Protein AF-0000000074470904 (afdb_homodimer)

Sequence (552 aa):
MGSTDPYRLGRDVIASTRLNLQHYIWKESIGYLLHPSIRFPDASSNSDISIADVGTGTGIWLLDLHRQYPNATLHGFDISSEQYPAPGFLPSNISLRHLNILEEIPEEYVEKYDVVHARLLVQVVLQAGGDPRPVIRNLMRLVKPGGYIQWEEPNDDAGNRPLVKSDPETTVSENSEELMKRIDGKFRSKMPSWSIHLASTLAEQGLRDVLRDECHPGTYTLILDQMNYLGLFGELISKVPGEEKGELNELLEKAAVEARGGVAWKVRRFVFLARKMGSTDPYRLGRDVIASTRLNLQHYIWKESIGYLLHPSIRFPDASSNSDISIADVGTGTGIWLLDLHRQYPNATLHGFDISSEQYPAPGFLPSNISLRHLNILEEIPEEYVEKYDVVHARLLVQVVLQAGGDPRPVIRNLMRLVKPGGYIQWEEPNDDAGNRPLVKSDPETTVSENSEELMKRIDGKFRSKMPSWSIHLASTLAEQGLRDVLRDECHPGTYTLILDQMNYLGLFGELISKVPGEEKGELNELLEKAAVEARGGVAWKVRRFVFLARK

Radius of gyration: 24.23 Å; Cα contacts (8 Å, |Δi|>4): 996; chains: 2; bounding box: 61×69×66 Å

Structure (mmCIF, N/CA/C/O backbone):
data_AF-0000000074470904-model_v1
#
loop_
_entity.id
_entity.type
_entity.pdbx_description
1 polymer 'Methyltransferase domain-containing protein'
#
loop_
_atom_site.group_PDB
_atom_site.id
_atom_site.type_symbol
_atom_site.label_atom_id
_atom_site.label_alt_id
_atom_site.label_comp_id
_atom_site.label_asym_id
_atom_site.label_entity_id
_atom_site.label_seq_id
_atom_site.pdbx_PDB_ins_code
_atom_site.Cartn_x
_atom_site.Cartn_y
_atom_site.Cartn_z
_atom_site.occupancy
_atom_site.B_iso_or_equiv
_atom_site.auth_seq_id
_atom_site.auth_comp_id
_atom_site.auth_asym_id
_atom_site.auth_atom_id
_atom_site.pdbx_PDB_model_num
ATOM 1 N N . MET A 1 1 ? 9.703 10.398 33.25 1 22.84 1 MET A N 1
ATOM 2 C CA . MET A 1 1 ? 8.289 10.688 33.031 1 22.84 1 MET A CA 1
ATOM 3 C C . MET A 1 1 ? 7.883 10.383 31.609 1 22.84 1 MET A C 1
ATOM 5 O O . MET A 1 1 ? 8.406 10.984 30.672 1 22.84 1 MET A O 1
ATOM 9 N N . GLY A 1 2 ? 7.672 9.102 31.188 1 27.44 2 GLY A N 1
ATOM 10 C CA . GLY A 1 2 ? 7.656 8.5 29.859 1 27.44 2 GLY A CA 1
ATOM 11 C C . GLY A 1 2 ? 6.703 9.188 28.906 1 27.44 2 GLY A C 1
ATOM 12 O O . GLY A 1 2 ? 5.516 9.336 29.203 1 27.44 2 GLY A O 1
ATOM 13 N N . SER A 1 3 ? 7.008 10.125 28.062 1 33.09 3 SER A N 1
ATOM 14 C CA . SER A 1 3 ? 6.23 11.117 27.312 1 33.09 3 SER A CA 1
ATOM 15 C C . SER A 1 3 ? 5.074 10.461 26.578 1 33.09 3 SER A C 1
ATOM 17 O O . SER A 1 3 ? 5.246 9.422 25.938 1 33.09 3 SER A O 1
ATOM 19 N N . THR A 1 4 ? 3.803 10.406 27.125 1 36.59 4 THR A N 1
ATOM 20 C CA . THR A 1 4 ? 2.518 9.867 26.688 1 36.59 4 THR A CA 1
ATOM 21 C C . THR A 1 4 ? 2.223 10.281 25.25 1 36.59 4 THR A C 1
ATOM 23 O O . THR A 1 4 ? 2.1 11.469 24.953 1 36.59 4 THR A O 1
ATOM 26 N N . ASP A 1 5 ? 2.695 9.719 24.359 1 41.84 5 ASP A N 1
ATOM 27 C CA . ASP A 1 5 ? 2.406 9.977 22.953 1 41.84 5 ASP A CA 1
ATOM 28 C C . ASP A 1 5 ? 0.902 10.094 22.703 1 41.84 5 ASP A C 1
ATOM 30 O O . ASP A 1 5 ? 0.155 9.141 22.922 1 41.84 5 ASP A O 1
ATOM 34 N N . PRO A 1 6 ? 0.359 11.297 22.75 1 43.94 6 PRO A N 1
ATOM 35 C CA . PRO A 1 6 ? -1.081 11.5 22.562 1 43.94 6 PRO A CA 1
ATOM 36 C C . PRO A 1 6 ? -1.595 10.922 21.25 1 43.94 6 PRO A C 1
ATOM 38 O O . PRO A 1 6 ? -2.807 10.812 21.047 1 43.94 6 PRO A O 1
ATOM 41 N N . TYR A 1 7 ? -0.652 10.422 20.484 1 42.5 7 TYR A N 1
ATOM 42 C CA . TYR A 1 7 ? -1.09 9.945 19.188 1 42.5 7 TYR A CA 1
ATOM 43 C C . TYR A 1 7 ? -1.615 8.523 19.266 1 42.5 7 TYR A C 1
ATOM 45 O O . TYR A 1 7 ? -0.923 7.625 19.766 1 42.5 7 TYR A O 1
ATOM 53 N N . ARG A 1 8 ? -2.787 8.266 18.828 1 45 8 ARG A N 1
ATOM 54 C CA . ARG A 1 8 ? -3.578 7.055 19.047 1 45 8 ARG A CA 1
ATOM 55 C C . ARG A 1 8 ? -3.152 5.949 18.078 1 45 8 ARG A C 1
ATOM 57 O O . ARG A 1 8 ? -3.492 4.781 18.281 1 45 8 ARG A O 1
ATOM 64 N N . LEU A 1 9 ? -2.377 6.363 17 1 42.28 9 LEU A N 1
ATOM 65 C CA . LEU A 1 9 ? -2.08 5.316 16.031 1 42.28 9 LEU A CA 1
ATOM 66 C C . LEU A 1 9 ? -0.645 4.828 16.188 1 42.28 9 LEU A C 1
ATOM 68 O O . LEU A 1 9 ? 0.205 5.535 16.719 1 42.28 9 LEU A O 1
ATOM 72 N N . GLY A 1 10 ? -0.497 3.566 15.82 1 59.16 10 GLY A N 1
ATOM 73 C CA . GLY A 1 10 ? 0.819 2.957 15.93 1 59.16 10 GLY A CA 1
ATOM 74 C C . GLY A 1 10 ? 1.832 3.545 14.969 1 59.16 10 GLY A C 1
ATOM 75 O O . GLY A 1 10 ? 1.467 4.266 14.039 1 59.16 10 GLY A O 1
ATOM 76 N N . ARG A 1 11 ? 3.086 3.363 15.281 1 72.62 11 ARG A N 1
ATOM 77 C CA . ARG A 1 11 ? 4.168 3.855 14.43 1 72.62 11 ARG A CA 1
ATOM 78 C C . ARG A 1 11 ? 5.145 2.736 14.094 1 72.62 11 ARG A C 1
ATOM 80 O O . ARG A 1 11 ? 6.25 2.998 13.609 1 72.62 11 ARG A O 1
ATOM 87 N N . ASP A 1 12 ? 4.594 1.488 14.234 1 83.31 12 ASP A N 1
ATOM 88 C CA . ASP A 1 12 ? 5.449 0.336 13.977 1 83.31 12 ASP A CA 1
ATOM 89 C C . ASP A 1 12 ? 5.355 -0.095 12.516 1 83.31 12 ASP A C 1
ATOM 91 O O . ASP A 1 12 ? 4.871 0.659 11.664 1 83.31 12 ASP A O 1
ATOM 95 N N . VAL A 1 13 ? 5.941 -1.158 12.227 1 85.69 13 VAL A N 1
ATOM 96 C CA . VAL A 1 13 ? 6.047 -1.665 10.867 1 85.69 13 VAL A CA 1
ATOM 97 C C . VAL A 1 13 ? 4.652 -1.844 10.273 1 85.69 13 VAL A C 1
ATOM 99 O O . VAL A 1 13 ? 4.402 -1.446 9.133 1 85.69 13 VAL A O 1
ATOM 102 N N . ILE A 1 14 ? 3.746 -2.373 11.016 1 85.94 14 ILE A N 1
ATOM 103 C CA . ILE A 1 14 ? 2.385 -2.641 10.562 1 85.94 14 ILE A CA 1
ATOM 104 C C . ILE A 1 14 ? 1.675 -1.323 10.25 1 85.94 14 ILE A C 1
ATOM 106 O O . ILE A 1 14 ? 1.071 -1.169 9.188 1 85.94 14 ILE A O 1
ATOM 110 N N . ALA A 1 15 ? 1.809 -0.381 11.148 1 90 15 ALA A N 1
ATOM 111 C CA . ALA A 1 15 ? 1.187 0.927 10.961 1 90 15 ALA A CA 1
ATOM 112 C C . ALA A 1 15 ? 1.78 1.646 9.75 1 90 15 ALA A C 1
ATOM 114 O O . ALA A 1 15 ? 1.056 2.275 8.977 1 90 15 ALA A O 1
ATOM 115 N N . SER A 1 16 ? 3.057 1.592 9.609 1 92.81 16 SER A N 1
ATOM 116 C CA . SER A 1 16 ? 3.721 2.234 8.484 1 92.81 16 SER A CA 1
ATOM 117 C C . SER A 1 16 ? 3.277 1.621 7.16 1 92.81 16 SER A C 1
ATOM 119 O O . SER A 1 16 ? 3.074 2.336 6.176 1 92.81 16 SER A O 1
ATOM 121 N N . THR A 1 17 ? 3.115 0.304 7.156 1 93.12 17 THR A N 1
ATOM 122 C CA . THR A 1 17 ? 2.639 -0.398 5.969 1 93.12 17 THR A CA 1
ATOM 123 C C . THR A 1 17 ? 1.228 0.055 5.605 1 93.12 17 THR A C 1
ATOM 125 O O . THR A 1 17 ? 0.946 0.347 4.438 1 93.12 17 THR A O 1
ATOM 128 N N . ARG A 1 18 ? 0.411 0.112 6.574 1 93.25 18 ARG A N 1
ATOM 129 C CA . ARG A 1 18 ? -0.96 0.565 6.363 1 93.25 18 ARG A CA 1
ATOM 130 C C . ARG A 1 18 ? -0.989 1.99 5.82 1 93.25 18 ARG A C 1
ATOM 132 O O . ARG A 1 18 ? -1.738 2.293 4.891 1 93.25 18 ARG A O 1
ATOM 139 N N . LEU A 1 19 ? -0.138 2.879 6.414 1 94.81 19 LEU A N 1
ATOM 140 C CA . LEU A 1 19 ? -0.088 4.277 6.004 1 94.81 19 LEU A CA 1
ATOM 141 C C . LEU A 1 19 ? 0.405 4.406 4.566 1 94.81 19 LEU A C 1
ATOM 143 O O . LEU A 1 19 ? -0.089 5.242 3.807 1 94.81 19 LEU A O 1
ATOM 147 N N . ASN A 1 20 ? 1.371 3.611 4.23 1 96.38 20 ASN A N 1
ATOM 148 C CA . ASN A 1 20 ? 1.883 3.643 2.863 1 96.38 20 ASN A CA 1
ATOM 149 C C . ASN A 1 20 ? 0.828 3.188 1.859 1 96.38 20 ASN A C 1
ATOM 151 O O . ASN A 1 20 ? 0.684 3.785 0.791 1 96.38 20 ASN A O 1
ATOM 155 N N . LEU A 1 21 ? 0.084 2.109 2.215 1 96.25 21 LEU A N 1
ATOM 156 C CA . LEU A 1 21 ? -1.018 1.702 1.351 1 96.25 21 LEU A CA 1
ATOM 157 C C . LEU A 1 21 ? -2.076 2.797 1.266 1 96.25 21 LEU A C 1
ATOM 159 O O . LEU A 1 21 ? -2.623 3.057 0.191 1 96.25 21 LEU A O 1
ATOM 163 N N . GLN A 1 22 ? -2.334 3.41 2.389 1 96.62 22 GLN A N 1
ATOM 164 C CA . GLN A 1 22 ? -3.324 4.48 2.457 1 96.62 22 GLN A CA 1
ATOM 165 C C . GLN A 1 22 ? -2.977 5.617 1.498 1 96.62 22 GLN A C 1
ATOM 167 O O . GLN A 1 22 ? -3.865 6.207 0.881 1 96.62 22 GLN A O 1
ATOM 172 N N . HIS A 1 23 ? -1.709 5.93 1.37 1 97.38 23 HIS A N 1
ATOM 173 C CA . HIS A 1 23 ? -1.277 6.941 0.41 1 97.38 23 HIS A CA 1
ATOM 174 C C . HIS A 1 23 ? -1.721 6.582 -1.005 1 97.38 23 HIS A C 1
ATOM 176 O O . HIS A 1 23 ? -2.268 7.422 -1.721 1 97.38 23 HIS A O 1
ATOM 182 N N . TYR A 1 24 ? -1.536 5.34 -1.38 1 96.94 24 TYR A N 1
ATOM 183 C CA . TYR A 1 24 ? -1.905 4.918 -2.727 1 96.94 24 TYR A CA 1
ATOM 184 C C . TYR A 1 24 ? -3.418 4.945 -2.912 1 96.94 24 TYR A C 1
ATOM 186 O O . TYR A 1 24 ? -3.912 5.316 -3.979 1 96.94 24 TYR A O 1
ATOM 194 N N . ILE A 1 25 ? -4.152 4.566 -1.88 1 96.56 25 ILE A N 1
ATOM 195 C CA . ILE A 1 25 ? -5.605 4.598 -1.948 1 96.56 25 ILE A CA 1
ATOM 196 C C . ILE A 1 25 ? -6.082 6.027 -2.18 1 96.56 25 ILE A C 1
ATOM 198 O O . ILE A 1 25 ? -6.926 6.277 -3.045 1 96.56 25 ILE A O 1
ATOM 202 N N . TRP A 1 26 ? -5.516 6.941 -1.442 1 96.94 26 TRP A N 1
ATOM 203 C CA . TRP A 1 26 ? -5.891 8.344 -1.586 1 96.94 26 TRP A CA 1
ATOM 204 C C . TRP A 1 26 ? -5.484 8.883 -2.955 1 96.94 26 TRP A C 1
ATOM 206 O O . TRP A 1 26 ? -6.266 9.57 -3.617 1 96.94 26 TRP A O 1
ATOM 216 N N . LYS A 1 27 ? -4.293 8.586 -3.346 1 96.81 27 LYS A N 1
ATOM 217 C CA . LYS A 1 27 ? -3.816 9.039 -4.648 1 96.81 27 LYS A CA 1
ATOM 218 C C . LYS A 1 27 ? -4.699 8.5 -5.773 1 96.81 27 LYS A C 1
ATOM 220 O O . LYS A 1 27 ? -5.059 9.242 -6.691 1 96.81 27 LYS A O 1
ATOM 225 N N . GLU A 1 28 ? -5.047 7.184 -5.672 1 95.44 28 GLU A N 1
ATOM 226 C CA . GLU A 1 28 ? -5.934 6.578 -6.664 1 95.44 28 GLU A CA 1
ATOM 227 C C . GLU A 1 28 ? -7.297 7.262 -6.676 1 95.44 28 GLU A C 1
ATOM 229 O O . GLU A 1 28 ? -7.93 7.383 -7.727 1 95.44 28 GLU A O 1
ATOM 234 N N . SER A 1 29 ? -7.773 7.676 -5.543 1 94.69 29 SER A N 1
ATOM 235 C CA . SER A 1 29 ? -9.102 8.266 -5.402 1 94.69 29 SER A CA 1
ATOM 236 C C . SER A 1 29 ? -9.117 9.703 -5.91 1 94.69 29 SER A C 1
ATOM 238 O O . SER A 1 29 ? -10.055 10.117 -6.605 1 94.69 29 SER A O 1
ATOM 240 N N . ILE A 1 30 ? -8.086 10.453 -5.609 1 95.88 30 ILE A N 1
ATOM 241 C CA . ILE A 1 30 ? -8.055 11.891 -5.887 1 95.88 30 ILE A CA 1
ATOM 242 C C . ILE A 1 30 ? -7.531 12.125 -7.297 1 95.88 30 ILE A C 1
ATOM 244 O O . ILE A 1 30 ? -8 13.023 -8 1 95.88 30 ILE A O 1
ATOM 248 N N . GLY A 1 31 ? -6.484 11.438 -7.684 1 95.62 31 GLY A N 1
ATOM 249 C CA . GLY A 1 31 ? -5.953 11.516 -9.039 1 95.62 31 GLY A CA 1
ATOM 250 C C . GLY A 1 31 ? -4.812 12.508 -9.172 1 95.62 31 GLY A C 1
ATOM 251 O O . GLY A 1 31 ? -4.293 12.711 -10.273 1 95.62 31 GLY A O 1
ATOM 252 N N . TYR A 1 32 ? -4.453 13.219 -8.094 1 97.12 32 TYR A N 1
ATOM 253 C CA . TYR A 1 32 ? -3.328 14.148 -8.117 1 97.12 32 TYR A CA 1
ATOM 254 C C . TYR A 1 32 ? -2.688 14.266 -6.738 1 97.12 32 TYR A C 1
ATOM 256 O O . TYR A 1 32 ? -3.301 13.914 -5.727 1 97.12 32 TYR A O 1
ATOM 264 N N . LEU A 1 33 ? -1.411 14.641 -6.707 1 98 33 LEU A N 1
ATOM 265 C CA . LEU A 1 33 ? -0.759 14.984 -5.449 1 98 33 LEU A CA 1
ATOM 266 C C . LEU A 1 33 ? -0.993 16.453 -5.098 1 98 33 LEU A C 1
ATOM 268 O O . LEU A 1 33 ? -1.458 16.766 -4 1 98 33 LEU A O 1
ATOM 272 N N . LEU A 1 34 ? -0.719 17.328 -6.027 1 98 34 LEU A N 1
ATOM 273 C CA . LEU A 1 34 ? -1.048 18.734 -5.902 1 98 34 LEU A CA 1
ATOM 274 C C . LEU A 1 34 ? -2.264 19.094 -6.754 1 98 34 LEU A C 1
ATOM 276 O O . LEU A 1 34 ? -2.371 18.656 -7.902 1 98 34 LEU A O 1
ATOM 280 N N . HIS A 1 35 ? -3.133 19.781 -6.137 1 98.19 35 HIS A N 1
ATOM 281 C CA . HIS A 1 35 ? -4.328 20.203 -6.867 1 98.19 35 HIS A CA 1
ATOM 282 C C . HIS A 1 35 ? -3.967 20.922 -8.156 1 98.19 35 HIS A C 1
ATOM 284 O O . HIS A 1 35 ? -3.086 21.781 -8.164 1 98.19 35 HIS A O 1
ATOM 290 N N . PRO A 1 36 ? -4.711 20.625 -9.25 1 96.69 36 PRO A N 1
ATOM 291 C CA . PRO A 1 36 ? -4.359 21.188 -10.555 1 96.69 36 PRO A CA 1
ATOM 292 C C . PRO A 1 36 ? -4.543 22.703 -10.625 1 96.69 36 PRO A C 1
ATOM 294 O O . PRO A 1 36 ? -4.023 23.344 -11.531 1 96.69 36 PRO A O 1
ATOM 297 N N . SER A 1 37 ? -5.258 23.25 -9.719 1 96.62 37 SER A N 1
ATOM 298 C CA . SER A 1 37 ? -5.492 24.703 -9.719 1 96.62 37 SER A CA 1
ATOM 299 C C . SER A 1 37 ? -4.312 25.453 -9.109 1 96.62 37 SER A C 1
ATOM 301 O O . SER A 1 37 ? -4.273 26.688 -9.141 1 96.62 37 SER A O 1
ATOM 303 N N . ILE A 1 38 ? -3.344 24.703 -8.531 1 95.94 38 ILE A N 1
ATOM 304 C CA . ILE A 1 38 ? -2.152 25.344 -7.988 1 95.94 38 ILE A CA 1
ATOM 305 C C . ILE A 1 38 ? -1.258 25.828 -9.133 1 95.94 38 ILE A C 1
ATOM 307 O O . ILE A 1 38 ? -0.939 25.062 -10.039 1 95.94 38 ILE A O 1
ATOM 311 N N . ARG A 1 39 ? -0.916 27.094 -9.156 1 87.25 39 ARG A N 1
ATOM 312 C CA . ARG A 1 39 ? -0.069 27.719 -10.164 1 87.25 39 ARG A CA 1
ATOM 313 C C . ARG A 1 39 ? 1.213 28.266 -9.547 1 87.25 39 ARG A C 1
ATOM 315 O O . ARG A 1 39 ? 1.172 28.938 -8.508 1 87.25 39 ARG A O 1
ATOM 322 N N . PHE A 1 40 ? 2.254 27.75 -10.148 1 83.62 40 PHE A N 1
ATOM 323 C CA . PHE A 1 40 ? 3.529 28.312 -9.719 1 83.62 40 PHE A CA 1
ATOM 324 C C . PHE A 1 40 ? 4.008 29.375 -10.695 1 83.62 40 PHE A C 1
ATOM 326 O O . PHE A 1 40 ? 3.762 29.281 -11.906 1 83.62 40 PHE A O 1
ATOM 333 N N . PRO A 1 41 ? 4.082 30.703 -10.328 1 63.41 41 PRO A N 1
ATOM 334 C CA . PRO A 1 41 ? 4.449 31.75 -11.281 1 63.41 41 PRO A CA 1
ATOM 335 C C . PRO A 1 41 ? 5.41 31.266 -12.359 1 63.41 41 PRO A C 1
ATOM 337 O O . PRO A 1 41 ? 5.141 31.438 -13.555 1 63.41 41 PRO A O 1
ATOM 340 N N . ASP A 1 42 ? 6.773 31.453 -12.281 1 56.34 42 ASP A N 1
ATOM 341 C CA . ASP A 1 42 ? 7.758 31.219 -13.336 1 56.34 42 ASP A CA 1
ATOM 342 C C . ASP A 1 42 ? 8.242 29.766 -13.328 1 56.34 42 ASP A C 1
ATOM 344 O O . ASP A 1 42 ? 9.266 29.453 -12.719 1 56.34 42 ASP A O 1
ATOM 348 N N . ALA A 1 43 ? 7.375 28.953 -13.547 1 50.69 43 ALA A N 1
ATOM 349 C CA . ALA A 1 43 ? 7.645 27.531 -13.352 1 50.69 43 ALA A CA 1
ATOM 350 C C . ALA A 1 43 ? 8.797 27.062 -14.227 1 50.69 43 ALA A C 1
ATOM 352 O O . ALA A 1 43 ? 9.023 25.859 -14.383 1 50.69 43 ALA A O 1
ATOM 353 N N . SER A 1 44 ? 9.156 27.781 -15.18 1 47.59 44 SER A N 1
ATOM 354 C CA . SER A 1 44 ? 10.273 27.234 -15.938 1 47.59 44 SER A CA 1
ATOM 355 C C . SER A 1 44 ? 11.258 26.516 -15.016 1 47.59 44 SER A C 1
ATOM 357 O O . SER A 1 44 ? 11.836 25.5 -15.398 1 47.59 44 SER A O 1
ATOM 359 N N . SER A 1 45 ? 11.867 27.266 -13.891 1 51.19 45 SER A N 1
ATOM 360 C CA . SER A 1 45 ? 12.891 26.688 -13.016 1 51.19 45 SER A CA 1
ATOM 361 C C . SER A 1 45 ? 12.289 26.188 -11.711 1 51.19 45 SER A C 1
ATOM 363 O O . SER A 1 45 ? 11.938 26.984 -10.836 1 51.19 45 SER A O 1
ATOM 365 N N . ASN A 1 46 ? 11.367 25.172 -11.688 1 55.53 46 ASN A N 1
ATOM 366 C CA . ASN A 1 46 ? 10.875 24.469 -10.5 1 55.53 46 ASN A CA 1
ATOM 367 C C . ASN A 1 46 ? 11.836 24.609 -9.328 1 55.53 46 ASN A C 1
ATOM 369 O O . ASN A 1 46 ? 11.625 24.016 -8.273 1 55.53 46 ASN A O 1
ATOM 373 N N . SER A 1 47 ? 12.945 25.297 -9.469 1 60.81 47 SER A N 1
ATOM 374 C CA . SER A 1 47 ? 14.023 25.359 -8.484 1 60.81 47 SER A CA 1
ATOM 375 C C . SER A 1 47 ? 13.68 26.312 -7.344 1 60.81 47 SER A C 1
ATOM 377 O O . SER A 1 47 ? 14.219 26.203 -6.242 1 60.81 47 SER A O 1
ATOM 379 N N . ASP A 1 48 ? 12.422 26.953 -7.5 1 80.69 48 ASP A N 1
ATOM 380 C CA . ASP A 1 48 ? 12.219 27.922 -6.422 1 80.69 48 ASP A CA 1
ATOM 381 C C . ASP A 1 48 ? 10.906 27.641 -5.68 1 80.69 48 ASP A C 1
ATOM 383 O O . ASP A 1 48 ? 10.352 28.531 -5.043 1 80.69 48 ASP A O 1
ATOM 387 N N . ILE A 1 49 ? 10.492 26.422 -5.777 1 93.19 49 ILE A N 1
ATOM 388 C CA . ILE A 1 49 ? 9.234 26.109 -5.105 1 93.19 49 ILE A CA 1
ATOM 389 C C . ILE A 1 49 ? 9.523 25.406 -3.783 1 93.19 49 ILE A C 1
ATOM 391 O O . ILE A 1 49 ? 10.375 24.516 -3.723 1 93.19 49 ILE A O 1
ATOM 395 N N . SER A 1 50 ? 8.867 25.859 -2.738 1 96.88 50 SER A N 1
ATOM 396 C CA . SER A 1 50 ? 8.953 25.234 -1.427 1 96.88 50 SER A CA 1
ATOM 397 C C . SER A 1 50 ? 7.602 24.688 -0.982 1 96.88 50 SER A C 1
ATOM 399 O O . SER A 1 50 ? 6.613 25.422 -0.938 1 96.88 50 SER A O 1
ATOM 401 N N . ILE A 1 51 ? 7.555 23.406 -0.681 1 98.25 51 ILE A N 1
ATOM 402 C CA . ILE A 1 51 ? 6.312 22.734 -0.311 1 98.25 51 ILE A CA 1
ATOM 403 C C . ILE A 1 51 ? 6.492 22.016 1.022 1 98.25 51 ILE A C 1
ATOM 405 O O . ILE A 1 51 ? 7.504 21.344 1.241 1 98.25 51 ILE A O 1
ATOM 409 N N . ALA A 1 52 ? 5.52 22.188 1.935 1 98.81 52 ALA A N 1
ATOM 410 C CA . ALA A 1 52 ? 5.531 21.484 3.219 1 98.81 52 ALA A CA 1
ATOM 411 C C . ALA A 1 52 ? 4.402 20.469 3.303 1 98.81 52 ALA A C 1
ATOM 413 O O . ALA A 1 52 ? 3.324 20.672 2.738 1 98.81 52 ALA A O 1
ATOM 414 N N . ASP A 1 53 ? 4.691 19.391 3.947 1 98.88 53 ASP A N 1
ATOM 415 C CA . ASP A 1 53 ? 3.711 18.375 4.293 1 98.88 53 ASP A CA 1
ATOM 416 C C . ASP A 1 53 ? 3.576 18.219 5.805 1 98.88 53 ASP A C 1
ATOM 418 O O . ASP A 1 53 ? 4.508 17.781 6.477 1 98.88 53 ASP A O 1
ATOM 422 N N . VAL A 1 54 ? 2.373 18.562 6.352 1 98.75 54 VAL A N 1
ATOM 423 C CA . VAL A 1 54 ? 2.121 18.5 7.785 1 98.75 54 VAL A CA 1
ATOM 424 C C . VAL A 1 54 ? 1.452 17.172 8.133 1 98.75 54 VAL A C 1
ATOM 426 O O . VAL A 1 54 ? 0.454 16.781 7.516 1 98.75 54 VAL A O 1
ATOM 429 N N . GLY A 1 55 ? 1.934 16.531 9.195 1 97.44 55 GLY A N 1
ATOM 430 C CA . GLY A 1 55 ? 1.545 15.148 9.453 1 97.44 55 GLY A CA 1
ATOM 431 C C . GLY A 1 55 ? 2.092 14.18 8.43 1 97.44 55 GLY A C 1
ATOM 432 O O . GLY A 1 55 ? 1.353 13.344 7.898 1 97.44 55 GLY A O 1
ATOM 433 N N . THR A 1 56 ? 3.396 14.289 8.148 1 97.69 56 THR A N 1
ATOM 434 C CA . THR A 1 56 ? 3.992 13.664 6.977 1 97.69 56 THR A CA 1
ATOM 435 C C . THR A 1 56 ? 4.105 12.148 7.168 1 97.69 56 THR A C 1
ATOM 437 O O . THR A 1 56 ? 4.199 11.398 6.195 1 97.69 56 THR A O 1
ATOM 440 N N . GLY A 1 57 ? 4.172 11.688 8.414 1 95.38 57 GLY A N 1
ATOM 441 C CA . GLY A 1 57 ? 4.258 10.258 8.672 1 95.38 57 GLY A CA 1
ATOM 442 C C . GLY A 1 57 ? 5.504 9.625 8.086 1 95.38 57 GLY A C 1
ATOM 443 O O . GLY A 1 57 ? 6.621 10.039 8.391 1 95.38 57 GLY A O 1
ATOM 444 N N . THR A 1 58 ? 5.316 8.742 7.164 1 94.94 58 THR A N 1
ATOM 445 C CA . THR A 1 58 ? 6.422 8.008 6.559 1 94.94 58 THR A CA 1
ATOM 446 C C . THR A 1 58 ? 7.113 8.852 5.488 1 94.94 58 THR A C 1
ATOM 448 O O . THR A 1 58 ? 8.117 8.43 4.906 1 94.94 58 THR A O 1
ATOM 451 N N . GLY A 1 59 ? 6.609 10 5.203 1 96.62 59 GLY A N 1
ATOM 452 C CA . GLY A 1 59 ? 7.168 10.859 4.172 1 96.62 59 GLY A CA 1
ATOM 453 C C . GLY A 1 59 ? 6.809 10.414 2.768 1 96.62 59 GLY A C 1
ATOM 454 O O . GLY A 1 59 ? 7.32 10.961 1.788 1 96.62 59 GLY A O 1
ATOM 455 N N . ILE A 1 60 ? 5.883 9.492 2.674 1 97.12 60 ILE A N 1
ATOM 456 C CA . ILE A 1 60 ? 5.605 8.859 1.39 1 97.12 60 ILE A CA 1
ATOM 457 C C . ILE A 1 60 ? 5.031 9.891 0.42 1 97.12 60 ILE A C 1
ATOM 459 O O . ILE A 1 60 ? 5.316 9.852 -0.779 1 97.12 60 ILE A O 1
ATOM 463 N N . TRP A 1 61 ? 4.219 10.766 0.861 1 98.5 61 TRP A N 1
ATOM 464 C CA . TRP A 1 61 ? 3.654 11.789 -0.021 1 98.5 61 TRP A CA 1
ATOM 465 C C . TRP A 1 61 ? 4.758 12.648 -0.631 1 98.5 61 TRP A C 1
ATOM 467 O O . TRP A 1 61 ? 4.738 12.93 -1.831 1 98.5 61 TRP A O 1
ATOM 477 N N . LEU A 1 62 ? 5.699 13.086 0.204 1 98.38 62 LEU A N 1
ATOM 478 C CA . LEU A 1 62 ? 6.816 13.898 -0.252 1 98.38 62 LEU A CA 1
ATOM 479 C C . LEU A 1 62 ? 7.691 13.125 -1.23 1 98.38 62 LEU A C 1
ATOM 481 O O . LEU A 1 62 ? 8.148 13.672 -2.236 1 98.38 62 LEU A O 1
ATOM 485 N N . LEU A 1 63 ? 7.93 11.898 -0.866 1 97.06 63 LEU A N 1
ATOM 486 C CA . LEU A 1 63 ? 8.734 11.062 -1.749 1 97.06 63 LEU A CA 1
ATOM 487 C C . LEU A 1 63 ? 8.07 10.914 -3.115 1 97.06 63 LEU A C 1
ATOM 489 O O . LEU A 1 63 ? 8.742 10.977 -4.145 1 97.06 63 LEU A O 1
ATOM 493 N N . ASP A 1 64 ? 6.781 10.695 -3.074 1 97.62 64 ASP A N 1
ATOM 494 C CA . ASP A 1 64 ? 6.023 10.625 -4.32 1 97.62 64 ASP A CA 1
ATOM 495 C C . ASP A 1 64 ? 6.059 11.961 -5.059 1 97.62 64 ASP A C 1
ATOM 497 O O . ASP A 1 64 ? 6.266 12 -6.273 1 97.62 64 ASP A O 1
ATOM 501 N N . LEU A 1 65 ? 5.918 13.055 -4.344 1 97.38 65 LEU A N 1
ATOM 502 C CA . LEU A 1 65 ? 5.922 14.391 -4.938 1 97.38 65 LEU A CA 1
ATOM 503 C C . LEU A 1 65 ? 7.285 14.719 -5.535 1 97.38 65 LEU A C 1
ATOM 505 O O . LEU A 1 65 ? 7.371 15.398 -6.559 1 97.38 65 LEU A O 1
ATOM 509 N N . HIS A 1 66 ? 8.352 14.297 -4.91 1 96.31 66 HIS A N 1
ATOM 510 C CA . HIS A 1 66 ? 9.719 14.492 -5.387 1 96.31 66 HIS A CA 1
ATOM 511 C C . HIS A 1 66 ? 9.867 14.031 -6.832 1 96.31 66 HIS A C 1
ATOM 513 O O . HIS A 1 66 ? 10.586 14.648 -7.617 1 96.31 66 HIS A O 1
ATOM 519 N N . ARG A 1 67 ? 9.188 13.016 -7.168 1 93.69 67 ARG A N 1
ATOM 520 C CA . ARG A 1 67 ? 9.289 12.453 -8.508 1 93.69 67 ARG A CA 1
ATOM 521 C C . ARG A 1 67 ? 8.727 13.422 -9.547 1 93.69 67 ARG A C 1
ATOM 523 O O . ARG A 1 67 ? 9.141 13.406 -10.711 1 93.69 67 ARG A O 1
ATOM 530 N N . GLN A 1 68 ? 7.816 14.25 -9.125 1 92.12 68 GLN A N 1
ATOM 531 C CA . GLN A 1 68 ? 7.223 15.258 -10.008 1 92.12 68 GLN A CA 1
ATOM 532 C C . GLN A 1 68 ? 7.961 16.594 -9.898 1 92.12 68 GLN A C 1
ATOM 534 O O . GLN A 1 68 ? 8.016 17.359 -10.859 1 92.12 68 GLN A O 1
ATOM 539 N N . TYR A 1 69 ? 8.5 16.828 -8.727 1 92.69 69 TYR A N 1
ATOM 540 C CA . TYR A 1 69 ? 9.172 18.094 -8.445 1 92.69 69 TYR A CA 1
ATOM 541 C C . TYR A 1 69 ? 10.547 17.859 -7.832 1 92.69 69 TYR A C 1
ATOM 543 O O . TYR A 1 69 ? 10.797 18.25 -6.688 1 92.69 69 TYR A O 1
ATOM 551 N N . PRO A 1 70 ? 11.453 17.422 -8.641 1 92.88 70 PRO A N 1
ATOM 552 C CA . PRO A 1 70 ? 12.758 17.031 -8.109 1 92.88 70 PRO A CA 1
ATOM 553 C C . PRO A 1 70 ? 13.602 18.234 -7.668 1 92.88 70 PRO A C 1
ATOM 555 O O . PRO A 1 70 ? 14.555 18.078 -6.902 1 92.88 70 PRO A O 1
ATOM 558 N N . ASN A 1 71 ? 13.203 19.406 -8.133 1 92.94 71 ASN A N 1
ATOM 559 C CA . ASN A 1 71 ? 14.016 20.578 -7.82 1 92.94 71 ASN A CA 1
ATOM 560 C C . ASN A 1 71 ? 13.359 21.438 -6.746 1 92.94 71 ASN A C 1
ATOM 562 O O . ASN A 1 71 ? 13.938 22.438 -6.312 1 92.94 71 ASN A O 1
ATOM 566 N N . ALA A 1 72 ? 12.188 21.062 -6.258 1 95.06 72 ALA A N 1
ATOM 567 C CA . ALA A 1 72 ? 11.508 21.812 -5.195 1 95.06 72 ALA A CA 1
ATOM 568 C C . ALA A 1 72 ? 12.109 21.484 -3.832 1 95.06 72 ALA A C 1
ATOM 570 O O . ALA A 1 72 ? 12.727 20.422 -3.654 1 95.06 72 ALA A O 1
ATOM 571 N N . THR A 1 73 ? 12.023 22.453 -2.996 1 96.75 73 THR A N 1
ATOM 572 C CA . THR A 1 73 ? 12.32 22.172 -1.596 1 96.75 73 THR A CA 1
ATOM 573 C C . THR A 1 73 ? 11.117 21.547 -0.905 1 96.75 73 THR A C 1
ATOM 575 O O . THR A 1 73 ? 10.047 22.156 -0.841 1 96.75 73 THR A O 1
ATOM 578 N N . LEU A 1 74 ? 11.266 20.359 -0.419 1 98 74 LEU A N 1
ATOM 579 C CA . LEU A 1 74 ? 10.188 19.594 0.2 1 98 74 LEU A CA 1
ATOM 580 C C . LEU A 1 74 ? 10.469 19.359 1.681 1 98 74 LEU A C 1
ATOM 582 O O . LEU A 1 74 ? 11.492 18.766 2.039 1 98 74 LEU A O 1
ATOM 586 N N . HIS A 1 75 ? 9.539 19.828 2.523 1 98.69 75 HIS A N 1
ATOM 587 C CA . HIS A 1 75 ? 9.711 19.766 3.971 1 98.69 75 HIS A CA 1
ATOM 588 C C . HIS A 1 75 ? 8.555 19.016 4.625 1 98.69 75 HIS A C 1
ATOM 590 O O . HIS A 1 75 ? 7.391 19.375 4.438 1 98.69 75 HIS A O 1
ATOM 596 N N . GLY A 1 76 ? 8.883 17.969 5.34 1 98.75 76 GLY A N 1
ATOM 597 C CA . GLY A 1 76 ? 7.879 17.219 6.074 1 98.75 76 GLY A CA 1
ATOM 598 C C . GLY A 1 76 ? 7.906 17.484 7.566 1 98.75 76 GLY A C 1
ATOM 599 O O . GLY A 1 76 ? 8.977 17.578 8.164 1 98.75 76 GLY A O 1
ATOM 600 N N . PHE A 1 77 ? 6.727 17.609 8.148 1 98.56 77 PHE A N 1
ATOM 601 C CA . PHE A 1 77 ? 6.59 17.844 9.578 1 98.56 77 PHE A CA 1
ATOM 602 C C . PHE A 1 77 ? 5.703 16.781 10.227 1 98.56 77 PHE A C 1
ATOM 604 O O . PHE A 1 77 ? 4.668 16.422 9.672 1 98.56 77 PHE A O 1
ATOM 611 N N . ASP A 1 78 ? 6.129 16.328 11.305 1 96.94 78 ASP A N 1
ATOM 612 C CA . ASP A 1 78 ? 5.324 15.438 12.125 1 96.94 78 ASP A CA 1
ATOM 613 C C . ASP A 1 78 ? 5.668 15.594 13.602 1 96.94 78 ASP A C 1
ATOM 615 O O . ASP A 1 78 ? 6.762 16.047 13.945 1 96.94 78 ASP A O 1
ATOM 619 N N . ILE A 1 79 ? 4.723 15.297 14.453 1 94.56 79 ILE A N 1
ATOM 620 C CA . ILE A 1 79 ? 4.949 15.391 15.891 1 94.56 79 ILE A CA 1
ATOM 621 C C . ILE A 1 79 ? 5.895 14.281 16.344 1 94.56 79 ILE A C 1
ATOM 623 O O . ILE A 1 79 ? 6.52 14.383 17.391 1 94.56 79 ILE A O 1
ATOM 627 N N . SER A 1 80 ? 6.023 13.242 15.547 1 92.06 80 SER A N 1
ATOM 628 C CA . SER A 1 80 ? 6.887 12.109 15.844 1 92.06 80 SER A CA 1
ATOM 629 C C . SER A 1 80 ? 7.832 11.805 14.688 1 92.06 80 SER A C 1
ATOM 631 O O . SER A 1 80 ? 7.441 11.906 13.523 1 92.06 80 SER A O 1
ATOM 633 N N . SER A 1 81 ? 9.086 11.445 15.008 1 92.06 81 SER A N 1
ATOM 634 C CA . SER A 1 81 ? 10.039 11.047 13.977 1 92.06 81 SER A CA 1
ATOM 635 C C . SER A 1 81 ? 10.109 9.523 13.844 1 92.06 81 SER A C 1
ATOM 637 O O . SER A 1 81 ? 10.938 9 13.102 1 92.06 81 SER A O 1
ATOM 639 N N . GLU A 1 82 ? 9.219 8.836 14.516 1 88.12 82 GLU A N 1
ATOM 640 C CA . GLU A 1 82 ? 9.32 7.383 14.633 1 88.12 82 GLU A CA 1
ATOM 641 C C . GLU A 1 82 ? 9.125 6.707 13.281 1 88.12 82 GLU A C 1
ATOM 643 O O . GLU A 1 82 ? 9.609 5.598 13.055 1 88.12 82 GLU A O 1
ATOM 648 N N . GLN A 1 83 ? 8.469 7.344 12.352 1 91.75 83 GLN A N 1
ATOM 649 C CA . GLN A 1 83 ? 8.188 6.715 11.07 1 91.75 83 GLN A CA 1
ATOM 650 C C . GLN A 1 83 ? 9.031 7.324 9.953 1 91.75 83 GLN A C 1
ATOM 652 O O . GLN A 1 83 ? 8.898 6.957 8.789 1 91.75 83 GLN A O 1
ATOM 657 N N . TYR A 1 84 ? 9.93 8.266 10.312 1 93.12 84 TYR A N 1
ATOM 658 C CA . TYR A 1 84 ? 10.789 8.906 9.312 1 93.12 84 TYR A CA 1
ATOM 659 C C . TYR A 1 84 ? 11.742 7.895 8.688 1 93.12 84 TYR A C 1
ATOM 661 O O . TYR A 1 84 ? 12.336 7.074 9.398 1 93.12 84 TYR A O 1
ATOM 669 N N . PRO A 1 85 ? 11.859 7.961 7.34 1 92.06 85 PRO A N 1
ATOM 670 C CA . PRO A 1 85 ? 13.031 7.273 6.801 1 92.06 85 PRO A CA 1
ATOM 671 C C . PRO A 1 85 ? 14.344 7.891 7.277 1 92.06 85 PRO A C 1
ATOM 673 O O . PRO A 1 85 ? 14.367 9.047 7.699 1 92.06 85 PRO A O 1
ATOM 676 N N . ALA A 1 86 ? 15.367 7.086 7.258 1 91.38 86 ALA A N 1
ATOM 677 C CA . ALA A 1 86 ? 16.672 7.625 7.59 1 91.38 86 ALA A CA 1
ATOM 678 C C . ALA A 1 86 ? 17.062 8.75 6.641 1 91.38 86 ALA A C 1
ATOM 680 O O . ALA A 1 86 ? 16.812 8.672 5.434 1 91.38 86 ALA A O 1
ATOM 681 N N . PRO A 1 87 ? 17.672 9.781 7.195 1 90.5 87 PRO A N 1
ATOM 682 C CA . PRO A 1 87 ? 18.047 10.93 6.363 1 90.5 87 PRO A CA 1
ATOM 683 C C . PRO A 1 87 ? 18.891 10.523 5.152 1 90.5 87 PRO A C 1
ATOM 685 O O . PRO A 1 87 ? 18.766 11.117 4.078 1 90.5 87 PRO A O 1
ATOM 688 N N . GLY A 1 88 ? 19.734 9.578 5.305 1 90.94 88 GLY A N 1
ATOM 689 C CA . GLY A 1 88 ? 20.594 9.148 4.219 1 90.94 88 GLY A CA 1
ATOM 690 C C . GLY A 1 88 ? 19.844 8.523 3.061 1 90.94 88 GLY A C 1
ATOM 691 O O . GLY A 1 88 ? 20.391 8.383 1.965 1 90.94 88 GLY A O 1
ATOM 692 N N . PHE A 1 89 ? 18.625 8.156 3.246 1 92.31 89 PHE A N 1
ATOM 693 C CA . PHE A 1 89 ? 17.812 7.574 2.188 1 92.31 89 PHE A CA 1
ATOM 694 C C . PHE A 1 89 ? 16.969 8.641 1.503 1 92.31 89 PHE A C 1
ATOM 696 O O . PHE A 1 89 ? 16.391 8.391 0.439 1 92.31 89 PHE A O 1
ATOM 703 N N . LEU A 1 90 ? 16.891 9.789 2.096 1 94.81 90 LEU A N 1
ATOM 704 C CA . LEU A 1 90 ? 16.047 10.836 1.544 1 94.81 90 LEU A CA 1
ATOM 705 C C . LEU A 1 90 ? 16.766 11.594 0.438 1 94.81 90 LEU A C 1
ATOM 707 O O . LEU A 1 90 ? 17.969 11.875 0.549 1 94.81 90 LEU A O 1
ATOM 711 N N . PRO A 1 91 ? 16.016 11.875 -0.646 1 95.31 91 PRO A N 1
ATOM 712 C CA . PRO A 1 91 ? 16.594 12.812 -1.606 1 95.31 91 PRO A CA 1
ATOM 713 C C . PRO A 1 91 ? 17.047 14.117 -0.956 1 95.31 91 PRO A C 1
ATOM 715 O O . PRO A 1 91 ? 16.5 14.516 0.077 1 95.31 91 PRO A O 1
ATOM 718 N N . SER A 1 92 ? 17.953 14.781 -1.612 1 95.12 92 SER A N 1
ATOM 719 C CA . SER A 1 92 ? 18.594 15.945 -1.023 1 95.12 92 SER A CA 1
ATOM 720 C C . SER A 1 92 ? 17.594 17.094 -0.834 1 95.12 92 SER A C 1
ATOM 722 O O . SER A 1 92 ? 17.797 17.969 0.01 1 95.12 92 SER A O 1
ATOM 724 N N .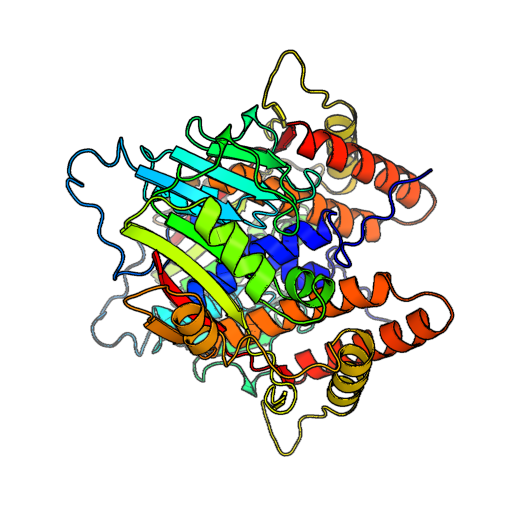 ASN A 1 93 ? 16.547 17.078 -1.609 1 96 93 ASN A N 1
ATOM 725 C CA . ASN A 1 93 ? 15.617 18.188 -1.525 1 96 93 ASN A CA 1
ATOM 726 C C . ASN A 1 93 ? 14.5 17.922 -0.527 1 96 93 ASN A C 1
ATOM 728 O O . ASN A 1 93 ? 13.531 18.672 -0.45 1 96 93 ASN A O 1
ATOM 732 N N . ILE A 1 94 ? 14.539 16.781 0.231 1 97.75 94 ILE A N 1
ATOM 733 C CA . ILE A 1 94 ? 13.539 16.453 1.25 1 97.75 94 ILE A CA 1
ATOM 734 C C . ILE A 1 94 ? 14.172 16.547 2.637 1 97.75 94 ILE A C 1
ATOM 736 O O . ILE A 1 94 ? 15.242 15.969 2.881 1 97.75 94 ILE A O 1
ATOM 740 N N . SER A 1 95 ? 13.547 17.266 3.504 1 97.94 95 SER A N 1
ATOM 741 C CA . SER A 1 95 ? 13.93 17.312 4.91 1 97.94 95 SER A CA 1
ATOM 742 C C . SER A 1 95 ? 12.727 17.062 5.82 1 97.94 95 SER A C 1
ATOM 744 O O . SER A 1 95 ? 11.625 17.531 5.531 1 97.94 95 SER A O 1
ATOM 746 N N . LEU A 1 96 ? 12.93 16.375 6.852 1 98 96 LEU A N 1
ATOM 747 C CA . LEU A 1 96 ? 11.891 16.047 7.82 1 98 96 LEU A CA 1
ATOM 748 C C . LEU A 1 96 ? 12.234 16.625 9.195 1 98 96 LEU A C 1
ATOM 750 O O . LEU A 1 96 ? 13.383 16.547 9.633 1 98 96 LEU A O 1
ATOM 754 N N . ARG A 1 97 ? 11.219 17.234 9.82 1 97.81 97 ARG A N 1
ATOM 755 C CA . ARG A 1 97 ? 11.438 17.891 11.109 1 97.81 97 ARG A CA 1
ATOM 756 C C . ARG A 1 97 ? 10.234 17.703 12.031 1 97.81 97 ARG A C 1
ATOM 758 O O . ARG A 1 97 ? 9.125 17.453 11.562 1 97.81 97 ARG A O 1
ATOM 765 N N . HIS A 1 98 ? 10.562 17.812 13.289 1 96.81 98 HIS A N 1
ATOM 766 C CA . HIS A 1 98 ? 9.516 17.797 14.305 1 96.81 98 HIS A CA 1
ATOM 767 C C . HIS A 1 98 ? 8.719 19.109 14.297 1 96.81 98 HIS A C 1
ATOM 769 O O . HIS A 1 98 ? 9.305 20.188 14.258 1 96.81 98 HIS A O 1
ATOM 775 N N . LEU A 1 99 ? 7.426 18.969 14.32 1 97.5 99 LEU A N 1
ATOM 776 C CA . LEU A 1 99 ? 6.543 20.125 14.469 1 97.5 99 LEU A CA 1
ATOM 777 C C . LEU A 1 99 ? 5.195 19.703 15.047 1 97.5 99 LEU A C 1
ATOM 779 O O . LEU A 1 99 ? 4.582 18.75 14.57 1 97.5 99 LEU A O 1
ATOM 783 N N . ASN A 1 100 ? 4.82 20.328 16.141 1 96.69 100 ASN A N 1
ATOM 784 C CA . ASN A 1 100 ? 3.449 20.234 16.625 1 96.69 100 ASN A CA 1
ATOM 785 C C . ASN A 1 100 ? 2.574 21.344 16.047 1 96.69 100 ASN A C 1
ATOM 787 O O . ASN A 1 100 ? 2.684 22.516 16.453 1 96.69 100 ASN A O 1
ATOM 791 N N . ILE A 1 101 ? 1.647 20.984 15.172 1 97.94 101 ILE A N 1
ATOM 792 C CA . ILE A 1 101 ? 0.892 21.969 14.398 1 97.94 101 ILE A CA 1
ATOM 793 C C . ILE A 1 101 ? -0.09 22.703 15.312 1 97.94 101 ILE A C 1
ATOM 795 O O . ILE A 1 101 ? -0.662 23.719 14.922 1 97.94 101 ILE A O 1
ATOM 799 N N . LEU A 1 102 ? -0.3 22.203 16.547 1 96.69 102 LEU A N 1
ATOM 800 C CA . LEU A 1 102 ? -1.218 22.844 17.484 1 96.69 102 LEU A CA 1
ATOM 801 C C . LEU A 1 102 ? -0.48 23.844 18.359 1 96.69 102 LEU A C 1
ATOM 803 O O . LEU A 1 102 ? -1.105 24.594 19.109 1 96.69 102 LEU A O 1
ATOM 807 N N . GLU A 1 103 ? 0.791 23.891 18.234 1 97.25 103 GLU A N 1
ATOM 808 C CA . GLU A 1 103 ? 1.596 24.828 19.016 1 97.25 103 GLU A CA 1
ATOM 809 C C . GLU A 1 103 ? 2.119 25.969 18.141 1 97.25 103 GLU A C 1
ATOM 811 O O . GLU A 1 103 ? 1.89 25.984 16.938 1 97.25 103 GLU A O 1
ATOM 816 N N . GLU A 1 104 ? 2.832 26.922 18.766 1 97.44 104 GLU A N 1
ATOM 817 C CA . GLU A 1 104 ? 3.373 28.062 18.031 1 97.44 104 GLU A CA 1
ATOM 818 C C . GLU A 1 104 ? 4.359 27.609 16.969 1 97.44 104 GLU A C 1
ATOM 820 O O . GLU A 1 104 ? 5.242 26.797 17.219 1 97.44 104 GLU A O 1
ATOM 825 N N . ILE A 1 105 ? 4.191 28.172 15.797 1 98.5 105 ILE A N 1
ATOM 826 C CA . ILE A 1 105 ? 5.07 27.828 14.688 1 98.5 105 ILE A CA 1
ATOM 827 C C . ILE A 1 105 ? 6.422 28.516 14.875 1 98.5 105 ILE A C 1
ATOM 829 O O . ILE A 1 105 ? 6.488 29.734 15.055 1 98.5 105 ILE A O 1
ATOM 833 N N . PRO A 1 106 ? 7.461 27.734 14.82 1 98.31 106 PRO A N 1
ATOM 834 C CA . PRO A 1 106 ? 8.789 28.344 14.906 1 98.31 106 PRO A CA 1
ATOM 835 C C . PRO A 1 106 ? 9.023 29.391 13.82 1 98.31 106 PRO A C 1
ATOM 837 O O . PRO A 1 106 ? 8.602 29.203 12.672 1 98.31 106 PRO A O 1
ATOM 840 N N . GLU A 1 107 ? 9.75 30.453 14.133 1 98.19 107 GLU A N 1
ATOM 841 C CA . GLU A 1 107 ? 9.969 31.594 13.25 1 98.19 107 GLU A CA 1
ATOM 842 C C . GLU A 1 107 ? 10.633 31.172 11.945 1 98.19 107 GLU A C 1
ATOM 844 O O . GLU A 1 107 ? 10.352 31.734 10.891 1 98.19 107 GLU A O 1
ATOM 849 N N . GLU A 1 108 ? 11.477 30.188 11.945 1 98.06 108 GLU A N 1
ATOM 850 C CA . GLU A 1 108 ? 12.234 29.75 10.781 1 98.06 108 GLU A CA 1
ATOM 851 C C . GLU A 1 108 ? 11.32 29.125 9.727 1 98.06 108 GLU A C 1
ATOM 853 O O . GLU A 1 108 ? 11.711 28.953 8.578 1 98.06 108 GLU A O 1
ATOM 858 N N . TYR A 1 109 ? 10.109 28.781 10.125 1 98.56 109 TYR A N 1
ATOM 859 C CA . TYR A 1 109 ? 9.195 28.141 9.188 1 98.56 109 TYR A CA 1
ATOM 860 C C . TYR A 1 109 ? 8.078 29.094 8.773 1 98.56 109 TYR A C 1
ATOM 862 O O . TYR A 1 109 ? 7.27 28.781 7.902 1 98.56 109 TYR A O 1
ATOM 870 N N . VAL A 1 110 ? 7.953 30.281 9.406 1 98.75 110 VAL A N 1
ATOM 871 C CA . VAL A 1 110 ? 6.875 31.219 9.148 1 98.75 110 VAL A CA 1
ATOM 872 C C . VAL A 1 110 ? 6.984 31.766 7.727 1 98.75 110 VAL A C 1
ATOM 874 O O . VAL A 1 110 ? 8.047 32.25 7.324 1 98.75 110 VAL A O 1
ATOM 877 N N . GLU A 1 111 ? 5.98 31.641 6.941 1 98.44 111 GLU A N 1
ATOM 878 C CA . GLU A 1 111 ? 5.824 32.156 5.582 1 98.44 111 GLU A CA 1
ATOM 879 C C . GLU A 1 111 ? 6.977 31.703 4.688 1 98.44 111 GLU A C 1
ATOM 881 O O . GLU A 1 111 ? 7.578 32.5 3.982 1 98.44 111 GLU A O 1
ATOM 886 N N . LYS A 1 112 ? 7.215 30.406 4.758 1 97.94 112 LYS A N 1
ATOM 887 C CA . LYS A 1 112 ? 8.352 29.875 4.008 1 97.94 112 LYS A CA 1
ATOM 888 C C . LYS A 1 112 ? 7.883 29.031 2.826 1 97.94 112 LYS A C 1
ATOM 890 O O . LYS A 1 112 ? 8.672 28.719 1.928 1 97.94 112 LYS A O 1
ATOM 895 N N . TYR A 1 113 ? 6.625 28.688 2.742 1 97.94 113 TYR A N 1
ATOM 896 C CA . TYR A 1 113 ? 6.219 27.656 1.798 1 97.94 113 TYR A CA 1
ATOM 897 C C . TYR A 1 113 ? 5.199 28.203 0.8 1 97.94 113 TYR A C 1
ATOM 899 O O . TYR A 1 113 ? 4.293 28.953 1.173 1 97.94 113 TYR A O 1
ATOM 907 N N . ASP A 1 114 ? 5.367 27.812 -0.461 1 97.25 114 ASP A N 1
ATOM 908 C CA . ASP A 1 114 ? 4.414 28.141 -1.514 1 97.25 114 ASP A CA 1
ATOM 909 C C . ASP A 1 114 ? 3.137 27.312 -1.385 1 97.25 114 ASP A C 1
ATOM 911 O O . ASP A 1 114 ? 2.055 27.766 -1.767 1 97.25 114 ASP A O 1
ATOM 915 N N . VAL A 1 115 ? 3.271 26.125 -0.898 1 98.31 115 VAL A N 1
ATOM 916 C CA . VAL A 1 115 ? 2.16 25.203 -0.658 1 98.31 115 VAL A CA 1
ATOM 917 C C . VAL A 1 115 ? 2.373 24.469 0.664 1 98.31 115 VAL A C 1
ATOM 919 O O . VAL A 1 115 ? 3.479 24 0.953 1 98.31 115 VAL A O 1
ATOM 922 N N . VAL A 1 116 ? 1.332 24.406 1.469 1 98.88 116 VAL A N 1
ATOM 923 C CA . VAL A 1 116 ? 1.305 23.516 2.635 1 98.88 116 VAL A CA 1
ATOM 924 C C . VAL A 1 116 ? 0.208 22.469 2.465 1 98.88 116 VAL A C 1
ATOM 926 O O . VAL A 1 116 ? -0.962 22.812 2.275 1 98.88 116 VAL A O 1
ATOM 929 N N . HIS A 1 117 ? 0.691 21.281 2.488 1 98.88 117 HIS A N 1
ATOM 930 C CA . HIS A 1 117 ? -0.194 20.141 2.379 1 98.88 117 HIS A CA 1
ATOM 931 C C . HIS A 1 117 ? -0.452 19.5 3.742 1 98.88 117 HIS A C 1
ATOM 933 O O . HIS A 1 117 ? 0.446 19.453 4.586 1 98.88 117 HIS A O 1
ATOM 939 N N . ALA A 1 118 ? -1.68 19.062 3.979 1 98.62 118 ALA A N 1
ATOM 940 C CA . ALA A 1 118 ? -2.066 18.266 5.141 1 98.62 118 ALA A CA 1
ATOM 941 C C . ALA A 1 118 ? -3.111 17.219 4.766 1 98.62 118 ALA A C 1
ATOM 943 O O . ALA A 1 118 ? -4.012 17.5 3.967 1 98.62 118 ALA A O 1
ATOM 944 N N . ARG A 1 119 ? -2.934 16.094 5.293 1 97.69 119 ARG A N 1
ATOM 945 C CA . ARG A 1 119 ? -3.891 15.023 5.043 1 97.69 119 ARG A CA 1
ATOM 946 C C . ARG A 1 119 ? -4.113 14.188 6.301 1 97.69 119 ARG A C 1
ATOM 948 O O . ARG A 1 119 ? -3.154 13.812 6.977 1 97.69 119 ARG A O 1
ATOM 955 N N . LEU A 1 120 ? -5.41 13.93 6.609 1 93.75 120 LEU A N 1
ATOM 956 C CA . LEU A 1 120 ? -5.812 13.016 7.676 1 93.75 120 LEU A CA 1
ATOM 957 C C . LEU A 1 120 ? -5.352 13.531 9.031 1 93.75 120 LEU A C 1
ATOM 959 O O . LEU A 1 120 ? -4.715 12.797 9.797 1 93.75 120 LEU A O 1
ATOM 963 N N . LEU A 1 121 ? -5.699 14.758 9.312 1 93.19 121 LEU A N 1
ATOM 964 C CA . LEU A 1 121 ? -5.375 15.375 10.594 1 93.19 121 LEU A CA 1
ATOM 965 C C . LEU A 1 121 ? -6.551 15.266 11.562 1 93.19 121 LEU A C 1
ATOM 967 O O . LEU A 1 121 ? -6.691 16.078 12.469 1 93.19 121 LEU A O 1
ATOM 971 N N . VAL A 1 122 ? -7.391 14.234 11.406 1 86.44 122 VAL A N 1
ATOM 972 C CA . VAL A 1 122 ? -8.602 14.055 12.203 1 86.44 122 VAL A CA 1
ATOM 973 C C . VAL A 1 122 ? -8.234 14 13.688 1 86.44 122 VAL A C 1
ATOM 975 O O . VAL A 1 122 ? -8.844 14.695 14.508 1 86.44 122 VAL A O 1
ATOM 978 N N . GLN A 1 123 ? -7.277 13.219 13.953 1 82.88 123 GLN A N 1
ATOM 979 C CA . GLN A 1 123 ? -6.902 13.07 15.359 1 82.88 123 GLN A CA 1
ATOM 980 C C . GLN A 1 123 ? -6.336 14.375 15.914 1 82.88 123 GLN A C 1
ATOM 982 O O . GLN A 1 123 ? -6.531 14.688 17.094 1 82.88 123 GLN A O 1
ATOM 987 N N . VAL A 1 124 ? -5.68 15.109 15.109 1 88.62 124 VAL A N 1
ATOM 988 C CA . VAL A 1 124 ? -5.121 16.391 15.523 1 88.62 124 VAL A CA 1
ATOM 989 C C . VAL A 1 124 ? -6.25 17.375 15.82 1 88.62 124 VAL A C 1
ATOM 991 O O . VAL A 1 124 ? -6.23 18.062 16.844 1 88.62 124 VAL A O 1
ATOM 994 N N . VAL A 1 125 ? -7.215 17.422 14.953 1 90.31 125 VAL A N 1
ATOM 995 C CA . VAL A 1 125 ? -8.352 18.312 15.141 1 90.31 125 VAL A CA 1
ATOM 996 C C . VAL A 1 125 ? -9.141 17.891 16.375 1 90.31 125 VAL A C 1
ATOM 998 O O . VAL A 1 125 ? -9.6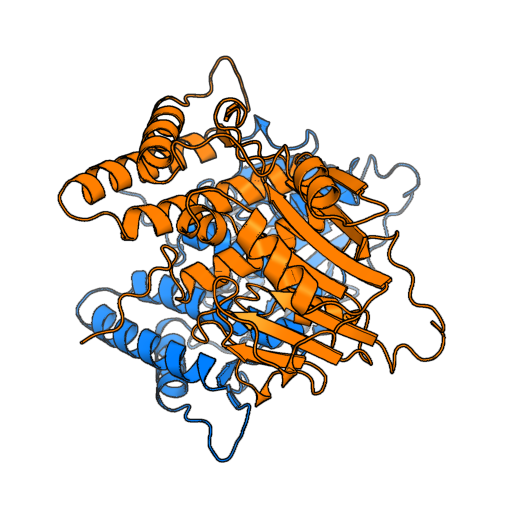41 18.75 17.125 1 90.31 125 VAL A O 1
ATOM 1001 N N . LEU A 1 126 ? -9.203 16.594 16.625 1 82.25 126 LEU A N 1
ATOM 1002 C CA . LEU A 1 126 ? -9.891 16.109 17.812 1 82.25 126 LEU A CA 1
ATOM 1003 C C . LEU A 1 126 ? -9.172 16.562 19.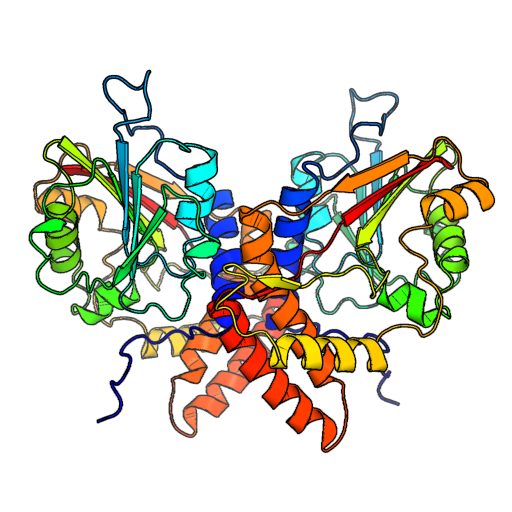078 1 82.25 126 LEU A C 1
ATOM 1005 O O . LEU A 1 126 ? -9.805 16.906 20.078 1 82.25 126 LEU A O 1
ATOM 1009 N N . GLN A 1 127 ? -7.906 16.578 19 1 84.25 127 GLN A N 1
ATOM 1010 C CA . GLN A 1 127 ? -7.109 17.047 20.125 1 84.25 127 GLN A CA 1
ATOM 1011 C C . GLN A 1 127 ? -7.348 18.531 20.391 1 84.25 127 GLN A C 1
ATOM 1013 O O . GLN A 1 127 ? -7.168 19 21.516 1 84.25 127 GLN A O 1
ATOM 1018 N N . ALA A 1 128 ? -7.742 19.234 19.375 1 88.12 128 ALA A N 1
ATOM 1019 C CA . ALA A 1 128 ? -8.07 20.656 19.484 1 88.12 128 ALA A CA 1
ATOM 1020 C C . ALA A 1 128 ? -9.555 20.844 19.781 1 88.12 128 ALA A C 1
ATOM 1022 O O . ALA A 1 128 ? -10.125 21.891 19.453 1 88.12 128 ALA A O 1
ATOM 1023 N N . GLY A 1 129 ? -10.227 19.828 20.266 1 83.75 129 GLY A N 1
ATOM 1024 C CA . GLY A 1 129 ? -11.617 19.922 20.656 1 83.75 129 GLY A CA 1
ATOM 1025 C C . GLY A 1 129 ? -12.586 19.844 19.484 1 83.75 129 GLY A C 1
ATOM 1026 O O . GLY A 1 129 ? -13.68 20.406 19.547 1 83.75 129 GLY A O 1
ATOM 1027 N N . GLY A 1 130 ? -12.055 19.328 18.438 1 86.62 130 GLY A N 1
ATOM 1028 C CA . GLY A 1 130 ? -12.914 19.203 17.266 1 86.62 130 GLY A CA 1
ATOM 1029 C C . GLY A 1 130 ? -13.008 20.484 16.469 1 86.62 130 GLY A C 1
ATOM 1030 O O . GLY A 1 130 ? -13.852 20.594 15.57 1 86.62 130 GLY A O 1
ATOM 1031 N N . ASP A 1 131 ? -12.227 21.422 16.797 1 91.88 131 ASP A N 1
ATOM 1032 C CA . ASP A 1 131 ? -12.18 22.719 16.125 1 91.88 131 ASP A CA 1
ATOM 1033 C C . ASP A 1 131 ? -10.984 22.812 15.188 1 91.88 131 ASP A C 1
ATOM 1035 O O . ASP A 1 131 ? -9.836 22.766 15.633 1 91.88 131 ASP A O 1
ATOM 1039 N N . PRO A 1 132 ? -11.219 22.953 13.867 1 95.44 132 PRO A N 1
ATOM 1040 C CA . PRO A 1 132 ? -10.086 22.984 12.938 1 95.44 132 PRO A CA 1
ATOM 1041 C C . PRO A 1 132 ? -9.398 24.344 12.898 1 95.44 132 PRO A C 1
ATOM 1043 O O . PRO A 1 132 ? -8.328 24.484 12.297 1 95.44 132 PRO A O 1
ATOM 1046 N N . ARG A 1 133 ? -9.93 25.438 13.516 1 97.31 133 ARG A N 1
ATOM 1047 C CA . ARG A 1 133 ? -9.469 26.812 13.367 1 97.31 133 ARG A CA 1
ATOM 1048 C C . ARG A 1 133 ? -8.039 26.969 13.875 1 97.31 133 ARG A C 1
ATOM 1050 O O . ARG A 1 133 ? -7.207 27.609 13.234 1 97.31 133 ARG A O 1
ATOM 1057 N N . PRO A 1 134 ? -7.715 26.281 15.039 1 97 134 PRO A N 1
ATOM 1058 C CA . PRO A 1 134 ? -6.32 26.375 15.469 1 97 134 PRO A CA 1
ATOM 1059 C C . PRO A 1 134 ? -5.344 25.781 14.461 1 97 134 PRO A C 1
ATOM 1061 O O . PRO A 1 134 ? -4.246 26.312 14.266 1 97 134 PRO A O 1
ATOM 1064 N N . VAL A 1 135 ? -5.68 24.688 13.844 1 97.75 135 VAL A N 1
ATOM 1065 C CA . VAL A 1 135 ? -4.852 24.062 12.82 1 97.75 135 VAL A CA 1
ATOM 1066 C C . VAL A 1 135 ? -4.734 24.984 11.609 1 97.75 135 VAL A C 1
ATOM 1068 O O . VAL A 1 135 ? -3.635 25.203 11.102 1 97.75 135 VAL A O 1
ATOM 1071 N N . ILE A 1 136 ? -5.859 25.594 11.172 1 98.5 136 ILE A N 1
ATOM 1072 C CA . ILE A 1 136 ? -5.891 26.484 10.023 1 98.5 136 ILE A CA 1
ATOM 1073 C C . ILE A 1 136 ? -4.965 27.672 10.266 1 98.5 136 ILE A C 1
ATOM 1075 O O . ILE A 1 136 ? -4.16 28.031 9.398 1 98.5 136 ILE A O 1
ATOM 1079 N N . ARG A 1 137 ? -5.047 28.25 11.406 1 98.31 137 ARG A N 1
ATOM 1080 C CA . ARG A 1 137 ? -4.238 29.422 11.742 1 98.31 137 ARG A CA 1
ATOM 1081 C C . ARG A 1 137 ? -2.75 29.094 11.625 1 98.31 137 ARG A C 1
ATOM 1083 O O . ARG A 1 137 ? -1.99 29.875 11.047 1 98.31 137 ARG A O 1
ATOM 1090 N N . ASN A 1 138 ? -2.383 27.953 12.133 1 98.69 138 ASN A N 1
ATOM 1091 C CA . ASN A 1 138 ? -0.968 27.594 12.125 1 98.69 138 ASN A CA 1
ATOM 1092 C C . ASN A 1 138 ? -0.509 27.156 10.742 1 98.69 138 ASN A C 1
ATOM 1094 O O . ASN A 1 138 ? 0.636 27.391 10.352 1 98.69 138 ASN A O 1
ATOM 1098 N N . LEU A 1 139 ? -1.367 26.484 9.961 1 98.81 139 LEU A N 1
ATOM 1099 C CA . LEU A 1 139 ? -1.045 26.219 8.57 1 98.81 139 LEU A CA 1
ATOM 1100 C C . LEU A 1 139 ? -0.808 27.5 7.797 1 98.81 139 LEU A C 1
ATOM 1102 O O . LEU A 1 139 ? 0.128 27.594 6.996 1 98.81 139 LEU A O 1
ATOM 1106 N N . MET A 1 140 ? -1.616 28.516 8.078 1 98.62 140 MET A N 1
ATOM 1107 C CA . MET A 1 140 ? -1.497 29.828 7.418 1 98.62 140 MET A CA 1
ATOM 1108 C C . MET A 1 140 ? -0.174 30.484 7.77 1 98.62 140 MET A C 1
ATOM 1110 O O . MET A 1 140 ? 0.403 31.203 6.949 1 98.62 140 MET A O 1
ATOM 1114 N N . ARG A 1 141 ? 0.278 30.25 8.984 1 98.75 141 ARG A N 1
ATOM 1115 C CA . ARG A 1 141 ? 1.552 30.828 9.398 1 98.75 141 ARG A CA 1
ATOM 1116 C C . ARG A 1 141 ? 2.705 30.25 8.586 1 98.75 141 ARG A C 1
ATOM 1118 O O . ARG A 1 141 ? 3.707 30.938 8.352 1 98.75 141 ARG A O 1
ATOM 1125 N N . LEU A 1 142 ? 2.588 29 8.133 1 98.81 142 LEU A N 1
ATOM 1126 C CA . LEU A 1 142 ? 3.633 28.328 7.359 1 98.81 142 LEU A CA 1
ATOM 1127 C C . LEU A 1 142 ? 3.662 28.859 5.926 1 98.81 142 LEU A C 1
ATOM 1129 O O . LEU A 1 142 ? 4.727 28.906 5.301 1 98.81 142 LEU A O 1
ATOM 1133 N N . VAL A 1 143 ? 2.537 29.219 5.363 1 98.31 143 VAL A N 1
ATOM 1134 C CA . VAL A 1 143 ? 2.387 29.484 3.936 1 98.31 143 VAL A CA 1
ATOM 1135 C C . VAL A 1 143 ? 2.768 30.922 3.637 1 98.31 143 VAL A C 1
ATOM 1137 O O . VAL A 1 143 ? 2.422 31.844 4.395 1 98.31 143 VAL A O 1
ATOM 1140 N N . LYS A 1 144 ? 3.393 31.172 2.547 1 97 144 LYS A N 1
ATOM 1141 C CA . LYS A 1 144 ? 3.668 32.5 2.055 1 97 144 LYS A CA 1
ATOM 1142 C C . LYS A 1 144 ? 2.377 33.25 1.712 1 97 144 LYS A C 1
ATOM 1144 O O . LYS A 1 144 ? 1.371 32.625 1.371 1 97 144 LYS A O 1
ATOM 1149 N N . PRO A 1 145 ? 2.465 34.625 1.868 1 96.81 145 PRO A N 1
ATOM 1150 C CA . PRO A 1 145 ? 1.331 35.375 1.285 1 96.81 145 PRO A CA 1
ATOM 1151 C C . PRO A 1 145 ? 1.084 35 -0.175 1 96.81 145 PRO A C 1
ATOM 1153 O O . PRO A 1 145 ? 2.02 34.969 -0.979 1 96.81 145 PRO A O 1
ATOM 1156 N N . GLY A 1 146 ? -0.08 34.625 -0.521 1 95.38 146 GLY A N 1
ATOM 1157 C CA . GLY A 1 146 ? -0.413 34.219 -1.877 1 95.38 146 GLY A CA 1
ATOM 1158 C C . GLY A 1 146 ? -0.219 32.719 -2.117 1 95.38 146 GLY A C 1
ATOM 1159 O O . GLY A 1 146 ? -0.578 32.219 -3.178 1 95.38 146 GLY A O 1
ATOM 1160 N N . GLY A 1 147 ? 0.323 32.031 -1.096 1 97.19 147 GLY A N 1
ATOM 1161 C CA . GLY A 1 147 ? 0.538 30.594 -1.223 1 97.19 147 GLY A CA 1
ATOM 1162 C C . GLY A 1 147 ? -0.715 29.781 -0.965 1 97.19 147 GLY A C 1
ATOM 1163 O O . GLY A 1 147 ? -1.796 30.344 -0.767 1 97.19 147 GLY A O 1
ATOM 1164 N N . TYR A 1 148 ? -0.563 28.469 -1.023 1 98.44 148 TYR A N 1
ATOM 1165 C CA . TYR A 1 148 ? -1.729 27.594 -0.996 1 98.44 148 TYR A CA 1
ATOM 1166 C C . TYR A 1 148 ? -1.689 26.672 0.218 1 98.44 148 TYR A C 1
ATOM 1168 O O . TYR A 1 148 ? -0.617 26.234 0.638 1 98.44 148 TYR A O 1
ATOM 1176 N N . ILE A 1 149 ? -2.869 26.391 0.729 1 98.88 149 ILE A N 1
ATOM 1177 C CA . ILE A 1 149 ? -3.1 25.281 1.637 1 98.88 149 ILE A CA 1
ATOM 1178 C C . ILE A 1 149 ? -3.926 24.203 0.933 1 98.88 149 ILE A C 1
ATOM 1180 O O . ILE A 1 149 ? -5.008 24.484 0.414 1 98.88 149 ILE A O 1
ATOM 1184 N N . GLN A 1 150 ? -3.43 23.047 0.79 1 98.88 150 GLN A N 1
ATOM 1185 C CA . GLN A 1 150 ? -4.176 21.875 0.36 1 98.88 150 GLN A CA 1
ATOM 1186 C C . GLN A 1 150 ? -4.398 20.906 1.521 1 98.88 150 GLN A C 1
ATOM 1188 O O . GLN A 1 150 ? -3.449 20.328 2.043 1 98.88 150 GLN A O 1
ATOM 1193 N N . TRP A 1 151 ? -5.629 20.781 1.928 1 98.75 151 TRP A N 1
ATOM 1194 C CA . TRP A 1 151 ? -5.992 19.953 3.074 1 98.75 151 TRP A CA 1
ATOM 1195 C C . TRP A 1 151 ? -6.973 18.859 2.666 1 98.75 151 TRP A C 1
ATOM 1197 O O . TRP A 1 151 ? -8.023 19.141 2.08 1 98.75 151 TRP A O 1
ATOM 1207 N N . GLU A 1 152 ? -6.629 17.578 2.928 1 98 152 GLU A N 1
ATOM 1208 C CA . GLU A 1 152 ? -7.414 16.438 2.494 1 98 152 GLU A CA 1
ATOM 1209 C C . GLU A 1 152 ? -7.926 15.633 3.688 1 98 152 GLU A C 1
ATOM 1211 O O . GLU A 1 152 ? -7.148 15.234 4.555 1 98 152 GLU A O 1
ATOM 1216 N N . GLU A 1 153 ? -9.25 15.406 3.768 1 94.94 153 GLU A N 1
ATOM 1217 C CA . GLU A 1 153 ? -9.875 14.688 4.879 1 94.94 153 GLU A CA 1
ATOM 1218 C C . GLU A 1 153 ? -11.039 13.828 4.395 1 94.94 153 GLU A C 1
ATOM 1220 O O . GLU A 1 153 ? -11.688 14.156 3.4 1 94.94 153 GLU A O 1
ATOM 1225 N N . PRO A 1 154 ? -11.258 12.727 5.129 1 91.25 154 PRO A N 1
ATOM 1226 C CA . PRO A 1 154 ? -12.5 11.984 4.883 1 91.25 154 PRO A CA 1
ATOM 1227 C C . PRO A 1 154 ? -13.727 12.664 5.496 1 91.25 154 PRO A C 1
ATOM 1229 O O . PRO A 1 154 ? -13.586 13.57 6.32 1 91.25 154 PRO A O 1
ATOM 1232 N N . ASN A 1 155 ? -14.82 12.219 5.012 1 83.25 155 ASN A N 1
ATOM 1233 C CA . ASN A 1 155 ? -16.031 12.688 5.668 1 83.25 155 ASN A CA 1
ATOM 1234 C C . ASN A 1 155 ? -16.094 12.234 7.125 1 83.25 155 ASN A C 1
ATOM 1236 O O . ASN A 1 155 ? -15.695 11.109 7.449 1 83.25 155 ASN A O 1
ATOM 1240 N N . ASP A 1 156 ? -16.406 13.078 7.984 1 67.62 156 ASP A N 1
ATOM 1241 C CA . ASP A 1 156 ? -16.484 12.766 9.406 1 67.62 156 ASP A CA 1
ATOM 1242 C C . ASP A 1 156 ? -17.938 12.766 9.883 1 67.62 156 ASP A C 1
ATOM 1244 O O . ASP A 1 156 ? -18.203 12.703 11.078 1 67.62 156 ASP A O 1
ATOM 1248 N N . ASP A 1 157 ? -18.766 12.93 8.969 1 62.09 157 ASP A N 1
ATOM 1249 C CA . ASP A 1 157 ? -20.172 12.859 9.375 1 62.09 157 ASP A CA 1
ATOM 1250 C C . ASP A 1 157 ? -20.641 11.414 9.477 1 62.09 157 ASP A C 1
ATOM 1252 O O . ASP A 1 157 ? -20.625 10.68 8.484 1 62.09 157 ASP A O 1
ATOM 1256 N N . ALA A 1 158 ? -20.594 10.836 10.703 1 51.72 158 ALA A N 1
ATOM 1257 C CA . ALA A 1 158 ? -20.922 9.453 11.031 1 51.72 158 ALA A CA 1
ATOM 1258 C C . ALA A 1 158 ? -22.125 8.969 10.227 1 51.72 158 ALA A C 1
ATOM 1260 O O . ALA A 1 158 ? -22.141 7.844 9.727 1 51.72 158 ALA A O 1
ATOM 1261 N N . GLY A 1 159 ? -23.156 9.633 10.445 1 50.69 159 GLY A N 1
ATOM 1262 C CA . GLY A 1 159 ? -24.406 9.164 9.852 1 50.69 159 GLY A CA 1
ATOM 1263 C C . GLY A 1 159 ? -24.297 8.938 8.352 1 50.69 159 GLY A C 1
ATOM 1264 O O . GLY A 1 159 ? -25.172 8.312 7.754 1 50.69 159 GLY A O 1
ATOM 1265 N N . ASN A 1 160 ? -23.062 9.242 7.906 1 59.06 160 ASN A N 1
ATOM 1266 C CA . ASN A 1 160 ? -23 9.219 6.445 1 59.06 160 ASN A CA 1
ATOM 1267 C C . ASN A 1 160 ? -21.859 8.359 5.945 1 59.06 160 ASN A C 1
ATOM 1269 O O . ASN A 1 160 ? -21.297 8.617 4.875 1 59.06 160 ASN A O 1
ATOM 1273 N N . ARG A 1 161 ? -21.375 7.477 6.805 1 62.88 161 ARG A N 1
ATOM 1274 C CA . ARG A 1 161 ? -20.469 6.434 6.336 1 62.88 161 ARG A CA 1
ATOM 1275 C C . ARG A 1 161 ? -21.203 5.113 6.145 1 62.88 161 ARG A C 1
ATOM 1277 O O . ARG A 1 161 ? -21.109 4.215 6.98 1 62.88 161 ARG A O 1
ATOM 1284 N N . PRO A 1 162 ? -21.984 5.059 5.129 1 74.44 162 PRO A N 1
ATOM 1285 C CA . PRO A 1 162 ? -22.797 3.859 4.949 1 74.44 162 PRO A CA 1
ATOM 1286 C C . PRO A 1 162 ? -21.969 2.611 4.676 1 74.44 162 PRO A C 1
ATOM 1288 O O . PRO A 1 162 ? -20.922 2.693 4.031 1 74.44 162 PRO A O 1
ATOM 1291 N N . LEU A 1 163 ? -22.344 1.58 5.387 1 86.38 163 LEU A N 1
ATOM 1292 C CA . LEU A 1 163 ? -21.859 0.259 5.008 1 86.38 163 LEU A CA 1
ATOM 1293 C C . LEU A 1 163 ? -22.438 -0.163 3.658 1 86.38 163 LEU A C 1
ATOM 1295 O O . LEU A 1 163 ? -23.625 0.05 3.391 1 86.38 163 LEU A O 1
ATOM 1299 N N . VAL A 1 164 ? -21.578 -0.528 2.812 1 89.44 164 VAL A N 1
ATOM 1300 C CA . VAL A 1 164 ? -21.969 -1.08 1.522 1 89.44 164 VAL A CA 1
ATOM 1301 C C . VAL A 1 164 ? -21.969 -2.605 1.587 1 89.44 164 VAL A C 1
ATOM 1303 O O . VAL A 1 164 ? -21.031 -3.203 2.137 1 89.44 164 VAL A O 1
ATOM 1306 N N . LYS A 1 165 ? -23.031 -3.162 1.096 1 92.38 165 LYS A N 1
ATOM 1307 C CA . LYS A 1 165 ? -23.141 -4.617 1 1 92.38 165 LYS A CA 1
ATOM 1308 C C . LYS A 1 165 ? -23.094 -5.078 -0.453 1 92.38 165 LYS A C 1
ATOM 1310 O O . LYS A 1 165 ? -23.734 -4.488 -1.319 1 92.38 165 LYS A O 1
ATOM 1315 N N . SER A 1 166 ? -22.266 -6.066 -0.717 1 90.69 166 SER A N 1
ATOM 1316 C CA . SER A 1 166 ? -22.156 -6.594 -2.072 1 90.69 166 SER A CA 1
ATOM 1317 C C . SER A 1 166 ? -23.484 -7.188 -2.535 1 90.69 166 SER A C 1
ATOM 1319 O O . SER A 1 166 ? -23.797 -7.164 -3.729 1 90.69 166 SER A O 1
ATOM 1321 N N . ASP A 1 167 ? -24.203 -7.777 -1.632 1 91.19 167 ASP A N 1
ATOM 1322 C CA . ASP A 1 167 ? -25.562 -8.266 -1.815 1 91.19 167 ASP A CA 1
ATOM 1323 C C . ASP A 1 167 ? -26.453 -7.867 -0.638 1 91.19 167 ASP A C 1
ATOM 1325 O O . ASP A 1 167 ? -26.344 -8.445 0.446 1 91.19 167 ASP A O 1
ATOM 1329 N N . PRO A 1 168 ? -27.359 -6.938 -0.904 1 88 168 PRO A N 1
ATOM 1330 C CA . PRO A 1 168 ? -28.156 -6.41 0.207 1 88 168 PRO A CA 1
ATOM 1331 C C . PRO A 1 168 ? -29.016 -7.48 0.876 1 88 168 PRO A C 1
ATOM 1333 O O . PRO A 1 168 ? -29.359 -7.359 2.057 1 88 168 PRO A O 1
ATOM 1336 N N . GLU A 1 169 ? -29.312 -8.492 0.208 1 90.38 169 GLU A N 1
ATOM 1337 C CA . GLU A 1 169 ? -30.234 -9.5 0.722 1 90.38 169 GLU A CA 1
ATOM 1338 C C . GLU A 1 169 ? -29.5 -10.562 1.538 1 90.38 169 GLU A C 1
ATOM 1340 O O . GLU A 1 169 ? -30.031 -11.055 2.535 1 90.38 169 GLU A O 1
ATOM 1345 N N . THR A 1 170 ? -28.281 -10.781 1.25 1 90.69 170 THR A N 1
ATOM 1346 C CA . THR A 1 170 ? -27.656 -11.969 1.817 1 90.69 170 THR A CA 1
ATOM 1347 C C . THR A 1 170 ? -26.438 -11.602 2.65 1 90.69 170 THR A C 1
ATOM 1349 O O . THR A 1 170 ? -25.969 -12.398 3.459 1 90.69 170 THR A O 1
ATOM 1352 N N . THR A 1 171 ? -25.922 -10.406 2.469 1 93.12 171 THR A N 1
ATOM 1353 C CA . THR A 1 171 ? -24.672 -10.031 3.139 1 93.12 171 THR A CA 1
ATOM 1354 C C . THR A 1 171 ? -24.938 -9.695 4.605 1 93.12 171 THR A C 1
ATOM 1356 O O . THR A 1 171 ? -25.75 -8.812 4.914 1 93.12 171 THR A O 1
ATOM 1359 N N . VAL A 1 172 ? -24.281 -10.43 5.473 1 93 172 VAL A N 1
ATOM 1360 C CA . VAL A 1 172 ? -24.375 -10.203 6.914 1 93 172 VAL A CA 1
ATOM 1361 C C . VAL A 1 172 ? -23.422 -9.078 7.324 1 93 172 VAL A C 1
ATOM 1363 O O . VAL A 1 172 ? -22.25 -9.07 6.93 1 93 172 VAL A O 1
ATOM 1366 N N . SER A 1 173 ? -23.953 -8.094 8.086 1 94.38 173 SER A N 1
ATOM 1367 C CA . SER A 1 173 ? -23.125 -6.934 8.391 1 94.38 173 SER A CA 1
ATOM 1368 C C . SER A 1 173 ? -23.281 -6.516 9.852 1 94.38 173 SER A C 1
ATOM 1370 O O . SER A 1 173 ? -22.828 -5.438 10.242 1 94.38 173 SER A O 1
ATOM 1372 N N . GLU A 1 174 ? -23.859 -7.293 10.719 1 94.62 174 GLU A N 1
ATOM 1373 C CA . GLU A 1 174 ? -24.219 -6.895 12.078 1 94.62 174 GLU A CA 1
ATOM 1374 C C . GLU A 1 174 ? -22.984 -6.574 12.914 1 94.62 174 GLU A C 1
ATOM 1376 O O . GLU A 1 174 ? -22.984 -5.613 13.68 1 94.62 174 GLU A O 1
ATOM 1381 N N . ASN A 1 175 ? -22 -7.398 12.805 1 94.94 175 ASN A N 1
ATOM 1382 C CA . ASN A 1 175 ? -20.781 -7.172 13.578 1 94.94 175 ASN A CA 1
ATOM 1383 C C . ASN A 1 175 ? -20.031 -5.926 13.109 1 94.94 175 ASN A C 1
ATOM 1385 O O . ASN A 1 175 ? -19.484 -5.176 13.914 1 94.94 175 ASN A O 1
ATOM 1389 N N . SER A 1 176 ? -20 -5.746 11.82 1 93.12 176 SER A N 1
ATOM 1390 C CA . SER A 1 176 ? -19.391 -4.543 11.258 1 93.12 176 SER A CA 1
ATOM 1391 C C . SER A 1 176 ? -20.125 -3.287 11.734 1 93.12 176 SER A C 1
ATOM 1393 O O . SER A 1 176 ? -19.484 -2.289 12.078 1 93.12 176 SER A O 1
ATOM 1395 N N . GLU A 1 177 ? -21.406 -3.35 11.734 1 91.81 177 GLU A N 1
ATOM 1396 C CA . GLU A 1 177 ? -22.203 -2.227 12.203 1 91.81 177 GLU A CA 1
ATOM 1397 C C . GLU A 1 177 ? -21.953 -1.939 13.68 1 91.81 177 GLU A C 1
ATOM 1399 O O . GLU A 1 177 ? -21.781 -0.783 14.078 1 91.81 177 GLU A O 1
ATOM 1404 N N . GLU A 1 178 ? -21.875 -2.977 14.438 1 93 178 GLU A N 1
ATOM 1405 C CA . GLU A 1 178 ? -21.609 -2.82 15.859 1 93 178 GLU A CA 1
ATOM 1406 C C . GLU A 1 178 ? -20.203 -2.275 16.094 1 93 178 GLU A C 1
ATOM 1408 O O . GLU A 1 178 ? -20 -1.419 16.969 1 93 178 GLU A O 1
ATOM 1413 N N . LEU A 1 179 ? -19.25 -2.803 15.391 1 91.5 179 LEU A N 1
ATOM 1414 C CA . LEU A 1 179 ? -17.891 -2.316 15.508 1 91.5 179 LEU A CA 1
ATOM 1415 C C . LEU A 1 179 ? -17.812 -0.817 15.227 1 91.5 179 LEU A C 1
ATOM 1417 O O . LEU A 1 179 ? -17.203 -0.07 16 1 91.5 179 LEU A O 1
ATOM 1421 N N . MET A 1 180 ? -18.469 -0.432 14.195 1 87 180 MET A N 1
ATOM 1422 C CA . MET A 1 180 ? -18.453 0.979 13.82 1 87 180 MET A CA 1
ATOM 1423 C C . MET A 1 180 ? -19.094 1.839 14.906 1 87 180 MET A C 1
ATOM 1425 O O . MET A 1 180 ? -18.578 2.908 15.234 1 87 180 MET A O 1
ATOM 1429 N N . LYS A 1 181 ? -20.141 1.366 15.359 1 87.25 181 LYS A N 1
ATOM 1430 C CA . LYS A 1 181 ? -20.844 2.08 16.438 1 87.25 181 LYS A CA 1
ATOM 1431 C C . LYS A 1 181 ? -19.938 2.271 17.641 1 87.25 181 LYS A C 1
ATOM 1433 O O . LYS A 1 181 ? -19.844 3.369 18.203 1 87.25 181 LYS A O 1
ATOM 1438 N N . ARG A 1 182 ? -19.266 1.285 17.984 1 88.06 182 ARG A N 1
ATOM 1439 C CA . ARG A 1 182 ? -18.406 1.319 19.156 1 88.06 182 ARG A CA 1
ATOM 1440 C C . ARG A 1 182 ? -17.172 2.188 18.922 1 88.06 182 ARG A C 1
ATOM 1442 O O . ARG A 1 182 ? -16.734 2.912 19.812 1 88.06 182 ARG A O 1
ATOM 1449 N N . ILE A 1 183 ? -16.578 2.016 17.781 1 85.06 183 ILE A N 1
ATOM 1450 C CA . ILE A 1 183 ? -15.406 2.809 17.438 1 85.06 183 ILE A CA 1
ATOM 1451 C C . ILE A 1 183 ? -15.781 4.289 17.375 1 85.06 183 ILE A C 1
ATOM 1453 O O . ILE A 1 183 ? -15.062 5.137 17.906 1 85.06 183 ILE A O 1
ATOM 1457 N N . ASP A 1 184 ? -16.859 4.559 16.734 1 79.5 184 ASP A N 1
ATOM 1458 C CA . ASP A 1 184 ? -17.328 5.941 16.656 1 79.5 184 ASP A CA 1
ATOM 1459 C C . ASP A 1 184 ? -17.625 6.508 18.047 1 79.5 184 ASP A C 1
ATOM 1461 O O . ASP A 1 184 ? -17.281 7.66 18.344 1 79.5 184 ASP A O 1
ATOM 1465 N N . GLY A 1 185 ? -18.266 5.703 18.844 1 78.19 185 GLY A N 1
ATOM 1466 C CA . GLY A 1 185 ? -18.578 6.141 20.188 1 78.19 185 GLY A CA 1
ATOM 1467 C C . GLY A 1 185 ? -17.344 6.449 21.016 1 78.19 185 GLY A C 1
ATOM 1468 O O . GLY A 1 185 ? -17.359 7.363 21.844 1 78.19 185 GLY A O 1
ATOM 1469 N N . LYS A 1 186 ? -16.344 5.852 20.719 1 78.62 186 LYS A N 1
ATOM 1470 C CA . LYS A 1 186 ? -15.156 5.965 21.547 1 78.62 186 LYS A CA 1
ATOM 1471 C C . LYS A 1 186 ? -14.18 6.992 20.984 1 78.62 186 LYS A C 1
ATOM 1473 O O . LYS A 1 186 ? -13.5 7.695 21.734 1 78.62 186 LYS A O 1
ATOM 1478 N N . PHE A 1 187 ? -14.094 6.984 19.734 1 72.75 187 PHE A N 1
ATOM 1479 C CA . PHE A 1 187 ? -12.992 7.734 19.141 1 72.75 187 PHE A CA 1
ATOM 1480 C C . PHE A 1 187 ? -13.508 8.953 18.391 1 72.75 187 PHE A C 1
ATOM 1482 O O . PHE A 1 187 ? -12.727 9.844 18.016 1 72.75 187 PHE A O 1
ATOM 1489 N N . ARG A 1 188 ? -14.703 9 18.156 1 65 188 ARG A N 1
ATOM 1490 C CA . ARG A 1 188 ? -15.234 10.156 17.453 1 65 188 ARG A CA 1
ATOM 1491 C C . ARG A 1 188 ? -15.625 11.266 18.422 1 65 188 ARG A C 1
ATOM 1493 O O . ARG A 1 188 ? -16.156 10.984 19.5 1 65 188 ARG A O 1
ATOM 1500 N N . SER A 1 189 ? -15.258 12.406 17.875 1 59.22 189 SER A N 1
ATOM 1501 C CA . SER A 1 189 ? -15.625 13.586 18.641 1 59.22 189 SER A CA 1
ATOM 1502 C C . SER A 1 189 ? -17.141 13.734 18.734 1 59.22 189 SER A C 1
ATOM 1504 O O . SER A 1 189 ? -17.859 13.414 17.781 1 59.22 189 SER A O 1
ATOM 1506 N N . LYS A 1 190 ? -17.547 13.844 19.875 1 59.5 190 LYS A N 1
ATOM 1507 C CA . LYS A 1 190 ? -18.953 14.164 20.109 1 59.5 190 LYS A CA 1
ATOM 1508 C C . LYS A 1 190 ? -19.344 15.477 19.422 1 59.5 190 LYS A C 1
ATOM 1510 O O . LYS A 1 190 ? -20.516 15.828 19.359 1 59.5 190 LYS A O 1
ATOM 1515 N N . MET A 1 191 ? -18.312 16.062 18.859 1 58.31 191 MET A N 1
ATOM 1516 C CA . MET A 1 191 ? -18.562 17.375 18.266 1 58.31 191 MET A CA 1
ATOM 1517 C C . MET A 1 191 ? -19.047 17.234 16.828 1 58.31 191 MET A C 1
ATOM 1519 O O . MET A 1 191 ? -18.859 16.188 16.203 1 58.31 191 MET A O 1
ATOM 1523 N N . PRO A 1 192 ? -19.641 18.297 16.391 1 62.72 192 PRO A N 1
ATOM 1524 C CA . PRO A 1 192 ? -20.172 18.312 15.023 1 62.72 192 PRO A CA 1
ATOM 1525 C C . PRO A 1 192 ? -19.109 18 13.977 1 62.72 192 PRO A C 1
ATOM 1527 O O . PRO A 1 192 ? -17.922 18.219 14.211 1 62.72 192 PRO A O 1
ATOM 1530 N N . SER A 1 193 ? -19.547 17.516 12.891 1 82.12 193 SER A N 1
ATOM 1531 C CA . SER A 1 193 ? -18.703 17.25 11.734 1 82.12 193 SER A CA 1
ATOM 1532 C C . SER A 1 193 ? -17.953 18.516 11.297 1 82.12 193 SER A C 1
ATOM 1534 O O . SER A 1 193 ? -18.547 19.578 11.188 1 82.12 193 SER A O 1
ATOM 1536 N N . TRP A 1 194 ? -16.719 18.516 11.258 1 88 194 TRP A N 1
ATOM 1537 C CA . TRP A 1 194 ? -15.914 19.688 10.875 1 88 194 TRP A CA 1
ATOM 1538 C C . TRP A 1 194 ? -15.406 19.547 9.445 1 88 194 TRP A C 1
ATOM 1540 O O . TRP A 1 194 ? -15.297 20.547 8.727 1 88 194 TRP A O 1
ATOM 1550 N N . SER A 1 195 ? -15.07 18.312 9.031 1 89.12 195 SER A N 1
ATOM 1551 C CA . SER A 1 195 ? -14.414 18.125 7.746 1 89.12 195 SER A CA 1
ATOM 1552 C C . SER A 1 195 ? -15.336 18.5 6.59 1 89.12 195 SER A C 1
ATOM 1554 O O . SER A 1 195 ? -14.898 19.141 5.625 1 89.12 195 SER A O 1
ATOM 1556 N N . ILE A 1 196 ? -16.609 18.172 6.719 1 87.25 196 ILE A N 1
ATOM 1557 C CA . ILE A 1 196 ? -17.531 18.453 5.637 1 87.25 196 ILE A CA 1
ATOM 1558 C C . ILE A 1 196 ? -17.75 19.953 5.512 1 87.25 196 ILE A C 1
ATOM 1560 O O . ILE A 1 196 ? -18.219 20.438 4.477 1 87.25 196 ILE A O 1
ATOM 1564 N N . HIS A 1 197 ? -17.375 20.734 6.531 1 91.69 197 HIS A N 1
ATOM 1565 C CA . HIS A 1 197 ? -17.578 22.188 6.559 1 91.69 197 HIS A CA 1
ATOM 1566 C C . HIS A 1 197 ? -16.25 22.922 6.43 1 91.69 197 HIS A C 1
ATOM 1568 O O . HIS A 1 197 ? -16.188 24.141 6.613 1 91.69 197 HIS A O 1
ATOM 1574 N N . LEU A 1 198 ? -15.258 22.203 6.133 1 95.62 198 LEU A N 1
ATOM 1575 C CA . LEU A 1 198 ? -13.914 22.766 6.195 1 95.62 198 LEU A CA 1
ATOM 1576 C C . LEU A 1 198 ? -13.75 23.891 5.176 1 95.62 198 LEU A C 1
ATOM 1578 O O . LEU A 1 198 ? -13.055 24.875 5.441 1 95.62 198 LEU A O 1
ATOM 1582 N N . ALA A 1 199 ? -14.398 23.828 4.047 1 97.12 199 ALA A N 1
ATOM 1583 C CA . ALA A 1 199 ? -14.32 24.891 3.045 1 97.12 199 ALA A CA 1
ATOM 1584 C C . ALA A 1 199 ? -14.82 26.219 3.611 1 97.12 199 ALA A C 1
ATOM 1586 O O . ALA A 1 199 ? -14.172 27.25 3.451 1 97.12 199 ALA A O 1
ATOM 1587 N N . SER A 1 200 ? -15.969 26.172 4.242 1 97.06 200 SER A N 1
ATOM 1588 C CA . SER A 1 200 ? -16.547 27.375 4.836 1 97.06 200 SER A CA 1
ATOM 1589 C C . SER A 1 200 ? -15.664 27.906 5.957 1 97.06 200 SER A C 1
ATOM 1591 O O . SER A 1 200 ? -15.492 29.125 6.082 1 97.06 200 SER A O 1
ATOM 1593 N N . THR A 1 201 ? -15.141 26.984 6.758 1 97.31 201 THR A N 1
ATOM 1594 C CA . THR A 1 201 ? -14.281 27.406 7.863 1 97.31 201 THR A CA 1
ATOM 1595 C C . THR A 1 201 ? -13.023 28.078 7.344 1 97.31 201 THR A C 1
ATOM 1597 O O . THR A 1 201 ? -12.578 29.078 7.902 1 97.31 201 THR A O 1
ATOM 1600 N N . LEU A 1 202 ? -12.422 27.531 6.25 1 98.44 202 LEU A N 1
ATOM 1601 C CA . LEU A 1 202 ? -11.25 28.125 5.629 1 98.44 202 LEU A CA 1
ATOM 1602 C C . LEU A 1 202 ? -11.555 29.547 5.156 1 98.44 202 LEU A C 1
ATOM 1604 O O . LEU A 1 202 ? -10.781 30.469 5.41 1 98.44 202 LEU A O 1
ATOM 1608 N N . ALA A 1 203 ? -12.695 29.75 4.551 1 98.25 203 ALA A N 1
ATOM 1609 C CA . ALA A 1 203 ? -13.109 31.062 4.062 1 98.25 203 ALA A CA 1
ATOM 1610 C C . ALA A 1 203 ? -13.32 32.031 5.223 1 98.25 203 ALA A C 1
ATOM 1612 O O . ALA A 1 203 ? -12.906 33.188 5.148 1 98.25 203 ALA A O 1
ATOM 1613 N N . GLU A 1 204 ? -13.922 31.562 6.234 1 98 204 GLU A N 1
ATOM 1614 C CA . GLU A 1 204 ? -14.203 32.375 7.406 1 98 204 GLU A CA 1
ATOM 1615 C C . GLU A 1 204 ? -12.914 32.844 8.078 1 98 204 GLU A C 1
ATOM 1617 O O . GLU A 1 204 ? -12.891 33.906 8.734 1 98 204 GLU A O 1
ATOM 1622 N N . GLN A 1 205 ? -11.898 32.062 7.91 1 97.62 205 GLN A N 1
ATOM 1623 C CA . GLN A 1 205 ? -10.609 32.375 8.508 1 97.62 205 GLN A CA 1
ATOM 1624 C C . GLN A 1 205 ? -9.82 33.344 7.621 1 97.62 205 GLN A C 1
ATOM 1626 O O . GLN A 1 205 ? -8.672 33.688 7.918 1 97.62 205 GLN A O 1
ATOM 1631 N N . GLY A 1 206 ? -10.383 33.719 6.484 1 97.44 206 GLY A N 1
ATOM 1632 C CA . GLY A 1 206 ? -9.797 34.781 5.676 1 97.44 206 GLY A CA 1
ATOM 1633 C C . GLY A 1 206 ? -9.078 34.25 4.445 1 97.44 206 GLY A C 1
ATOM 1634 O O . GLY A 1 206 ? -8.469 35.031 3.699 1 97.44 206 GLY A O 1
ATOM 1635 N N . LEU A 1 207 ? -9.109 32.969 4.195 1 98.44 207 LEU A N 1
ATOM 1636 C CA . LEU A 1 207 ? -8.5 32.406 2.99 1 98.44 207 LEU A CA 1
ATOM 1637 C C . LEU A 1 207 ? -9.391 32.656 1.774 1 98.44 207 LEU A C 1
ATOM 1639 O O . LEU A 1 207 ? -10.609 32.781 1.907 1 98.44 207 LEU A O 1
ATOM 1643 N N . ARG A 1 208 ? -8.711 32.75 0.632 1 97.88 208 ARG A N 1
ATOM 1644 C CA . ARG A 1 208 ? -9.422 33.062 -0.601 1 97.88 208 ARG A CA 1
ATOM 1645 C C . ARG A 1 208 ? -9.383 31.906 -1.584 1 97.88 208 ARG A C 1
ATOM 1647 O O . ARG A 1 208 ? -8.656 30.938 -1.369 1 97.88 208 ARG A O 1
ATOM 1654 N N . ASP A 1 209 ? -10.273 31.969 -2.641 1 97.81 209 ASP A N 1
ATOM 1655 C CA . ASP A 1 209 ? -10.312 31 -3.732 1 97.81 209 ASP A CA 1
ATOM 1656 C C . ASP A 1 209 ? -10.453 29.578 -3.201 1 97.81 209 ASP A C 1
ATOM 1658 O O . ASP A 1 209 ? -9.711 28.672 -3.605 1 97.81 209 ASP A O 1
ATOM 1662 N N . VAL A 1 210 ? -11.344 29.469 -2.262 1 98.62 210 VAL A N 1
ATOM 1663 C CA . VAL A 1 210 ? -11.516 28.188 -1.612 1 98.62 210 VAL A CA 1
ATOM 1664 C C . VAL A 1 210 ? -12.211 27.219 -2.566 1 98.62 210 VAL A C 1
ATOM 1666 O O . VAL A 1 210 ? -13.266 27.531 -3.129 1 98.62 210 VAL A O 1
ATOM 1669 N N . LEU A 1 211 ? -11.633 26.094 -2.785 1 98.38 211 LEU A N 1
ATOM 1670 C CA . LEU A 1 211 ? -12.188 25.016 -3.604 1 98.38 211 LEU A CA 1
ATOM 1671 C C . LEU A 1 211 ? -12.359 23.734 -2.783 1 98.38 211 LEU A C 1
ATOM 1673 O O . LEU A 1 211 ? -11.633 23.516 -1.813 1 98.38 211 LEU A O 1
ATOM 1677 N N . ARG A 1 212 ? -13.297 23 -3.148 1 97.62 212 ARG A N 1
ATOM 1678 C CA . ARG A 1 212 ? -13.555 21.703 -2.555 1 97.62 212 ARG A CA 1
ATOM 1679 C C . ARG A 1 212 ? -13.781 20.641 -3.631 1 97.62 212 ARG A C 1
ATOM 1681 O O . ARG A 1 212 ? -14.695 20.766 -4.449 1 97.62 212 ARG A O 1
ATOM 1688 N N . ASP A 1 213 ? -12.945 19.656 -3.672 1 97.19 213 ASP A N 1
ATOM 1689 C CA . ASP A 1 213 ? -13.18 18.453 -4.461 1 97.19 213 ASP A CA 1
ATOM 1690 C C . ASP A 1 213 ? -13.711 17.312 -3.586 1 97.19 213 ASP A C 1
ATOM 1692 O O . ASP A 1 213 ? -13.289 17.156 -2.439 1 97.19 213 ASP A O 1
ATOM 1696 N N . GLU A 1 214 ? -14.641 16.625 -4.09 1 94.88 214 GLU A N 1
ATOM 1697 C CA . GLU A 1 214 ? -15.18 15.43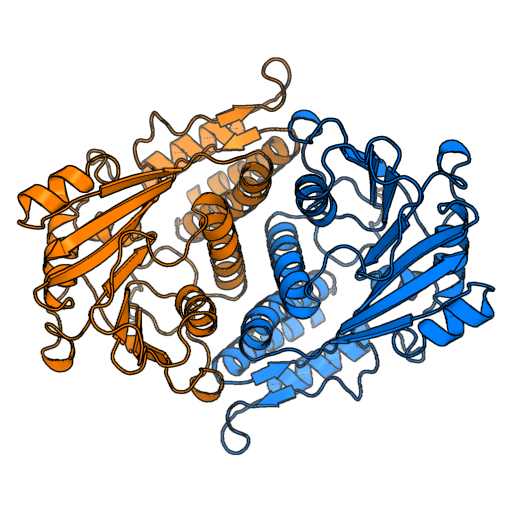8 -3.432 1 94.88 214 GLU A CA 1
ATOM 1698 C C . GLU A 1 214 ? -14.977 14.188 -4.285 1 94.88 214 GLU A C 1
ATOM 1700 O O . GLU A 1 214 ? -15.328 14.18 -5.469 1 94.88 214 GLU A O 1
ATOM 1705 N N . CYS A 1 215 ? -14.367 13.227 -3.672 1 93.31 215 CYS A N 1
ATOM 1706 C CA . CYS A 1 215 ? -14.078 11.977 -4.371 1 93.31 215 CYS A CA 1
ATOM 1707 C C . CYS A 1 215 ? -14.789 10.805 -3.711 1 93.31 215 CYS A C 1
ATOM 1709 O O . CYS A 1 215 ? -14.688 10.609 -2.498 1 93.31 215 CYS A O 1
ATOM 1711 N N . HIS A 1 216 ? -15.445 10.039 -4.562 1 88.81 216 HIS A N 1
ATOM 1712 C CA . HIS A 1 216 ? -16.109 8.812 -4.121 1 88.81 216 HIS A CA 1
ATOM 1713 C C . HIS A 1 216 ? -15.289 7.578 -4.508 1 88.81 216 HIS A C 1
ATOM 1715 O O . HIS A 1 216 ? -14.695 7.535 -5.586 1 88.81 216 HIS A O 1
ATOM 1721 N N . PRO A 1 217 ? -15.344 6.629 -3.57 1 86.31 217 PRO A N 1
ATOM 1722 C CA . PRO A 1 217 ? -14.562 5.438 -3.916 1 86.31 217 PRO A CA 1
ATOM 1723 C C . PRO A 1 217 ? -15.164 4.656 -5.082 1 86.31 217 PRO A C 1
ATOM 1725 O O . PRO A 1 217 ? -16.391 4.496 -5.156 1 86.31 217 PRO A O 1
ATOM 1728 N N . GLY A 1 218 ? -14.281 4.301 -6.043 1 87 218 GLY A N 1
ATOM 1729 C CA . GLY A 1 218 ? -14.664 3.285 -7.016 1 87 218 GLY A CA 1
ATOM 1730 C C . GLY A 1 218 ? -14.492 1.871 -6.492 1 87 218 GLY A C 1
ATOM 1731 O O . GLY A 1 218 ? -14.125 1.67 -5.336 1 87 218 GLY A O 1
ATOM 1732 N N . THR A 1 219 ? -14.852 0.873 -7.32 1 86.31 219 THR A N 1
ATOM 1733 C CA . THR A 1 219 ? -14.742 -0.528 -6.93 1 86.31 219 THR A CA 1
ATOM 1734 C C . THR A 1 219 ? -13.32 -0.859 -6.484 1 86.31 219 THR A C 1
ATOM 1736 O O . THR A 1 219 ? -13.125 -1.479 -5.438 1 86.31 219 THR A O 1
ATOM 1739 N N . TYR A 1 220 ? -12.406 -0.38 -7.246 1 90.44 220 TYR A N 1
ATOM 1740 C CA . TYR A 1 220 ? -11 -0.652 -6.969 1 90.44 220 TYR A CA 1
ATOM 1741 C C . TYR A 1 220 ? -10.602 -0.134 -5.594 1 90.44 220 TYR A C 1
ATOM 1743 O O . TYR A 1 220 ? -10.094 -0.89 -4.762 1 90.44 220 TYR A O 1
ATOM 1751 N N . THR A 1 221 ? -10.867 1.114 -5.258 1 92.31 221 THR A N 1
ATOM 1752 C CA . THR A 1 221 ? -10.453 1.718 -3.996 1 92.31 221 THR A CA 1
ATOM 1753 C C . THR A 1 221 ? -11.312 1.21 -2.844 1 92.31 221 THR A C 1
ATOM 1755 O O . THR A 1 221 ? -10.852 1.123 -1.705 1 92.31 221 THR A O 1
ATOM 1758 N N . LEU A 1 222 ? -12.539 0.809 -3.154 1 91.06 222 LEU A N 1
ATOM 1759 C CA . LEU A 1 222 ? -13.414 0.265 -2.123 1 91.06 222 LEU A CA 1
ATOM 1760 C C . LEU A 1 222 ? -12.836 -1.017 -1.534 1 91.06 222 LEU A C 1
ATOM 1762 O O . LEU A 1 222 ? -12.789 -1.179 -0.313 1 91.06 222 LEU A O 1
ATOM 1766 N N . ILE A 1 223 ? -12.359 -1.861 -2.373 1 88.94 223 ILE A N 1
ATOM 1767 C CA . ILE A 1 223 ? -11.812 -3.148 -1.957 1 88.94 223 ILE A CA 1
ATOM 1768 C C . ILE A 1 223 ? -10.531 -2.932 -1.155 1 88.94 223 ILE A C 1
ATOM 1770 O O . ILE A 1 223 ? -10.344 -3.541 -0.1 1 88.94 223 ILE A O 1
ATOM 1774 N N . LEU A 1 224 ? -9.672 -2.002 -1.578 1 91 224 LEU A N 1
ATOM 1775 C CA . LEU A 1 224 ? -8.438 -1.695 -0.863 1 91 224 LEU A CA 1
ATOM 1776 C C . LEU A 1 224 ? -8.734 -1.049 0.485 1 91 224 LEU A C 1
ATOM 1778 O O . LEU A 1 224 ? -8.078 -1.356 1.485 1 91 224 LEU A O 1
ATOM 1782 N N . ASP A 1 225 ? -9.711 -0.234 0.538 1 90.81 225 ASP A N 1
ATOM 1783 C CA . ASP A 1 225 ? -10.055 0.536 1.729 1 90.81 225 ASP A CA 1
ATOM 1784 C C . ASP A 1 225 ? -10.57 -0.375 2.842 1 90.81 225 ASP A C 1
ATOM 1786 O O . ASP A 1 225 ? -10.391 -0.079 4.027 1 90.81 225 ASP A O 1
ATOM 1790 N N . GLN A 1 226 ? -11.172 -1.421 2.412 1 87.88 226 GLN A N 1
ATOM 1791 C CA . GLN A 1 226 ? -11.734 -2.328 3.408 1 87.88 226 GLN A CA 1
ATOM 1792 C C . GLN A 1 226 ? -10.648 -2.855 4.344 1 87.88 226 GLN A C 1
ATOM 1794 O O . GLN A 1 226 ? -10.789 -2.803 5.566 1 87.88 226 GLN A O 1
ATOM 1799 N N . MET A 1 227 ? -9.609 -3.303 3.74 1 87.19 227 MET A N 1
ATOM 1800 C CA . MET A 1 227 ? -8.516 -3.846 4.531 1 87.19 227 MET A CA 1
ATOM 1801 C C . MET A 1 227 ? -7.793 -2.738 5.293 1 87.19 227 MET A C 1
ATOM 1803 O O . MET A 1 227 ? -7.383 -2.93 6.441 1 87.19 227 MET A O 1
ATOM 1807 N N . ASN A 1 228 ? -7.664 -1.635 4.676 1 91.62 228 ASN A N 1
ATOM 1808 C CA . ASN A 1 228 ? -6.992 -0.505 5.309 1 91.62 228 ASN A CA 1
ATOM 1809 C C . ASN A 1 228 ? -7.742 -0.032 6.551 1 91.62 228 ASN A C 1
ATOM 1811 O O . ASN A 1 228 ? -7.133 0.205 7.598 1 91.62 228 ASN A O 1
ATOM 1815 N N . TYR A 1 229 ? -9.039 0.033 6.492 1 89.5 229 TYR A N 1
ATOM 1816 C CA . TYR A 1 229 ? -9.828 0.517 7.621 1 89.5 229 TYR A CA 1
ATOM 1817 C C . TYR A 1 229 ? -9.852 -0.507 8.75 1 89.5 229 TYR A C 1
ATOM 1819 O O . TYR A 1 229 ? -9.828 -0.143 9.93 1 89.5 229 TYR A O 1
ATOM 1827 N N . LEU A 1 230 ? -9.992 -1.733 8.383 1 90.88 230 LEU A N 1
ATOM 1828 C CA . LEU A 1 230 ? -9.93 -2.758 9.422 1 90.88 230 LEU A CA 1
ATOM 1829 C C . LEU A 1 230 ? -8.602 -2.688 10.172 1 90.88 230 LEU A C 1
ATOM 1831 O O . LEU A 1 230 ? -8.57 -2.852 11.398 1 90.88 230 LEU A O 1
ATOM 1835 N N . GLY A 1 231 ? -7.547 -2.438 9.367 1 89.62 231 GLY A N 1
ATOM 1836 C CA . GLY A 1 231 ? -6.266 -2.215 10.016 1 89.62 231 GLY A CA 1
ATOM 1837 C C . GLY A 1 231 ? -6.262 -1.007 10.938 1 89.62 231 GLY A C 1
ATOM 1838 O O . GLY A 1 231 ? -5.715 -1.061 12.039 1 89.62 231 GLY A O 1
ATOM 1839 N N . LEU A 1 232 ? -6.805 0.051 10.492 1 89.75 232 LEU A N 1
ATOM 1840 C CA . LEU A 1 232 ? -6.906 1.27 11.289 1 89.75 232 LEU A CA 1
ATOM 1841 C C . LEU A 1 232 ? -7.676 1.015 12.578 1 89.75 232 LEU A C 1
ATOM 1843 O O . LEU A 1 232 ? -7.266 1.466 13.648 1 89.75 232 LEU A O 1
ATOM 1847 N N . PHE A 1 233 ? -8.789 0.278 12.5 1 89.31 233 PHE A N 1
ATOM 1848 C CA . PHE A 1 233 ? -9.578 -0.046 13.688 1 89.31 233 PHE A CA 1
ATOM 1849 C C . PHE A 1 233 ? -8.766 -0.88 14.672 1 89.31 233 PHE A C 1
ATOM 1851 O O . PHE A 1 233 ? -8.844 -0.677 15.883 1 89.31 233 PHE A O 1
ATOM 1858 N N . GLY A 1 234 ? -8.047 -1.812 14.055 1 88.69 234 GLY A N 1
ATOM 1859 C CA . GLY A 1 234 ? -7.164 -2.588 14.914 1 88.69 234 GLY A CA 1
ATOM 1860 C C . GLY A 1 234 ? -6.184 -1.729 15.688 1 88.69 234 GLY A C 1
ATOM 1861 O O . GLY A 1 234 ? -5.934 -1.978 16.875 1 88.69 234 GLY A O 1
ATOM 1862 N N . GLU A 1 235 ? -5.598 -0.726 15.039 1 86.25 235 GLU A N 1
ATOM 1863 C CA . GLU A 1 235 ? -4.672 0.199 15.688 1 86.25 235 GLU A CA 1
ATOM 1864 C C . GLU A 1 235 ? -5.367 0.992 16.781 1 86.25 235 GLU A C 1
ATOM 1866 O O . GLU A 1 235 ? -4.816 1.161 17.875 1 86.25 235 GLU A O 1
ATOM 1871 N N . LEU A 1 236 ? -6.562 1.477 16.516 1 85.12 236 LEU A N 1
ATOM 1872 C CA . LEU A 1 236 ? -7.32 2.229 17.516 1 85.12 236 LEU A CA 1
ATOM 1873 C C . LEU A 1 236 ? -7.648 1.355 18.719 1 85.12 236 LEU A C 1
ATOM 1875 O O . LEU A 1 236 ? -7.496 1.788 19.875 1 85.12 236 LEU A O 1
ATOM 1879 N N . ILE A 1 237 ? -8.078 0.128 18.484 1 89 237 ILE A N 1
ATOM 1880 C CA . ILE A 1 237 ? -8.484 -0.804 19.531 1 89 237 ILE A CA 1
ATOM 1881 C C . ILE A 1 237 ? -7.281 -1.13 20.422 1 89 237 ILE A C 1
ATOM 1883 O O . ILE A 1 237 ? -7.426 -1.286 21.641 1 89 237 ILE A O 1
ATOM 1887 N N . SER A 1 238 ? -6.094 -1.201 19.797 1 86.25 238 SER A N 1
ATOM 1888 C CA . SER A 1 238 ? -4.887 -1.537 20.547 1 86.25 238 SER A CA 1
ATOM 1889 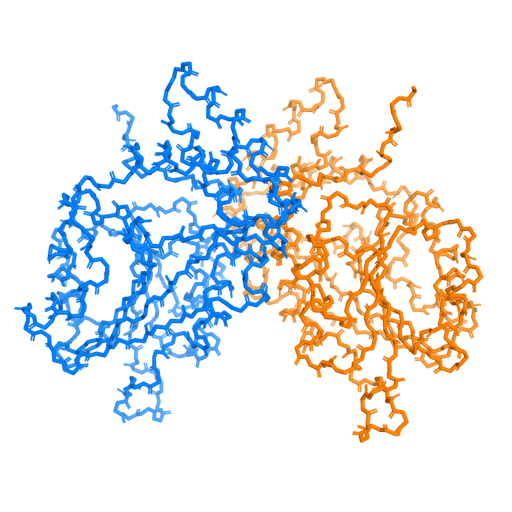C C . SER A 1 238 ? -4.613 -0.512 21.641 1 86.25 238 SER A C 1
ATOM 1891 O O . SER A 1 238 ? -3.877 -0.791 22.594 1 86.25 238 SER A O 1
ATOM 1893 N N . LYS A 1 239 ? -5.203 0.666 21.578 1 82.25 239 LYS A N 1
ATOM 1894 C CA . LYS A 1 239 ? -4.98 1.736 22.547 1 82.25 239 LYS A CA 1
ATOM 1895 C C . LYS A 1 239 ? -6.059 1.731 23.625 1 82.25 239 LYS A C 1
ATOM 1897 O O . LYS A 1 239 ? -6.004 2.525 24.562 1 82.25 239 LYS A O 1
ATOM 1902 N N . VAL A 1 240 ? -7.094 0.871 23.469 1 84.38 240 VAL A N 1
ATOM 1903 C CA . VAL A 1 240 ? -8.172 0.75 24.438 1 84.38 240 VAL A CA 1
ATOM 1904 C C . VAL A 1 240 ? -7.715 -0.126 25.609 1 84.38 240 VAL A C 1
ATOM 1906 O O . VAL A 1 240 ? -7.148 -1.201 25.406 1 84.38 240 VAL A O 1
ATOM 1909 N N . PRO A 1 241 ? -7.824 0.363 26.828 1 82.38 241 PRO A N 1
ATOM 1910 C CA . PRO A 1 241 ? -7.398 -0.421 27.984 1 82.38 241 PRO A CA 1
ATOM 1911 C C . PRO A 1 241 ? -8.43 -1.471 28.406 1 82.38 241 PRO A C 1
ATOM 1913 O O . PRO A 1 241 ? -9.594 -1.392 28 1 82.38 241 PRO A O 1
ATOM 1916 N N . GLY A 1 242 ? -7.957 -2.479 29.219 1 81.88 242 GLY A N 1
ATOM 1917 C CA . GLY A 1 242 ? -8.805 -3.355 30.016 1 81.88 242 GLY A CA 1
ATOM 1918 C C . GLY A 1 242 ? -9.539 -4.387 29.172 1 81.88 24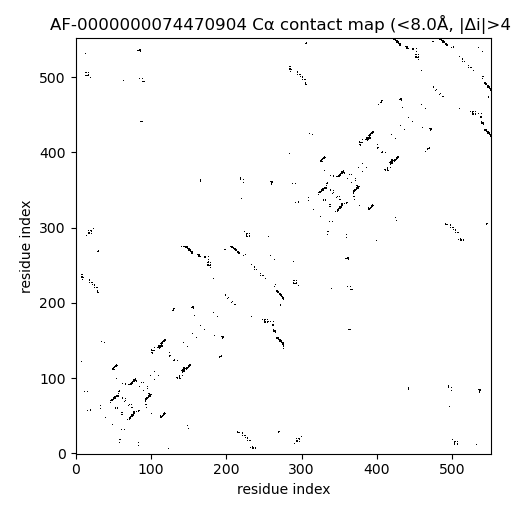2 GLY A C 1
ATOM 1919 O O . GLY A 1 242 ? -9.047 -4.816 28.125 1 81.88 242 GLY A O 1
ATOM 1920 N N . GLU A 1 243 ? -10.609 -4.812 29.719 1 86 243 GLU A N 1
ATOM 1921 C CA . GLU A 1 243 ? -11.414 -5.898 29.156 1 86 243 GLU A CA 1
ATOM 1922 C C . GLU A 1 243 ? -12.102 -5.477 27.875 1 86 243 GLU A C 1
ATOM 1924 O O . GLU A 1 243 ? -12.336 -6.305 26.984 1 86 243 GLU A O 1
ATOM 1929 N N . GLU A 1 244 ? -12.32 -4.184 27.719 1 90.12 244 GLU A N 1
ATOM 1930 C CA . GLU A 1 244 ? -12.992 -3.684 26.531 1 90.12 244 GLU A CA 1
ATOM 1931 C C . GLU A 1 244 ? -12.164 -3.947 25.266 1 90.12 244 GLU A C 1
ATOM 1933 O O . GLU A 1 244 ? -12.711 -4.141 24.188 1 90.12 244 GLU A O 1
ATOM 1938 N N . LYS A 1 245 ? -10.898 -3.965 25.453 1 91.06 245 LYS A N 1
ATOM 1939 C CA . LYS A 1 245 ? -10 -4.254 24.328 1 91.06 245 LYS A CA 1
ATOM 1940 C C . LYS A 1 245 ? -10.273 -5.637 23.75 1 91.06 245 LYS A C 1
ATOM 1942 O O . LYS A 1 245 ? -10.344 -5.801 22.531 1 91.06 245 LYS A O 1
ATOM 1947 N N . GLY A 1 246 ? -10.453 -6.562 24.609 1 92.06 246 GLY A N 1
ATOM 1948 C CA . GLY A 1 246 ? -10.719 -7.918 24.172 1 92.06 246 GLY A CA 1
ATOM 1949 C C . GLY A 1 246 ? -12.016 -8.047 23.391 1 92.06 246 GLY A C 1
ATOM 1950 O O . GLY A 1 246 ? -12.055 -8.695 22.344 1 92.06 246 GLY A O 1
ATOM 1951 N N . GLU A 1 247 ? -13.055 -7.41 23.875 1 93.38 247 GLU A N 1
ATOM 1952 C CA . GLU A 1 247 ? -14.359 -7.43 23.203 1 93.38 247 GLU A CA 1
ATOM 1953 C C . GLU A 1 247 ? -14.281 -6.785 21.828 1 93.38 247 GLU A C 1
ATOM 1955 O O . GLU A 1 247 ? -14.844 -7.301 20.859 1 93.38 247 GLU A O 1
ATOM 1960 N N . LEU A 1 248 ? -13.609 -5.73 21.75 1 94.5 248 LEU A N 1
ATOM 1961 C CA . LEU A 1 248 ? -13.492 -5.016 20.484 1 94.5 248 LEU A CA 1
ATOM 1962 C C . LEU A 1 248 ? -12.656 -5.809 19.484 1 94.5 248 LEU A C 1
ATOM 1964 O O . LEU A 1 248 ? -12.938 -5.797 18.281 1 94.5 248 LEU A O 1
ATOM 1968 N N . ASN A 1 249 ? -11.664 -6.48 20.016 1 92.94 249 ASN A N 1
ATOM 1969 C CA . ASN A 1 249 ? -10.852 -7.324 19.141 1 92.94 249 ASN A CA 1
ATOM 1970 C C . ASN A 1 249 ? -11.672 -8.469 18.547 1 92.94 249 ASN A C 1
ATOM 1972 O O . ASN A 1 249 ? -11.508 -8.82 17.375 1 92.94 249 ASN A O 1
ATOM 1976 N N . GLU A 1 250 ? -12.484 -9.031 19.391 1 94.25 250 GLU A N 1
ATOM 1977 C CA . GLU A 1 250 ? -13.367 -10.086 18.891 1 94.25 250 GLU A CA 1
ATOM 1978 C C . GLU A 1 250 ? -14.312 -9.555 17.812 1 94.25 250 GLU A C 1
ATOM 1980 O O . GLU A 1 250 ? -14.531 -10.211 16.797 1 94.25 250 GLU A O 1
ATOM 1985 N N . LEU A 1 251 ? -14.836 -8.414 18.078 1 94.81 251 LEU A N 1
ATOM 1986 C CA . LEU A 1 251 ? -15.727 -7.777 17.109 1 94.81 251 LEU A CA 1
ATOM 1987 C C . LEU A 1 251 ? -14.984 -7.477 15.805 1 94.81 251 LEU A C 1
ATOM 1989 O O . LEU A 1 251 ? -15.547 -7.645 14.719 1 94.81 251 LEU A O 1
ATOM 1993 N N . LEU A 1 252 ? -13.805 -7.008 15.922 1 94.12 252 LEU A N 1
ATOM 1994 C CA . LEU A 1 252 ? -12.984 -6.719 14.758 1 94.12 252 LEU A CA 1
ATOM 1995 C C . LEU A 1 252 ? -12.766 -7.977 13.922 1 94.12 252 LEU A C 1
ATOM 1997 O O . LEU A 1 252 ? -12.828 -7.93 12.688 1 94.12 252 LEU A O 1
ATOM 2001 N N . GLU A 1 253 ? -12.531 -9.078 14.555 1 92.5 253 GLU A N 1
ATOM 2002 C CA . GLU A 1 253 ? -12.328 -10.344 13.859 1 92.5 253 GLU A CA 1
ATOM 2003 C C . GLU A 1 253 ? -13.586 -10.75 13.094 1 92.5 253 GLU A C 1
ATOM 2005 O O . GLU A 1 253 ? -13.5 -11.211 11.953 1 92.5 253 GLU A O 1
ATOM 2010 N N . LYS A 1 254 ? -14.672 -10.586 13.742 1 94.5 254 LYS A N 1
ATOM 2011 C CA . LYS A 1 254 ? -15.938 -10.914 13.102 1 94.5 254 LYS A CA 1
ATOM 2012 C C . LYS A 1 254 ? -16.234 -9.969 11.938 1 94.5 254 LYS A C 1
ATOM 2014 O O . LYS A 1 254 ? -16.781 -10.383 10.914 1 94.5 254 LYS A O 1
ATOM 2019 N N . ALA A 1 255 ? -15.867 -8.727 12.102 1 93.12 255 ALA A N 1
ATOM 2020 C CA . ALA A 1 255 ? -16.047 -7.746 11.039 1 93.12 255 ALA A CA 1
ATOM 2021 C C . ALA A 1 255 ? -15.172 -8.078 9.836 1 93.12 255 ALA A C 1
ATOM 2023 O O . ALA A 1 255 ? -15.562 -7.848 8.688 1 93.12 255 ALA A O 1
ATOM 2024 N N . ALA A 1 256 ? -14.008 -8.57 10.133 1 91.06 256 ALA A N 1
ATOM 2025 C CA . ALA A 1 256 ? -13.117 -8.969 9.055 1 91.06 256 ALA A CA 1
ATOM 2026 C C . ALA A 1 256 ? -13.734 -10.086 8.219 1 91.06 256 ALA A C 1
ATOM 2028 O O . ALA A 1 256 ? -13.617 -10.094 6.988 1 91.06 256 ALA A O 1
ATOM 2029 N N . VAL A 1 257 ? -14.391 -11.008 8.875 1 89.94 257 VAL A N 1
ATOM 2030 C CA . VAL A 1 257 ? -15.078 -12.094 8.172 1 89.94 257 VAL A CA 1
ATOM 2031 C C . VAL A 1 257 ? -16.203 -11.516 7.316 1 89.94 257 VAL A C 1
ATOM 2033 O O . VAL A 1 257 ? -16.375 -11.906 6.16 1 89.94 257 VAL A O 1
ATOM 2036 N N . GLU A 1 258 ? -16.953 -10.594 7.871 1 92.06 258 GLU A N 1
ATOM 2037 C CA . GLU A 1 258 ? -18.047 -9.969 7.145 1 92.06 258 GLU A CA 1
ATOM 2038 C C . GLU A 1 258 ? -17.531 -9.164 5.953 1 92.06 258 GLU A C 1
ATOM 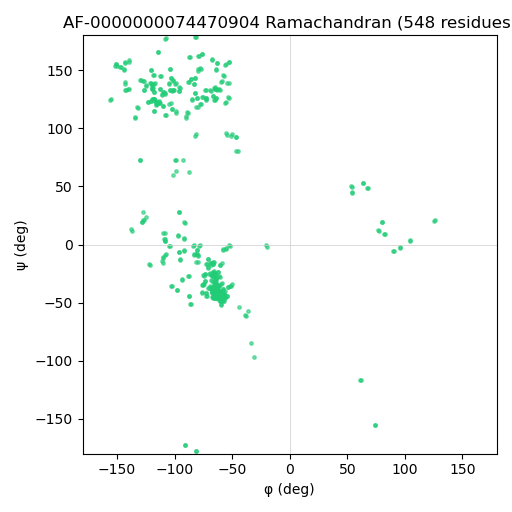2040 O O . GLU A 1 258 ? -18.188 -9.102 4.914 1 92.06 258 GLU A O 1
ATOM 2045 N N . ALA A 1 259 ? -16.422 -8.547 6.145 1 90.44 259 ALA A N 1
ATOM 2046 C CA . ALA A 1 259 ? -15.82 -7.801 5.043 1 90.44 259 ALA A CA 1
ATOM 2047 C C . ALA A 1 259 ? -15.508 -8.719 3.867 1 90.44 259 ALA A C 1
ATOM 2049 O O . ALA A 1 259 ? -15.773 -8.375 2.713 1 90.44 259 ALA A O 1
ATOM 2050 N N . ARG A 1 260 ? -15 -9.875 4.145 1 87.69 260 ARG A N 1
ATOM 2051 C CA . ARG A 1 260 ? -14.711 -10.859 3.107 1 87.69 260 ARG A CA 1
ATOM 2052 C C . ARG A 1 260 ? -16 -11.391 2.486 1 87.69 260 ARG A C 1
ATOM 2054 O O . ARG A 1 260 ? -16 -11.836 1.336 1 87.69 260 ARG A O 1
ATOM 2061 N N . GLY A 1 261 ? -17 -11.312 3.305 1 90.25 261 GLY A N 1
ATOM 2062 C CA . GLY A 1 261 ? -18.297 -11.758 2.836 1 90.25 261 GLY A CA 1
ATOM 2063 C C . GLY A 1 261 ? -19.031 -10.695 2.041 1 90.25 261 GLY A C 1
ATOM 2064 O O . GLY A 1 261 ? -20.109 -10.961 1.497 1 90.25 261 GLY A O 1
ATOM 2065 N N . GLY A 1 262 ? -18.5 -9.469 2.02 1 92.12 262 GLY A N 1
ATOM 2066 C CA . GLY A 1 262 ? -19.109 -8.492 1.123 1 92.12 262 GLY A CA 1
ATOM 2067 C C . GLY A 1 262 ? -19.531 -7.219 1.828 1 92.12 262 GLY A C 1
ATOM 2068 O O . GLY A 1 262 ? -20.453 -6.535 1.378 1 92.12 262 GLY A O 1
ATOM 2069 N N . VAL A 1 263 ? -19 -6.957 2.932 1 92 263 VAL A N 1
ATOM 2070 C CA . VAL A 1 263 ? -19.266 -5.699 3.621 1 92 263 VAL A CA 1
ATOM 2071 C C . VAL A 1 263 ? -18.094 -4.742 3.412 1 92 263 VAL A C 1
ATOM 2073 O O . VAL A 1 263 ? -16.922 -5.145 3.504 1 92 263 VAL A O 1
ATOM 2076 N N . ALA A 1 264 ? -18.391 -3.504 3.066 1 90.19 264 ALA A N 1
ATOM 2077 C CA . ALA A 1 264 ? -17.375 -2.473 2.928 1 90.19 264 ALA A CA 1
ATOM 2078 C C . ALA A 1 264 ? -17.859 -1.138 3.482 1 90.19 264 ALA A C 1
ATOM 2080 O O . ALA A 1 264 ? -19.062 -0.946 3.691 1 90.19 264 ALA A O 1
ATOM 2081 N N . TRP A 1 265 ? -16.906 -0.36 3.801 1 84.19 265 TRP A N 1
ATOM 2082 C CA . TRP A 1 265 ? -17.203 1 4.234 1 84.19 265 TRP A CA 1
ATOM 2083 C C . TRP A 1 265 ? -16.906 2.004 3.127 1 84.19 265 TRP A C 1
ATOM 2085 O O . TRP A 1 265 ? -15.789 2.059 2.615 1 84.19 265 TRP A O 1
ATOM 2095 N N . LYS A 1 266 ? -17.938 2.711 2.791 1 85.5 266 LYS A N 1
ATOM 2096 C CA . LYS A 1 266 ? -17.766 3.742 1.773 1 85.5 266 LYS A CA 1
ATOM 2097 C C . LYS A 1 266 ? -17.359 5.074 2.402 1 85.5 266 LYS A C 1
ATOM 2099 O O . LYS A 1 266 ? -18.125 5.66 3.172 1 85.5 266 LYS A O 1
ATOM 2104 N N . VAL A 1 267 ? -16.203 5.492 2.121 1 85.62 267 VAL A N 1
ATOM 2105 C CA . VAL A 1 267 ? -15.672 6.73 2.686 1 85.62 267 VAL A CA 1
ATOM 2106 C C . VAL A 1 267 ? -15.492 7.77 1.581 1 85.62 267 VAL A C 1
ATOM 2108 O O . VAL A 1 267 ? -14.82 7.508 0.578 1 85.62 267 VAL A O 1
ATOM 2111 N N . ARG A 1 268 ? -16.141 8.867 1.812 1 89.44 268 ARG A N 1
ATOM 2112 C CA . ARG A 1 268 ? -15.922 10 0.917 1 89.44 268 ARG A CA 1
ATOM 2113 C C . ARG A 1 268 ? -14.664 10.766 1.307 1 89.44 268 ARG A C 1
ATOM 2115 O O . ARG A 1 268 ? -14.375 10.93 2.494 1 89.44 268 ARG A O 1
ATOM 2122 N N . ARG A 1 269 ? -14 11.219 0.316 1 93.62 269 ARG A N 1
ATOM 2123 C CA . ARG A 1 269 ? -12.773 11.977 0.538 1 93.62 269 ARG A CA 1
ATOM 2124 C C . ARG A 1 269 ? -12.883 13.383 -0.033 1 93.62 269 ARG A C 1
ATOM 2126 O O . ARG A 1 269 ? -13.445 13.578 -1.113 1 93.62 269 ARG A O 1
ATOM 2133 N N . PHE A 1 270 ? -12.398 14.305 0.714 1 95.75 270 PHE A N 1
ATOM 2134 C CA . PHE A 1 270 ? -12.445 15.711 0.309 1 95.75 270 PHE A CA 1
ATOM 2135 C C . PHE A 1 270 ? -11.039 16.281 0.157 1 95.75 270 PHE A C 1
ATOM 2137 O O . PHE A 1 270 ? -10.148 15.961 0.948 1 95.75 270 PHE A O 1
ATOM 2144 N N . VAL A 1 271 ? -10.852 17.031 -0.856 1 98.06 271 VAL A N 1
ATOM 2145 C CA . VAL A 1 271 ? -9.68 17.875 -1.003 1 98.06 271 VAL A CA 1
ATOM 2146 C C . VAL A 1 271 ? -10.086 19.344 -0.939 1 98.06 271 VAL A C 1
ATOM 2148 O O . VAL A 1 271 ? -10.914 19.797 -1.732 1 98.06 271 VAL A O 1
ATOM 2151 N N . PHE A 1 272 ? -9.539 20.047 -0.033 1 98.62 272 PHE A N 1
ATOM 2152 C CA . PHE A 1 272 ? -9.766 21.484 0.086 1 98.62 272 PHE A CA 1
ATOM 2153 C C . PHE A 1 272 ? -8.523 22.266 -0.334 1 98.62 272 PHE A C 1
ATOM 2155 O O . PHE A 1 272 ? -7.414 21.953 0.093 1 98.62 272 PHE A O 1
ATOM 2162 N N . LEU A 1 273 ? -8.742 23.203 -1.178 1 98.75 273 LEU A N 1
ATOM 2163 C CA . LEU A 1 273 ? -7.688 24.125 -1.59 1 98.75 273 LEU A CA 1
ATOM 2164 C C . LEU A 1 273 ? -8.055 25.562 -1.239 1 98.75 273 LEU A C 1
ATOM 2166 O O . LEU A 1 273 ? -9.195 25.984 -1.448 1 98.75 273 LEU A O 1
ATOM 2170 N N . ALA A 1 274 ? -7.133 26.266 -0.674 1 98.75 274 ALA A N 1
ATOM 2171 C CA . ALA A 1 274 ? -7.363 27.672 -0.335 1 98.75 274 ALA A CA 1
ATOM 2172 C C . ALA A 1 274 ? -6.078 28.484 -0.453 1 98.75 274 ALA A C 1
ATOM 2174 O O . ALA A 1 274 ? -4.98 27.938 -0.294 1 98.75 274 ALA A O 1
ATOM 2175 N N . ARG A 1 275 ? -6.262 29.719 -0.711 1 98.06 275 ARG A N 1
ATOM 2176 C CA . ARG A 1 275 ? -5.125 30.609 -0.876 1 98.06 275 ARG A CA 1
ATOM 2177 C C . ARG A 1 275 ? -5.062 31.641 0.256 1 98.06 275 ARG A C 1
ATOM 2179 O O . ARG A 1 275 ? -6.09 32.188 0.666 1 98.06 275 ARG A O 1
ATOM 2186 N N . LYS A 1 276 ? -3.859 31.781 0.781 1 97.69 276 LYS A N 1
ATOM 2187 C CA . LYS A 1 276 ? -3.654 32.781 1.821 1 97.69 276 LYS A CA 1
ATOM 2188 C C . LYS A 1 276 ? -3.652 34.188 1.233 1 97.69 276 LYS A C 1
ATOM 2190 O O . LYS A 1 276 ? -2.871 34.5 0.328 1 97.69 276 LYS A O 1
ATOM 2195 N N . MET B 1 1 ? -9.914 -33.375 10.711 1 22.81 1 MET B N 1
ATOM 2196 C CA . MET B 1 1 ? -8.484 -33.344 10.398 1 22.81 1 MET B CA 1
ATOM 2197 C C . MET B 1 1 ? -8.07 -32.031 9.805 1 22.81 1 MET B C 1
ATOM 2199 O O . MET B 1 1 ? -8.555 -31.625 8.742 1 22.81 1 MET B O 1
ATOM 2203 N N . GLY B 1 2 ? -7.891 -30.906 10.586 1 27.92 2 GLY B N 1
ATOM 2204 C CA . GLY B 1 2 ? -7.895 -29.484 10.273 1 27.92 2 GLY B CA 1
ATOM 2205 C C . GLY B 1 2 ? -6.914 -29.109 9.18 1 27.92 2 GLY B C 1
ATOM 2206 O O . GLY B 1 2 ? -5.73 -29.453 9.258 1 27.92 2 GLY B O 1
ATOM 2207 N N . SER B 1 3 ? -7.188 -28.984 7.922 1 33.16 3 SER B N 1
ATOM 2208 C CA . SER B 1 3 ? -6.379 -28.969 6.703 1 33.16 3 SER B CA 1
ATOM 2209 C C . SER B 1 3 ? -5.219 -27.984 6.82 1 33.16 3 SER B C 1
ATOM 2211 O O . SER B 1 3 ? -5.41 -26.844 7.242 1 33.16 3 SER B O 1
ATOM 2213 N N . THR B 1 4 ? -3.977 -28.391 7.25 1 36.34 4 THR B N 1
ATOM 2214 C CA . THR B 1 4 ? -2.691 -27.734 7.453 1 36.34 4 THR B CA 1
ATOM 2215 C C . THR B 1 4 ? -2.361 -26.828 6.277 1 36.34 4 THR B C 1
ATOM 2217 O O . THR B 1 4 ? -2.201 -27.297 5.148 1 36.34 4 THR B O 1
ATOM 2220 N N . ASP B 1 5 ? -2.834 -25.75 6.18 1 42 5 ASP B N 1
ATOM 2221 C CA . ASP B 1 5 ? -2.514 -24.781 5.141 1 42 5 ASP B CA 1
ATOM 2222 C C . ASP B 1 5 ? -1.005 -24.656 4.938 1 42 5 ASP B C 1
ATOM 2224 O O . ASP B 1 5 ? -0.278 -24.266 5.852 1 42 5 ASP B O 1
ATOM 2228 N N . PRO B 1 6 ? -0.438 -25.422 4.004 1 43.34 6 PRO B N 1
ATOM 2229 C CA . PRO B 1 6 ? 1.009 -25.391 3.771 1 43.34 6 PRO B CA 1
ATOM 2230 C C . PRO B 1 6 ? 1.54 -24 3.469 1 43.34 6 PRO B C 1
ATOM 2232 O O . PRO B 1 6 ? 2.756 -23.781 3.457 1 43.34 6 PRO B O 1
ATOM 2235 N N . TYR B 1 7 ? 0.607 -23.078 3.41 1 42.09 7 TYR B N 1
ATOM 2236 C CA . TYR B 1 7 ? 1.066 -21.75 3.023 1 42.09 7 TYR B CA 1
ATOM 2237 C C . TYR B 1 7 ? 1.589 -20.984 4.23 1 42.09 7 TYR B C 1
ATOM 2239 O O . TYR B 1 7 ? 0.886 -20.844 5.234 1 42.09 7 TYR B O 1
ATOM 2247 N N . ARG B 1 8 ? 2.771 -20.516 4.203 1 45.56 8 ARG B N 1
ATOM 2248 C CA . ARG B 1 8 ? 3.555 -19.984 5.312 1 45.56 8 ARG B CA 1
ATOM 2249 C C . ARG B 1 8 ? 3.143 -18.547 5.633 1 45.56 8 ARG B C 1
ATOM 2251 O O . ARG B 1 8 ? 3.471 -18.031 6.703 1 45.56 8 ARG B O 1
ATOM 2258 N N . LEU B 1 9 ? 2.381 -17.922 4.656 1 41.88 9 LEU B N 1
ATOM 2259 C CA . LEU B 1 9 ? 2.092 -16.516 4.93 1 41.88 9 LEU B CA 1
ATOM 2260 C C . LEU B 1 9 ? 0.651 -16.328 5.395 1 41.88 9 LEU B C 1
ATOM 2262 O O . LEU B 1 9 ? -0.203 -17.188 5.121 1 41.88 9 LEU B O 1
ATOM 2266 N N . GLY B 1 10 ? 0.5 -15.305 6.199 1 58.72 10 GLY B N 1
ATOM 2267 C CA . GLY B 1 10 ? -0.82 -15.023 6.742 1 58.72 10 GLY B CA 1
ATOM 2268 C C . GLY B 1 10 ? -1.812 -14.57 5.684 1 58.72 10 GLY B C 1
ATOM 2269 O O . GLY B 1 10 ? -1.425 -14.234 4.562 1 58.72 10 GLY B O 1
ATOM 2270 N N . ARG B 1 11 ? -3.076 -14.711 5.992 1 72.69 11 ARG B N 1
ATOM 2271 C CA . ARG B 1 11 ? -4.137 -14.297 5.082 1 72.69 11 ARG B CA 1
ATOM 2272 C C . ARG B 1 11 ? -5.117 -13.359 5.77 1 72.69 11 ARG B C 1
ATOM 2274 O O . ARG B 1 11 ? -6.207 -13.102 5.258 1 72.69 11 ARG B O 1
ATOM 2281 N N . ASP B 1 12 ? -4.582 -12.742 6.887 1 83.38 12 ASP B N 1
ATOM 2282 C CA . ASP B 1 12 ? -5.441 -11.844 7.648 1 83.38 12 ASP B CA 1
ATOM 2283 C C . ASP B 1 12 ? -5.324 -10.406 7.141 1 83.38 12 ASP B C 1
ATOM 2285 O O . ASP B 1 12 ? -4.812 -10.172 6.047 1 83.38 12 ASP B O 1
ATOM 2289 N N . VAL B 1 13 ? -5.91 -9.547 7.832 1 85.69 13 VAL B N 1
ATOM 2290 C CA . VAL B 1 13 ? -5.996 -8.141 7.438 1 85.69 13 VAL B CA 1
ATOM 2291 C C . VAL B 1 13 ? -4.59 -7.566 7.254 1 85.69 13 VAL B C 1
ATOM 2293 O O . VAL B 1 13 ? -4.316 -6.879 6.27 1 85.69 13 VAL B O 1
ATOM 2296 N N . ILE B 1 14 ? -3.697 -7.875 8.133 1 86.06 14 ILE B N 1
ATOM 2297 C CA . ILE B 1 14 ? -2.33 -7.367 8.109 1 86.06 14 ILE B CA 1
ATOM 2298 C C . ILE B 1 14 ? -1.607 -7.898 6.871 1 86.06 14 ILE B C 1
ATOM 2300 O O . ILE B 1 14 ? -0.985 -7.133 6.133 1 86.06 14 ILE B O 1
ATOM 2304 N N . ALA B 1 15 ? -1.752 -9.18 6.629 1 90 15 ALA B N 1
ATOM 2305 C CA . ALA B 1 15 ? -1.115 -9.797 5.469 1 90 15 ALA B CA 1
ATOM 2306 C C . ALA B 1 15 ? -1.685 -9.234 4.168 1 90 15 ALA B C 1
ATOM 2308 O O . ALA B 1 15 ? -0.942 -8.984 3.215 1 90 15 ALA B O 1
ATOM 2309 N N . SER B 1 16 ? -2.961 -9.078 4.105 1 92.81 16 SER B N 1
ATOM 2310 C CA . SER B 1 16 ? -3.602 -8.539 2.912 1 92.81 16 SER B CA 1
ATOM 2311 C C . SER B 1 16 ? -3.141 -7.109 2.637 1 92.81 16 SER B C 1
ATOM 2313 O O . SER B 1 16 ? -2.912 -6.734 1.484 1 92.81 16 SER B O 1
ATOM 2315 N N . THR B 1 17 ? -2.988 -6.336 3.711 1 93.12 17 THR B N 1
ATOM 2316 C CA . THR B 1 17 ? -2.498 -4.965 3.59 1 93.12 17 THR B CA 1
ATOM 2317 C C . THR B 1 17 ? -1.079 -4.945 3.029 1 93.12 17 THR B C 1
ATOM 2319 O O . THR B 1 17 ? -0.778 -4.18 2.113 1 93.12 17 THR B O 1
ATOM 2322 N N . ARG B 1 18 ? -0.283 -5.777 3.559 1 93.25 18 ARG B N 1
ATOM 2323 C CA . ARG B 1 18 ? 1.094 -5.883 3.088 1 93.25 18 ARG B CA 1
ATOM 2324 C C . ARG B 1 18 ? 1.142 -6.281 1.617 1 93.25 18 ARG B C 1
ATOM 2326 O O . ARG B 1 18 ? 1.906 -5.711 0.837 1 93.25 18 ARG B O 1
ATOM 2333 N N . LEU B 1 19 ? 0.29 -7.273 1.238 1 94.81 19 LEU B N 1
ATOM 2334 C CA . LEU B 1 19 ? 0.262 -7.758 -0.137 1 94.81 19 LEU B CA 1
ATOM 2335 C C . LEU B 1 19 ? -0.206 -6.664 -1.091 1 94.81 19 LEU B C 1
ATOM 2337 O O . LEU B 1 19 ? 0.309 -6.547 -2.205 1 94.81 19 LEU B O 1
ATOM 2341 N N . ASN B 1 20 ? -1.175 -5.922 -0.656 1 96.38 20 ASN B N 1
ATOM 2342 C CA . ASN B 1 20 ? -1.664 -4.832 -1.491 1 96.38 20 ASN B CA 1
ATOM 2343 C C . ASN B 1 20 ? -0.596 -3.76 -1.695 1 96.38 20 ASN B C 1
ATOM 2345 O O . ASN B 1 20 ? -0.433 -3.244 -2.803 1 96.38 20 ASN B O 1
ATOM 2349 N N . LEU B 1 21 ? 0.135 -3.422 -0.606 1 96.25 21 LEU B N 1
ATOM 2350 C CA . LEU B 1 21 ? 1.249 -2.494 -0.765 1 96.25 21 LEU B CA 1
ATOM 2351 C C . LEU B 1 21 ? 2.314 -3.076 -1.688 1 96.25 21 LEU B C 1
ATOM 2353 O O . LEU B 1 21 ? 2.877 -2.363 -2.523 1 96.25 21 LEU B O 1
ATOM 2357 N N . GLN B 1 22 ? 2.564 -4.344 -1.522 1 96.56 22 GLN B N 1
ATOM 2358 C CA . GLN B 1 22 ? 3.561 -5.035 -2.334 1 96.56 22 GLN B CA 1
ATOM 2359 C C . GLN B 1 22 ? 3.236 -4.918 -3.82 1 96.56 22 GLN B C 1
ATOM 2361 O O . GLN B 1 22 ? 4.137 -4.773 -4.648 1 96.56 22 GLN B O 1
ATOM 2366 N N . HIS B 1 23 ? 1.972 -4.992 -4.172 1 97.38 23 HIS B N 1
ATOM 2367 C CA . HIS B 1 23 ? 1.562 -4.805 -5.559 1 97.38 23 HIS B CA 1
ATOM 2368 C C . HIS B 1 23 ? 2.027 -3.451 -6.09 1 97.38 23 HIS B C 1
ATOM 2370 O O . HIS B 1 23 ? 2.592 -3.371 -7.184 1 97.38 23 HIS B O 1
ATOM 2376 N N . TYR B 1 24 ? 1.839 -2.422 -5.301 1 96.94 24 TYR B N 1
ATOM 2377 C CA . TYR B 1 24 ? 2.227 -1.089 -5.746 1 96.94 24 TYR B CA 1
ATOM 2378 C C . TYR B 1 24 ? 3.742 -0.969 -5.855 1 96.94 24 TYR B C 1
ATOM 2380 O O . TYR B 1 24 ? 4.254 -0.325 -6.773 1 96.94 24 TYR B O 1
ATOM 2388 N N . ILE B 1 25 ? 4.457 -1.583 -4.934 1 96.56 25 ILE B N 1
ATOM 2389 C CA . ILE B 1 25 ? 5.914 -1.56 -4.977 1 96.56 25 ILE B CA 1
ATOM 2390 C C . ILE B 1 25 ? 6.402 -2.219 -6.262 1 96.56 25 ILE B C 1
ATOM 2392 O O . ILE B 1 25 ? 7.262 -1.672 -6.961 1 96.56 25 ILE B O 1
ATOM 2396 N N . TRP B 1 26 ? 5.828 -3.346 -6.582 1 96.94 26 TRP B N 1
ATOM 2397 C CA . TRP B 1 26 ? 6.219 -4.055 -7.797 1 96.94 26 TRP B CA 1
ATOM 2398 C C . TRP B 1 26 ? 5.84 -3.258 -9.039 1 96.94 26 TRP B C 1
ATOM 2400 O O . TRP B 1 26 ? 6.637 -3.131 -9.969 1 96.94 26 TRP B O 1
ATOM 2410 N N . LYS B 1 27 ? 4.656 -2.76 -9.055 1 96.81 27 LYS B N 1
ATOM 2411 C CA . LYS B 1 27 ? 4.203 -1.967 -10.195 1 96.81 27 LYS B CA 1
ATOM 2412 C C . LYS B 1 27 ? 5.102 -0.75 -10.406 1 96.81 27 LYS B C 1
ATOM 2414 O O . LYS B 1 27 ? 5.484 -0.444 -11.539 1 96.81 27 LYS B O 1
ATOM 2419 N N . GLU B 1 28 ? 5.434 -0.065 -9.266 1 95.5 28 GLU B N 1
ATOM 2420 C CA . GLU B 1 28 ? 6.328 1.086 -9.352 1 95.5 28 GLU B CA 1
ATOM 2421 C C . GLU B 1 28 ? 7.699 0.682 -9.883 1 95.5 28 GLU B C 1
ATOM 2423 O O . GLU B 1 28 ? 8.352 1.455 -10.594 1 95.5 28 GLU B O 1
ATOM 2428 N N . SER B 1 29 ? 8.164 -0.47 -9.547 1 94.69 29 SER B N 1
ATOM 2429 C CA . SER B 1 29 ? 9.492 -0.941 -9.922 1 94.69 29 SER B CA 1
ATOM 2430 C C . SER B 1 29 ? 9.531 -1.374 -11.383 1 94.69 29 SER B C 1
ATOM 2432 O O . SER B 1 29 ? 10.477 -1.056 -12.102 1 94.69 29 SER B O 1
ATOM 2434 N N . ILE B 1 30 ? 8.508 -2.053 -11.828 1 95.94 30 ILE B N 1
ATOM 2435 C CA . ILE B 1 30 ? 8.492 -2.668 -13.148 1 95.94 30 ILE B CA 1
ATOM 2436 C C . ILE B 1 30 ? 7.992 -1.658 -14.18 1 95.94 30 ILE B C 1
ATOM 2438 O O . ILE B 1 30 ? 8.484 -1.627 -15.312 1 95.94 30 ILE B O 1
ATOM 2442 N N . GLY B 1 31 ? 6.945 -0.928 -13.867 1 95.62 31 GLY B N 1
ATOM 2443 C CA . GLY B 1 31 ? 6.441 0.126 -14.734 1 95.62 31 GLY B CA 1
ATOM 2444 C C . GLY B 1 31 ? 5.309 -0.333 -15.633 1 95.62 31 GLY B C 1
ATOM 2445 O O . GLY B 1 31 ? 4.805 0.442 -16.453 1 95.62 31 GLY B O 1
ATOM 2446 N N . TYR B 1 32 ? 4.941 -1.632 -15.578 1 97.12 32 TYR B N 1
ATOM 2447 C CA . TYR B 1 32 ? 3.826 -2.146 -16.359 1 97.12 32 TYR B CA 1
ATOM 2448 C C . TYR B 1 32 ? 3.162 -3.324 -15.664 1 97.12 32 TYR B C 1
ATOM 2450 O O . TYR B 1 32 ? 3.758 -3.941 -14.773 1 97.12 32 TYR B O 1
ATOM 2458 N N . LEU B 1 33 ? 1.884 -3.566 -15.969 1 98 33 LEU B N 1
ATOM 2459 C CA . LEU B 1 33 ? 1.214 -4.781 -15.516 1 98 33 LEU B CA 1
ATOM 2460 C C . LEU B 1 33 ? 1.453 -5.93 -16.5 1 98 33 LEU B C 1
ATOM 2462 O O . LEU B 1 33 ? 1.909 -7.004 -16.094 1 98 33 LEU B O 1
ATOM 2466 N N . LEU B 1 34 ? 1.201 -5.691 -17.734 1 98 34 LEU B N 1
ATOM 2467 C CA . LEU B 1 34 ? 1.536 -6.621 -18.812 1 98 34 LEU B CA 1
ATOM 2468 C C . LEU B 1 34 ? 2.768 -6.148 -19.578 1 98 34 LEU B C 1
ATOM 2470 O O . LEU B 1 34 ? 2.889 -4.965 -19.891 1 98 34 LEU B O 1
ATOM 2474 N N . HIS B 1 35 ? 3.629 -7.07 -19.766 1 98.19 35 HIS B N 1
ATOM 2475 C CA . HIS B 1 35 ? 4.84 -6.73 -20.5 1 98.19 35 HIS B CA 1
ATOM 2476 C C . HIS B 1 35 ? 4.504 -6.109 -21.859 1 98.19 35 HIS B C 1
ATOM 2478 O O . HIS B 1 35 ? 3.629 -6.602 -22.578 1 98.19 35 HIS B O 1
ATOM 2484 N N . PRO B 1 36 ? 5.266 -5.051 -22.234 1 96.62 36 PRO B N 1
ATOM 2485 C CA . PRO B 1 36 ? 4.941 -4.312 -23.469 1 96.62 36 PRO B CA 1
ATOM 2486 C C . PRO B 1 36 ? 5.137 -5.148 -24.734 1 96.62 36 PRO B C 1
ATOM 2488 O O . PRO B 1 36 ? 4.637 -4.789 -25.797 1 96.62 36 PRO B O 1
ATOM 2491 N N . SER B 1 37 ? 5.848 -6.215 -24.641 1 96.5 37 SER B N 1
ATOM 2492 C CA . SER B 1 37 ? 6.09 -7.066 -25.812 1 96.5 37 SER B CA 1
ATOM 2493 C C . SER B 1 37 ? 4.906 -7.988 -26.078 1 96.5 37 SER B C 1
ATOM 2495 O O . SER B 1 37 ? 4.871 -8.68 -27.094 1 96.5 37 SER B O 1
ATOM 2497 N N . ILE B 1 38 ? 3.92 -8.023 -25.156 1 95.88 38 ILE B N 1
ATOM 2498 C CA . ILE B 1 38 ? 2.725 -8.836 -25.375 1 95.88 38 ILE B CA 1
ATOM 2499 C C . ILE B 1 38 ? 1.852 -8.18 -26.438 1 95.88 38 ILE B C 1
ATOM 2501 O O . ILE B 1 38 ? 1.536 -6.992 -26.359 1 95.88 38 ILE B O 1
ATOM 2505 N N . ARG B 1 39 ? 1.516 -8.906 -27.484 1 87.19 39 ARG B N 1
ATOM 2506 C CA . ARG B 1 39 ? 0.69 -8.445 -28.594 1 87.19 39 ARG B CA 1
ATOM 2507 C C . ARG B 1 39 ? -0.594 -9.266 -28.688 1 87.19 39 ARG B C 1
ATOM 2509 O O . ARG B 1 39 ? -0.561 -10.492 -28.625 1 87.19 39 ARG B O 1
ATOM 2516 N N . PHE B 1 40 ? -1.638 -8.469 -28.656 1 83.69 40 PHE B N 1
ATOM 2517 C CA . PHE B 1 40 ? -2.912 -9.141 -28.891 1 83.69 40 PHE B CA 1
ATOM 2518 C C . PHE B 1 40 ? -3.365 -8.969 -30.328 1 83.69 40 PHE B C 1
ATOM 2520 O O . PHE B 1 40 ? -3.104 -7.934 -30.953 1 83.69 40 PHE B O 1
ATOM 2527 N N . PRO B 1 41 ? -3.453 -10.055 -31.156 1 62.78 41 PRO B N 1
ATOM 2528 C CA . PRO B 1 41 ? -3.781 -9.922 -32.594 1 62.78 41 PRO B CA 1
ATOM 2529 C C . PRO B 1 41 ? -4.738 -8.773 -32.875 1 62.78 41 PRO B C 1
ATOM 2531 O O . PRO B 1 41 ? -4.5 -7.969 -33.781 1 62.78 41 PRO B O 1
ATOM 2534 N N . ASP B 1 42 ? -6.086 -8.883 -32.781 1 56.62 42 ASP B N 1
ATOM 2535 C CA . ASP B 1 42 ? -7.059 -7.887 -33.219 1 56.62 42 ASP B CA 1
ATOM 2536 C C . ASP B 1 42 ? -7.438 -6.945 -32.062 1 56.62 42 ASP B C 1
ATOM 2538 O O . ASP B 1 42 ? -8.328 -7.254 -31.281 1 56.62 42 ASP B O 1
ATOM 2542 N N . ALA B 1 43 ? -6.52 -6.145 -31.766 1 50.81 43 ALA B N 1
ATOM 2543 C CA . ALA B 1 43 ? -6.594 -5.23 -30.625 1 50.81 43 ALA B CA 1
ATOM 2544 C C . ALA B 1 43 ? -7.91 -4.457 -30.625 1 50.81 43 ALA B C 1
ATOM 2546 O O . ALA B 1 43 ? -8.156 -3.625 -29.75 1 50.81 43 ALA B O 1
ATOM 2547 N N . SER B 1 44 ? -8.398 -4.164 -31.766 1 47.75 44 SER B N 1
ATOM 2548 C CA . SER B 1 44 ? -9.57 -3.295 -31.75 1 47.75 44 SER B CA 1
ATOM 2549 C C . SER B 1 44 ? -10.57 -3.721 -30.688 1 47.75 44 SER B C 1
ATOM 2551 O O . SER B 1 44 ? -11.242 -2.879 -30.094 1 47.75 44 SER B O 1
ATOM 2553 N N . SER B 1 45 ? -11.062 -5.09 -30.641 1 51.09 45 SER B N 1
ATOM 2554 C CA . SER B 1 45 ? -12.117 -5.508 -29.719 1 51.09 45 SER B CA 1
ATOM 2555 C C . SER B 1 45 ? -11.547 -6.25 -28.516 1 51.09 45 SER B C 1
ATOM 2557 O O . SER B 1 45 ? -11.133 -7.406 -28.641 1 51.09 45 SER B O 1
ATOM 2559 N N . ASN B 1 46 ? -10.656 -5.66 -27.688 1 55.19 46 ASN B N 1
ATOM 2560 C CA . ASN B 1 46 ? -10.219 -6.188 -26.391 1 55.19 46 ASN B CA 1
ATOM 2561 C C . ASN B 1 46 ? -11.211 -7.199 -25.844 1 55.19 46 ASN B C 1
ATOM 2563 O O . ASN B 1 46 ? -11.039 -7.695 -24.719 1 55.19 46 ASN B O 1
ATOM 2567 N N . SER B 1 47 ? -12.312 -7.461 -26.5 1 60.34 47 SER B N 1
ATOM 2568 C CA . SER B 1 47 ? -13.414 -8.273 -25.984 1 60.34 47 SER B CA 1
ATOM 2569 C C . SER B 1 47 ? -13.086 -9.758 -26.078 1 60.34 47 SER B C 1
ATOM 2571 O O . SER B 1 47 ? -13.648 -10.57 -25.328 1 60.34 47 SER B O 1
ATOM 2573 N N . ASP B 1 48 ? -11.797 -10.023 -26.641 1 80.75 48 ASP B N 1
ATOM 2574 C CA . ASP B 1 48 ? -11.617 -11.469 -26.75 1 80.75 48 ASP B CA 1
ATOM 2575 C C . ASP B 1 48 ? -10.312 -11.914 -26.094 1 80.75 48 ASP B C 1
ATOM 2577 O O . ASP B 1 48 ? -9.742 -12.945 -26.469 1 80.75 48 ASP B O 1
ATOM 2581 N N . ILE B 1 49 ? -9.938 -11.133 -25.141 1 93.06 49 ILE B N 1
ATOM 2582 C CA . ILE B 1 49 ? -8.695 -11.508 -24.469 1 93.06 49 ILE B CA 1
ATOM 2583 C C . ILE B 1 49 ? -9.008 -12.164 -23.125 1 93.06 49 ILE B C 1
ATOM 2585 O O . ILE B 1 49 ? -9.859 -11.68 -22.375 1 93.06 49 ILE B O 1
ATOM 2589 N N . SER B 1 50 ? -8.375 -13.281 -22.875 1 96.81 50 SER B N 1
ATOM 2590 C CA . SER B 1 50 ? -8.484 -13.969 -21.594 1 96.81 50 SER B CA 1
ATOM 2591 C C . SER B 1 50 ? -7.145 -14.023 -20.875 1 96.81 50 SER B C 1
ATOM 2593 O O . SER B 1 50 ? -6.152 -14.5 -21.438 1 96.81 50 SER B O 1
ATOM 2595 N N . ILE B 1 51 ? -7.102 -13.516 -19.672 1 98.19 51 ILE B N 1
ATOM 2596 C CA . ILE B 1 51 ? -5.871 -13.43 -18.891 1 98.19 51 ILE B CA 1
ATOM 2597 C C . ILE B 1 51 ? -6.082 -14.086 -17.516 1 98.19 51 ILE B C 1
ATOM 2599 O O . ILE B 1 51 ? -7.102 -13.859 -16.875 1 98.19 51 ILE B O 1
ATOM 2603 N N . ALA B 1 52 ? -5.125 -14.93 -17.109 1 98.81 52 ALA B N 1
ATOM 2604 C CA . ALA B 1 52 ? -5.168 -15.562 -15.797 1 98.81 52 ALA B CA 1
ATOM 2605 C C . ALA B 1 52 ? -4.047 -15.047 -14.906 1 98.81 52 ALA B C 1
ATOM 2607 O O . ALA B 1 52 ? -2.961 -14.719 -15.391 1 98.81 52 ALA B O 1
ATOM 2608 N N . ASP B 1 53 ? -4.355 -14.945 -13.656 1 98.88 53 ASP B N 1
ATOM 2609 C CA . ASP B 1 53 ? -3.387 -14.633 -12.609 1 98.88 53 ASP B CA 1
ATOM 2610 C C . ASP B 1 53 ? -3.279 -15.773 -11.602 1 98.88 53 ASP B C 1
ATOM 2612 O O . ASP B 1 53 ? -4.227 -16.047 -10.867 1 98.88 53 ASP B O 1
ATOM 2616 N N . VAL B 1 54 ? -2.088 -16.422 -11.531 1 98.75 54 VAL B N 1
ATOM 2617 C CA . VAL B 1 54 ? -1.861 -17.547 -10.633 1 98.75 54 VAL B CA 1
ATOM 2618 C C . VAL B 1 54 ? -1.212 -17.047 -9.344 1 98.75 54 VAL B C 1
ATOM 2620 O O . VAL B 1 54 ? -0.206 -16.344 -9.383 1 98.75 54 VAL B O 1
ATOM 2623 N N . GLY B 1 55 ? -1.722 -17.547 -8.211 1 97.44 55 GLY B N 1
ATOM 2624 C CA . GLY B 1 55 ? -1.352 -16.953 -6.938 1 97.44 55 GLY B CA 1
ATOM 2625 C C . GLY B 1 55 ? -1.889 -15.539 -6.762 1 97.44 55 GLY B C 1
ATOM 2626 O O . GLY B 1 55 ? -1.147 -14.633 -6.379 1 97.44 55 GLY B O 1
ATOM 2627 N N . THR B 1 56 ? -3.184 -15.359 -7.035 1 97.69 56 THR B N 1
ATOM 2628 C CA . THR B 1 56 ? -3.766 -14.039 -7.227 1 97.69 56 THR B CA 1
ATOM 2629 C C . THR B 1 56 ? -3.891 -13.305 -5.895 1 97.69 56 THR B C 1
ATOM 2631 O O . THR B 1 56 ? -3.969 -12.078 -5.863 1 97.69 56 THR B O 1
ATOM 2634 N N . GLY B 1 57 ? -3.977 -14.039 -4.785 1 95.31 57 GLY B N 1
ATOM 2635 C CA . GLY B 1 57 ? -4.082 -13.406 -3.479 1 95.31 57 GLY B CA 1
ATOM 2636 C C . GLY B 1 57 ? -5.32 -12.539 -3.328 1 95.31 57 GLY B C 1
ATOM 2637 O O . GLY B 1 57 ? -6.441 -13.016 -3.518 1 95.31 57 GLY B O 1
ATOM 2638 N N . THR B 1 58 ? -5.129 -11.289 -3.15 1 94.88 58 THR B N 1
ATOM 2639 C CA . THR B 1 58 ? -6.227 -10.352 -2.928 1 94.88 58 THR B CA 1
ATOM 2640 C C . THR B 1 58 ? -6.887 -9.969 -4.25 1 94.88 58 THR B C 1
ATOM 2642 O O . THR B 1 58 ? -7.887 -9.25 -4.262 1 94.88 58 THR B O 1
ATOM 2645 N N . GLY B 1 59 ? -6.379 -10.414 -5.332 1 96.62 59 GLY B N 1
ATOM 2646 C CA . GLY B 1 59 ? -6.91 -10.078 -6.645 1 96.62 59 GLY B CA 1
ATOM 2647 C C . GLY B 1 59 ? -6.527 -8.68 -7.102 1 96.62 59 GLY B C 1
ATOM 2648 O O . GLY B 1 59 ? -7.012 -8.203 -8.133 1 96.62 59 GLY B O 1
ATOM 2649 N N . ILE B 1 60 ? -5.602 -8.086 -6.406 1 97.12 60 ILE B N 1
ATOM 2650 C CA . ILE B 1 60 ? -5.309 -6.676 -6.641 1 97.12 60 ILE B CA 1
ATOM 2651 C C . ILE B 1 60 ? -4.707 -6.5 -8.039 1 97.12 60 ILE B C 1
ATOM 2653 O O . ILE B 1 60 ? -4.969 -5.5 -8.711 1 97.12 60 ILE B O 1
ATOM 2657 N N . TRP B 1 61 ? -3.898 -7.387 -8.469 1 98.5 61 TRP B N 1
ATOM 2658 C CA . TRP B 1 61 ? -3.314 -7.273 -9.797 1 98.5 61 TRP B CA 1
ATOM 2659 C C . TRP B 1 61 ? -4.398 -7.277 -10.867 1 98.5 61 TRP B C 1
ATOM 2661 O O . TRP B 1 61 ? -4.359 -6.469 -11.805 1 98.5 61 TRP B O 1
ATOM 2671 N N . LEU B 1 62 ? -5.348 -8.195 -10.75 1 98.38 62 LEU B N 1
ATOM 2672 C CA . LEU B 1 62 ? -6.453 -8.297 -11.695 1 98.38 62 LEU B CA 1
ATOM 2673 C C . LEU B 1 62 ? -7.316 -7.035 -11.656 1 98.38 62 LEU B C 1
ATOM 2675 O O . LEU B 1 62 ? -7.746 -6.543 -12.703 1 98.38 62 LEU B O 1
ATOM 2679 N N . LEU B 1 63 ? -7.578 -6.613 -10.453 1 97.06 63 LEU B N 1
ATOM 2680 C CA . LEU B 1 63 ? -8.375 -5.398 -10.305 1 97.06 63 LEU B CA 1
ATOM 2681 C C . LEU B 1 63 ? -7.688 -4.215 -10.984 1 97.06 63 LEU B C 1
ATOM 2683 O O . LEU B 1 63 ? -8.344 -3.412 -11.648 1 97.06 63 LEU B O 1
ATOM 2687 N N . ASP B 1 64 ? -6.395 -4.129 -10.758 1 97.56 64 ASP B N 1
ATOM 2688 C CA . ASP B 1 64 ? -5.617 -3.084 -11.414 1 97.56 64 ASP B CA 1
ATOM 2689 C C . ASP B 1 64 ? -5.629 -3.268 -12.93 1 97.56 64 ASP B C 1
ATOM 2691 O O . ASP B 1 64 ? -5.812 -2.305 -13.68 1 97.56 64 ASP B O 1
ATOM 2695 N N . LEU B 1 65 ? -5.496 -4.492 -13.406 1 97.38 65 LEU B N 1
ATOM 2696 C CA . LEU B 1 65 ? -5.477 -4.793 -14.828 1 97.38 65 LEU B CA 1
ATOM 2697 C C . LEU B 1 65 ? -6.828 -4.488 -15.469 1 97.38 65 LEU B C 1
ATOM 2699 O O . LEU B 1 65 ? -6.895 -4.055 -16.625 1 97.38 65 LEU B O 1
ATOM 2703 N N . HIS B 1 66 ? -7.902 -4.734 -14.773 1 96.31 66 HIS B N 1
ATOM 2704 C CA . HIS B 1 66 ? -9.258 -4.449 -15.234 1 96.31 66 HIS B CA 1
ATOM 2705 C C . HIS B 1 66 ? -9.383 -3.006 -15.703 1 96.31 66 HIS B C 1
ATOM 2707 O O . HIS B 1 66 ? -10.086 -2.727 -16.688 1 96.31 66 HIS B O 1
ATOM 2713 N N . ARG B 1 67 ? -8.719 -2.15 -15.07 1 93.69 67 ARG B N 1
ATOM 2714 C CA . ARG B 1 67 ? -8.797 -0.733 -15.406 1 93.69 67 ARG B CA 1
ATOM 2715 C C . ARG B 1 67 ? -8.211 -0.463 -16.781 1 93.69 67 ARG B C 1
ATOM 2717 O O . ARG B 1 67 ? -8.617 0.487 -17.453 1 93.69 67 ARG B O 1
ATOM 2724 N N . GLN B 1 68 ? -7.305 -1.297 -17.188 1 92.12 68 GLN B N 1
ATOM 2725 C CA . GLN B 1 68 ? -6.688 -1.179 -18.516 1 92.12 68 GLN B CA 1
ATOM 2726 C C . GLN B 1 68 ? -7.414 -2.039 -19.531 1 92.12 68 GLN B C 1
ATOM 2728 O O . GLN B 1 68 ? -7.449 -1.702 -20.719 1 92.12 68 GLN B O 1
ATOM 2733 N N . TYR B 1 69 ? -7.973 -3.127 -19.062 1 92.62 69 TYR B N 1
ATOM 2734 C CA . TYR B 1 69 ? -8.641 -4.094 -19.922 1 92.62 69 TYR B CA 1
ATOM 2735 C C . TYR B 1 69 ? -10.023 -4.438 -19.406 1 92.62 69 TYR B C 1
ATOM 2737 O O . TYR B 1 69 ? -10.297 -5.586 -19.047 1 92.62 69 TYR B O 1
ATOM 2745 N N . PRO B 1 70 ? -10.922 -3.52 -19.547 1 92.81 70 PRO B N 1
ATOM 2746 C CA . PRO B 1 70 ? -12.242 -3.719 -18.938 1 92.81 70 PRO B CA 1
ATOM 2747 C C . PRO B 1 70 ? -13.078 -4.766 -19.672 1 92.81 70 PRO B C 1
ATOM 2749 O O . PRO B 1 70 ? -14.047 -5.289 -19.109 1 92.81 70 PRO B O 1
ATOM 2752 N N . ASN B 1 71 ? -12.664 -5.078 -20.891 1 92.81 71 ASN B N 1
ATOM 2753 C CA . ASN B 1 71 ? -13.469 -6.012 -21.672 1 92.81 71 ASN B CA 1
ATOM 2754 C C . ASN B 1 71 ? -12.828 -7.395 -21.719 1 92.81 71 ASN B C 1
ATOM 2756 O O . ASN B 1 71 ? -13.406 -8.328 -22.281 1 92.81 71 ASN B O 1
ATOM 2760 N N . ALA B 1 72 ? -11.664 -7.586 -21.109 1 94.94 72 ALA B N 1
ATOM 2761 C CA . ALA B 1 72 ? -11 -8.883 -21.078 1 94.94 72 ALA B CA 1
ATOM 2762 C C . ALA B 1 72 ? -11.625 -9.789 -20.016 1 94.94 72 ALA B C 1
ATOM 2764 O O . ALA B 1 72 ? -12.242 -9.312 -19.062 1 94.94 72 ALA B O 1
ATOM 2765 N N . THR B 1 73 ? -11.555 -11.039 -20.328 1 96.69 73 THR B N 1
ATOM 2766 C CA . THR B 1 73 ? -11.867 -12.008 -19.281 1 96.69 73 THR B CA 1
ATOM 2767 C C . THR B 1 73 ? -10.68 -12.203 -18.344 1 96.69 73 THR B C 1
ATOM 2769 O O . THR B 1 73 ? -9.602 -12.609 -18.781 1 96.69 73 THR B O 1
ATOM 2772 N N . LEU B 1 74 ? -10.852 -11.898 -17.094 1 98 74 LEU B N 1
ATOM 2773 C CA . LEU B 1 74 ? -9.789 -11.953 -16.094 1 98 74 LEU B CA 1
ATOM 2774 C C . LEU B 1 74 ? -10.094 -13.016 -15.039 1 98 74 LEU B C 1
ATOM 2776 O O . LEU B 1 74 ? -11.125 -12.945 -14.367 1 98 74 LEU B O 1
ATOM 2780 N N . HIS B 1 75 ? -9.18 -13.977 -14.922 1 98.69 75 HIS B N 1
ATOM 2781 C CA . HIS B 1 75 ? -9.383 -15.109 -14.031 1 98.69 75 HIS B CA 1
ATOM 2782 C C . HIS B 1 75 ? -8.25 -15.219 -13.016 1 98.69 75 HIS B C 1
ATOM 2784 O O . HIS B 1 75 ? -7.078 -15.305 -13.398 1 98.69 75 HIS B O 1
ATOM 2790 N N . GLY B 1 76 ? -8.586 -15.188 -11.758 1 98.75 76 GLY B N 1
ATOM 2791 C CA . GLY B 1 76 ? -7.602 -15.352 -10.703 1 98.75 76 GLY B CA 1
ATOM 2792 C C . GLY B 1 76 ? -7.656 -16.719 -10.047 1 98.75 76 GLY B C 1
ATOM 2793 O O . GLY B 1 76 ? -8.742 -17.234 -9.781 1 98.75 76 GLY B O 1
ATOM 2794 N N . PHE B 1 77 ? -6.477 -17.266 -9.781 1 98.56 77 PHE B N 1
ATOM 2795 C CA . PHE B 1 77 ? -6.363 -18.562 -9.133 1 98.56 77 PHE B CA 1
ATOM 2796 C C . PHE B 1 77 ? -5.5 -18.469 -7.883 1 98.56 77 PHE B C 1
ATOM 2798 O O . PHE B 1 77 ? -4.457 -17.812 -7.887 1 98.56 77 PHE B O 1
ATOM 2805 N N . ASP B 1 78 ? -5.945 -19.094 -6.898 1 96.94 78 ASP B N 1
ATOM 2806 C CA . ASP B 1 78 ? -5.164 -19.234 -5.676 1 96.94 78 ASP B CA 1
ATOM 2807 C C . ASP B 1 78 ? -5.527 -20.516 -4.938 1 96.94 78 ASP B C 1
ATOM 2809 O O . ASP B 1 78 ? -6.625 -21.062 -5.117 1 96.94 78 ASP B O 1
ATOM 2813 N N . ILE B 1 79 ? -4.602 -21.031 -4.176 1 94.56 79 ILE B N 1
ATOM 2814 C CA . ILE B 1 79 ? -4.852 -22.25 -3.414 1 94.56 79 ILE B CA 1
ATOM 2815 C C . ILE B 1 79 ? -5.812 -21.953 -2.266 1 94.56 79 ILE B C 1
ATOM 2817 O O . ILE B 1 79 ? -6.461 -22.859 -1.738 1 94.56 79 ILE B O 1
ATOM 2821 N N . SER B 1 80 ? -5.93 -20.719 -1.88 1 92.12 80 SER B N 1
ATOM 2822 C CA . SER B 1 80 ? -6.805 -20.281 -0.796 1 92.12 80 SER B CA 1
ATOM 2823 C C . SER B 1 80 ? -7.734 -19.156 -1.25 1 92.12 80 SER B C 1
ATOM 2825 O O . SER B 1 80 ? -7.324 -18.281 -2.006 1 92.12 80 SER B O 1
ATOM 2827 N N . SER B 1 81 ? -8.992 -19.188 -0.793 1 92 81 SER B N 1
ATOM 2828 C CA . SER B 1 81 ? -9.938 -18.125 -1.09 1 92 81 SER B CA 1
ATOM 2829 C C . SER B 1 81 ? -10.016 -17.109 0.056 1 92 81 SER B C 1
ATOM 2831 O O . SER B 1 81 ? -10.836 -16.188 0.029 1 92 81 SER B O 1
ATOM 2833 N N . GLU B 1 82 ? -9.141 -17.266 1.025 1 88.12 82 GLU B N 1
ATOM 2834 C CA . GLU B 1 82 ? -9.258 -16.5 2.266 1 88.12 82 GLU B CA 1
ATOM 2835 C C . GLU B 1 82 ? -9.047 -15.008 2.021 1 88.12 82 GLU B C 1
ATOM 2837 O O . GLU B 1 82 ? -9.539 -14.172 2.783 1 88.12 82 GLU B O 1
ATOM 2842 N N . GLN B 1 83 ? -8.383 -14.641 0.969 1 91.75 83 GLN B N 1
ATOM 2843 C CA . GLN B 1 83 ? -8.078 -13.234 0.732 1 91.75 83 GLN B CA 1
ATOM 2844 C C . GLN B 1 83 ? -8.906 -12.68 -0.425 1 91.75 83 GLN B C 1
ATOM 2846 O O . GLN B 1 83 ? -8.758 -11.516 -0.802 1 91.75 83 GLN B O 1
ATOM 2851 N N . TYR B 1 84 ? -9.805 -13.516 -0.995 1 93.12 84 TYR B N 1
ATOM 2852 C CA . TYR B 1 84 ? -10.633 -13.07 -2.109 1 93.12 84 TYR B CA 1
ATOM 2853 C C . TYR B 1 84 ? -11.586 -11.969 -1.672 1 93.12 84 TYR B C 1
ATOM 2855 O O . TYR B 1 84 ? -12.203 -12.055 -0.609 1 93.12 84 TYR B O 1
ATOM 2863 N N . PRO B 1 85 ? -11.672 -10.914 -2.516 1 92.06 85 PRO B N 1
ATOM 2864 C CA . PRO B 1 85 ? -12.844 -10.062 -2.295 1 92.06 85 PRO B CA 1
ATOM 2865 C C . PRO B 1 85 ? -14.164 -10.797 -2.539 1 92.06 85 PRO B C 1
ATOM 2867 O O . PRO B 1 85 ? -14.188 -11.812 -3.234 1 92.06 85 PRO B O 1
ATOM 2870 N N . ALA B 1 86 ? -15.188 -10.297 -1.916 1 91.25 86 ALA B N 1
ATOM 2871 C CA . ALA B 1 86 ? -16.5 -10.875 -2.182 1 91.25 86 ALA B CA 1
ATOM 2872 C C . ALA B 1 86 ? -16.859 -10.766 -3.66 1 91.25 86 ALA B C 1
ATOM 2874 O O . ALA B 1 86 ? -16.594 -9.742 -4.297 1 91.25 86 ALA B O 1
ATOM 2875 N N . PRO B 1 87 ? -17.469 -11.812 -4.176 1 90.62 87 PRO B N 1
ATOM 2876 C CA . PRO B 1 87 ? -17.828 -11.812 -5.598 1 90.62 87 PRO B CA 1
ATOM 2877 C C . PRO B 1 87 ? -18.656 -10.586 -5.996 1 90.62 87 PRO B C 1
ATOM 2879 O O . PRO B 1 87 ? -18.5 -10.07 -7.105 1 90.62 87 PRO B O 1
ATOM 2882 N N . GLY B 1 88 ? -19.5 -10.141 -5.156 1 91 88 GLY B N 1
ATOM 2883 C CA . GLY B 1 88 ? -20.344 -9.008 -5.461 1 91 88 GLY B CA 1
ATOM 2884 C C . GLY B 1 88 ? -19.594 -7.707 -5.621 1 91 88 GLY B C 1
ATOM 2885 O O . GLY B 1 88 ? -20.109 -6.73 -6.156 1 91 88 GLY B O 1
ATOM 2886 N N . PHE B 1 89 ? -18.375 -7.652 -5.188 1 92.31 89 PHE B N 1
ATOM 2887 C CA . PHE B 1 89 ? -17.562 -6.457 -5.316 1 92.31 89 PHE B CA 1
ATOM 2888 C C . PHE B 1 89 ? -16.688 -6.535 -6.566 1 92.31 89 PHE B C 1
ATOM 2890 O O . PHE B 1 89 ? -16.094 -5.535 -6.98 1 92.31 89 PHE B O 1
ATOM 2897 N N . LEU B 1 90 ? -16.609 -7.691 -7.152 1 94.81 90 LEU B N 1
ATOM 2898 C CA . LEU B 1 90 ? -15.742 -7.867 -8.312 1 94.81 90 LEU B CA 1
ATOM 2899 C C . LEU B 1 90 ? -16.438 -7.41 -9.586 1 94.81 90 LEU B C 1
ATOM 2901 O O . LEU B 1 90 ? -17.625 -7.652 -9.766 1 94.81 90 LEU B O 1
ATOM 2905 N N . PRO B 1 91 ? -15.664 -6.703 -10.438 1 95.38 91 PRO B N 1
ATOM 2906 C CA . PRO B 1 91 ? -16.219 -6.473 -11.773 1 95.38 91 PRO B CA 1
ATOM 2907 C C . PRO B 1 91 ? -16.672 -7.758 -12.461 1 95.38 91 PRO B C 1
ATOM 2909 O O . PRO B 1 91 ? -16.141 -8.836 -12.164 1 95.38 91 PRO B O 1
ATOM 2912 N N . SER B 1 92 ? -17.562 -7.609 -13.383 1 95.12 92 SER B N 1
ATOM 2913 C CA . SER B 1 92 ? -18.203 -8.766 -14 1 95.12 92 SER B CA 1
ATOM 2914 C C . SER B 1 92 ? -17.203 -9.594 -14.797 1 95.12 92 SER B C 1
ATOM 2916 O O . SER B 1 92 ? -17.406 -10.789 -15.016 1 95.12 92 SER B O 1
ATOM 2918 N N . ASN B 1 93 ? -16.141 -8.969 -15.227 1 95.94 93 ASN B N 1
ATOM 2919 C CA . ASN B 1 93 ? -15.195 -9.695 -16.062 1 95.94 93 ASN B CA 1
ATOM 2920 C C . ASN B 1 93 ? -14.094 -10.352 -15.234 1 95.94 93 ASN B C 1
ATOM 2922 O O . ASN B 1 93 ? -13.117 -10.867 -15.789 1 95.94 93 ASN B O 1
ATOM 2926 N N . ILE B 1 94 ? -14.156 -10.305 -13.867 1 97.75 94 ILE B N 1
ATOM 2927 C CA . ILE B 1 94 ? -13.18 -10.945 -12.992 1 97.75 94 ILE B CA 1
ATOM 2928 C C . ILE B 1 94 ? -13.836 -12.125 -12.273 1 97.75 94 ILE B C 1
ATOM 2930 O O . ILE B 1 94 ? -14.914 -11.977 -11.68 1 97.75 94 ILE B O 1
ATOM 2934 N N . SER B 1 95 ? -13.219 -13.242 -12.328 1 97.94 95 SER B N 1
ATOM 2935 C CA . SER B 1 95 ? -13.625 -14.406 -11.547 1 97.94 95 SER B CA 1
ATOM 2936 C C . SER B 1 95 ? -12.445 -15.016 -10.805 1 97.94 95 SER B C 1
ATOM 2938 O O . SER B 1 95 ? -11.328 -15.055 -11.328 1 97.94 95 SER B O 1
ATOM 2940 N N . LEU B 1 96 ? -12.672 -15.453 -9.641 1 98 96 LEU B N 1
ATOM 2941 C CA . LEU B 1 96 ? -11.648 -16.062 -8.797 1 98 96 LEU B CA 1
ATOM 2942 C C . LEU B 1 96 ? -12.016 -17.5 -8.453 1 98 96 LEU B C 1
ATOM 2944 O O . LEU B 1 96 ? -13.172 -17.797 -8.156 1 98 96 LEU B O 1
ATOM 2948 N N . ARG B 1 97 ? -11.008 -18.375 -8.555 1 97.81 97 ARG B N 1
ATOM 2949 C CA . ARG B 1 97 ? -11.242 -19.797 -8.328 1 97.81 97 ARG B CA 1
ATOM 2950 C C . ARG B 1 97 ? -10.062 -20.438 -7.617 1 97.81 97 ARG B C 1
ATOM 2952 O O . ARG B 1 97 ? -8.938 -19.922 -7.672 1 97.81 97 ARG B O 1
ATOM 2959 N N . HIS B 1 98 ? -10.406 -21.531 -6.992 1 96.81 98 HIS B N 1
ATOM 2960 C CA . HIS B 1 98 ? -9.375 -22.359 -6.371 1 96.81 98 HIS B CA 1
ATOM 2961 C C . HIS B 1 98 ? -8.57 -23.109 -7.422 1 96.81 98 HIS B C 1
ATOM 2963 O O . HIS B 1 98 ? -9.141 -23.703 -8.336 1 96.81 98 HIS B O 1
ATOM 2969 N N . LEU B 1 99 ? -7.277 -23.062 -7.273 1 97.5 99 LEU B N 1
ATOM 2970 C CA . LEU B 1 99 ? -6.391 -23.859 -8.102 1 97.5 99 LEU B CA 1
ATOM 2971 C C . LEU B 1 99 ? -5.059 -24.109 -7.402 1 97.5 99 LEU B C 1
ATOM 2973 O O . LEU B 1 99 ? -4.441 -23.172 -6.895 1 97.5 99 LEU B O 1
ATOM 2977 N N . ASN B 1 100 ? -4.688 -25.359 -7.27 1 96.75 100 ASN B N 1
ATOM 2978 C CA . ASN B 1 100 ? -3.326 -25.734 -6.887 1 96.75 100 ASN B CA 1
ATOM 2979 C C . ASN B 1 100 ? -2.432 -25.922 -8.109 1 96.75 100 ASN B C 1
ATOM 2981 O O . ASN B 1 100 ? -2.537 -26.922 -8.812 1 96.75 100 ASN B O 1
ATOM 2985 N N . ILE B 1 101 ? -1.497 -25 -8.312 1 97.94 101 ILE B N 1
ATOM 2986 C CA . ILE B 1 101 ? -0.72 -24.953 -9.547 1 97.94 101 ILE B CA 1
ATOM 2987 C C . ILE B 1 101 ? 0.255 -26.125 -9.594 1 97.94 101 ILE B C 1
ATOM 2989 O O . ILE B 1 101 ? 0.842 -26.422 -10.633 1 97.94 101 ILE B O 1
ATOM 2993 N N . LEU B 1 102 ? 0.446 -26.844 -8.453 1 96.62 102 LEU B N 1
ATOM 2994 C CA . LEU B 1 102 ? 1.356 -27.984 -8.422 1 96.62 102 LEU B CA 1
ATOM 2995 C C . LEU B 1 102 ? 0.616 -29.281 -8.734 1 96.62 102 LEU B C 1
ATOM 2997 O O . LEU B 1 102 ? 1.238 -30.328 -8.883 1 96.62 102 LEU B O 1
ATOM 3001 N N . GLU B 1 103 ? -0.656 -29.188 -8.867 1 97.25 103 GLU B N 1
ATOM 3002 C CA . GLU B 1 103 ? -1.464 -30.375 -9.18 1 97.25 103 GLU B CA 1
ATOM 3003 C C . GLU B 1 103 ? -1.967 -30.312 -10.625 1 97.25 103 GLU B C 1
ATOM 3005 O O . GLU B 1 103 ? -1.727 -29.344 -11.336 1 97.25 103 GLU B O 1
ATOM 3010 N N . GLU B 1 104 ? -2.67 -31.375 -11.039 1 97.44 104 GLU B N 1
ATOM 3011 C CA . GLU B 1 104 ? -3.193 -31.453 -12.398 1 97.44 104 GLU B CA 1
ATOM 3012 C C . GLU B 1 104 ? -4.168 -30.312 -12.68 1 97.44 104 GLU B C 1
ATOM 3014 O O . GLU B 1 104 ? -5.062 -30.047 -11.875 1 97.44 104 GLU B O 1
ATOM 3019 N N . ILE B 1 105 ? -3.984 -29.703 -13.797 1 98.5 105 ILE B N 1
ATOM 3020 C CA . ILE B 1 105 ? -4.852 -28.594 -14.195 1 98.5 105 ILE B CA 1
ATOM 3021 C C . ILE B 1 105 ? -6.199 -29.141 -14.656 1 98.5 105 ILE B C 1
ATOM 3023 O O . ILE B 1 105 ? -6.262 -30 -15.539 1 98.5 105 ILE B O 1
ATOM 3027 N N . PRO B 1 106 ? -7.242 -28.609 -14.07 1 98.38 106 PRO B N 1
ATOM 3028 C CA . PRO B 1 106 ? -8.562 -29.031 -14.539 1 98.38 106 PRO B CA 1
ATOM 3029 C C . PRO B 1 106 ? -8.773 -28.766 -16.031 1 98.38 106 PRO B C 1
ATOM 3031 O O . PRO B 1 106 ? -8.336 -27.734 -16.547 1 98.38 106 PRO B O 1
ATOM 3034 N N . GLU B 1 107 ? -9.5 -29.625 -16.719 1 98.19 107 GLU B N 1
ATOM 3035 C CA . GLU B 1 107 ? -9.695 -29.578 -18.172 1 98.19 107 GLU B CA 1
ATOM 3036 C C . GLU B 1 107 ? -10.336 -28.266 -18.594 1 98.19 107 GLU B C 1
ATOM 3038 O O . GLU B 1 107 ? -10.031 -27.734 -19.656 1 98.19 107 GLU B O 1
ATOM 3043 N N . GLU B 1 108 ? -11.195 -27.688 -17.797 1 98.06 108 GLU B N 1
ATOM 3044 C CA . GLU B 1 108 ? -11.938 -26.469 -18.141 1 98.06 108 GLU B CA 1
ATOM 3045 C C . GLU B 1 108 ? -11.008 -25.266 -18.25 1 98.06 108 GLU B C 1
ATOM 3047 O O . GLU B 1 108 ? -11.383 -24.234 -18.781 1 98.06 108 GLU B O 1
ATOM 3052 N N . TYR B 1 109 ? -9.797 -25.406 -17.719 1 98.56 109 TYR B N 1
ATOM 3053 C CA . TYR B 1 109 ? -8.875 -24.281 -17.734 1 98.56 109 TYR B CA 1
ATOM 3054 C C . TYR B 1 109 ? -7.746 -24.516 -18.734 1 98.56 109 TYR B C 1
ATOM 3056 O O . TYR B 1 109 ? -6.914 -23.641 -18.969 1 98.56 109 TYR B O 1
ATOM 3064 N N . VAL B 1 110 ? -7.621 -25.719 -19.312 1 98.75 110 VAL B N 1
ATOM 3065 C CA . VAL B 1 110 ? -6.531 -26.078 -20.219 1 98.75 110 VAL B CA 1
ATOM 3066 C C . VAL B 1 110 ? -6.617 -25.234 -21.5 1 98.75 110 VAL B C 1
ATOM 3068 O O . VAL B 1 110 ? -7.668 -25.188 -22.141 1 98.75 110 VAL B O 1
ATOM 3071 N N . GLU B 1 111 ? -5.602 -24.547 -21.844 1 98.44 111 GLU B N 1
ATOM 3072 C CA . GLU B 1 111 ? -5.422 -23.734 -23.047 1 98.44 111 GLU B CA 1
ATOM 3073 C C . GLU B 1 111 ? -6.562 -22.734 -23.219 1 98.44 111 GLU B C 1
ATOM 3075 O O . GLU B 1 111 ? -7.148 -22.641 -24.297 1 98.44 111 GLU B O 1
ATOM 3080 N N . LYS B 1 112 ? -6.801 -22.031 -22.125 1 97.94 112 LYS B N 1
ATOM 3081 C CA . LYS B 1 112 ? -7.93 -21.109 -22.156 1 97.94 112 LYS B CA 1
ATOM 3082 C C . LYS B 1 112 ? -7.449 -19.656 -22.156 1 97.94 112 LYS B C 1
ATOM 3084 O O . LYS B 1 112 ? -8.219 -18.75 -22.453 1 97.94 112 LYS B O 1
ATOM 3089 N N . TYR B 1 113 ? -6.195 -19.406 -21.922 1 97.88 113 TYR B N 1
ATOM 3090 C CA . TYR B 1 113 ? -5.785 -18.031 -21.641 1 97.88 113 TYR B CA 1
ATOM 3091 C C . TYR B 1 113 ? -4.746 -17.547 -22.641 1 97.88 113 TYR B C 1
ATOM 3093 O O . TYR B 1 113 ? -3.84 -18.297 -23.016 1 97.88 113 TYR B O 1
ATOM 3101 N N . ASP B 1 114 ? -4.898 -16.297 -23.062 1 97.19 114 ASP B N 1
ATOM 3102 C CA . ASP B 1 114 ? -3.926 -15.648 -23.938 1 97.19 114 ASP B CA 1
ATOM 3103 C C . ASP B 1 114 ? -2.658 -15.281 -23.172 1 97.19 114 ASP B C 1
ATOM 3105 O O . ASP B 1 114 ? -1.565 -15.25 -23.75 1 97.19 114 ASP B O 1
ATOM 3109 N N . VAL B 1 115 ? -2.809 -14.977 -21.922 1 98.31 115 VAL B N 1
ATOM 3110 C CA . VAL B 1 115 ? -1.708 -14.641 -21.031 1 98.31 115 VAL B CA 1
ATOM 3111 C C . VAL B 1 115 ? -1.946 -15.273 -19.656 1 98.31 115 VAL B C 1
ATOM 3113 O O . VAL B 1 115 ? -3.059 -15.227 -19.125 1 98.31 115 VAL B O 1
ATOM 3116 N N . VAL B 1 116 ? -0.918 -15.891 -19.109 1 98.88 116 VAL B N 1
ATOM 3117 C CA . VAL B 1 116 ? -0.916 -16.328 -17.719 1 98.88 116 VAL B CA 1
ATOM 3118 C C . VAL B 1 116 ? 0.175 -15.578 -16.953 1 98.88 116 VAL B C 1
ATOM 3120 O O . VAL B 1 116 ? 1.351 -15.641 -17.312 1 98.88 116 VAL B O 1
ATOM 3123 N N . HIS B 1 117 ? -0.318 -14.906 -15.984 1 98.88 117 HIS B N 1
ATOM 3124 C CA . HIS B 1 117 ? 0.559 -14.141 -15.102 1 98.88 117 HIS B CA 1
ATOM 3125 C C . HIS B 1 117 ? 0.789 -14.883 -13.789 1 98.88 117 HIS B C 1
ATOM 3127 O O . HIS B 1 117 ? -0.123 -15.523 -13.266 1 98.88 117 HIS B O 1
ATOM 3133 N N . ALA B 1 118 ? 2.01 -14.828 -13.273 1 98.62 118 ALA B N 1
ATOM 3134 C CA . ALA B 1 118 ? 2.369 -15.297 -11.938 1 98.62 118 ALA B CA 1
ATOM 3135 C C . ALA B 1 118 ? 3.408 -14.383 -11.297 1 98.62 118 ALA B C 1
ATOM 3137 O O . ALA B 1 118 ? 4.32 -13.898 -11.969 1 98.62 118 ALA B O 1
ATOM 3138 N N . ARG B 1 119 ? 3.221 -14.164 -10.078 1 97.62 119 ARG B N 1
ATOM 3139 C CA . ARG B 1 119 ? 4.172 -13.336 -9.336 1 97.62 119 ARG B CA 1
ATOM 3140 C C . ARG B 1 119 ? 4.367 -13.867 -7.918 1 97.62 119 ARG B C 1
ATOM 3142 O O . ARG B 1 119 ? 3.395 -14.188 -7.23 1 97.62 119 ARG B O 1
ATOM 3149 N N . LEU B 1 120 ? 5.652 -13.977 -7.508 1 93.62 120 LEU B N 1
ATOM 3150 C CA . LEU B 1 120 ? 6.031 -14.312 -6.137 1 93.62 120 LEU B CA 1
ATOM 3151 C C . LEU B 1 120 ? 5.551 -15.711 -5.766 1 93.62 120 LEU B C 1
ATOM 3153 O O . LEU B 1 120 ? 4.898 -15.891 -4.734 1 93.62 120 LEU B O 1
ATOM 3157 N N . LEU B 1 121 ? 5.898 -16.656 -6.57 1 93.06 121 LEU B N 1
ATOM 3158 C CA . LEU B 1 121 ? 5.559 -18.047 -6.316 1 93.06 121 LEU B CA 1
ATOM 3159 C C . LEU B 1 121 ? 6.719 -18.766 -5.641 1 93.06 121 LEU B C 1
ATOM 3161 O O . LEU B 1 121 ? 6.855 -19.984 -5.777 1 93.06 121 LEU B O 1
ATOM 3165 N N . VAL B 1 122 ? 7.551 -18.047 -4.898 1 86.25 122 VAL B N 1
ATOM 3166 C CA . VAL B 1 122 ? 8.75 -18.594 -4.266 1 86.25 122 VAL B CA 1
ATOM 3167 C C . VAL B 1 122 ? 8.359 -19.766 -3.355 1 86.25 122 VAL B C 1
ATOM 3169 O O . VAL B 1 122 ? 8.961 -20.844 -3.428 1 86.25 122 VAL B O 1
ATOM 3172 N N . GLN B 1 123 ? 7.391 -19.516 -2.576 1 82.44 123 GLN B N 1
ATOM 3173 C CA . GLN B 1 123 ? 6.992 -20.562 -1.639 1 82.44 123 GLN B CA 1
ATOM 3174 C C . GLN B 1 123 ? 6.43 -21.766 -2.373 1 82.44 123 GLN B C 1
ATOM 3176 O O . GLN B 1 123 ? 6.609 -22.906 -1.934 1 82.44 123 GLN B O 1
ATOM 3181 N N . VAL B 1 124 ? 5.785 -21.547 -3.451 1 88.38 124 VAL B N 1
ATOM 3182 C CA . VAL B 1 124 ? 5.23 -22.625 -4.254 1 88.38 124 VAL B CA 1
ATOM 3183 C C . VAL B 1 124 ? 6.359 -23.453 -4.863 1 88.38 124 VAL B C 1
ATOM 3185 O O . VAL B 1 124 ? 6.332 -24.688 -4.82 1 88.38 124 VAL B O 1
ATOM 3188 N N . VAL B 1 125 ? 7.344 -22.781 -5.391 1 90.19 125 VAL B N 1
ATOM 3189 C CA . VAL B 1 125 ? 8.484 -23.469 -5.992 1 90.19 125 VAL B CA 1
ATOM 3190 C C . VAL B 1 125 ? 9.25 -24.234 -4.918 1 90.19 125 VAL B C 1
ATOM 3192 O O . VAL B 1 125 ? 9.75 -25.344 -5.168 1 90.19 125 VAL B O 1
ATOM 3195 N N . LEU B 1 126 ? 9.305 -23.672 -3.727 1 81.94 126 LEU B N 1
ATOM 3196 C CA . LEU B 1 126 ? 9.969 -24.359 -2.623 1 81.94 126 LEU B CA 1
ATOM 3197 C C . LEU B 1 126 ? 9.234 -25.641 -2.254 1 81.94 126 LEU B C 1
ATOM 3199 O O . LEU B 1 126 ? 9.859 -26.656 -1.94 1 81.94 126 LEU B O 1
ATOM 3203 N N . GLN B 1 127 ? 7.965 -25.578 -2.324 1 84.06 127 GLN B N 1
ATOM 3204 C CA . GLN B 1 127 ? 7.156 -26.766 -2.059 1 84.06 127 GLN B CA 1
ATOM 3205 C C . GLN B 1 127 ? 7.402 -27.844 -3.105 1 84.06 127 GLN B C 1
ATOM 3207 O O . GLN B 1 127 ? 7.215 -29.031 -2.836 1 84.06 127 GLN B O 1
ATOM 3212 N N . ALA B 1 128 ? 7.816 -27.438 -4.266 1 87.88 128 ALA B N 1
ATOM 3213 C CA . ALA B 1 128 ? 8.156 -28.359 -5.344 1 87.88 128 ALA B CA 1
ATOM 3214 C C . ALA B 1 128 ? 9.641 -28.734 -5.309 1 87.88 128 ALA B C 1
ATOM 3216 O O . ALA B 1 128 ? 10.219 -29.078 -6.332 1 87.88 128 ALA B O 1
ATOM 3217 N N . GLY B 1 129 ? 10.289 -28.531 -4.191 1 83.44 129 GLY B N 1
ATOM 3218 C CA . GLY B 1 129 ? 11.68 -28.922 -4.004 1 83.44 129 GLY B CA 1
ATOM 3219 C C . GLY B 1 129 ? 12.664 -27.922 -4.609 1 83.44 129 GLY B C 1
ATOM 3220 O O . GLY B 1 129 ? 13.766 -28.312 -5.008 1 83.44 129 GLY B O 1
ATOM 3221 N N . GLY B 1 130 ? 12.141 -26.766 -4.816 1 86.38 130 GLY B N 1
ATOM 3222 C CA . GLY B 1 130 ? 13.016 -25.75 -5.387 1 86.38 130 GLY B CA 1
ATOM 3223 C C . GLY B 1 130 ? 13.141 -25.859 -6.895 1 86.38 130 GLY B C 1
ATOM 3224 O O . GLY B 1 130 ? 14 -25.219 -7.496 1 86.38 130 GLY B O 1
ATOM 3225 N N . ASP B 1 131 ? 12.367 -26.672 -7.477 1 91.62 131 ASP B N 1
ATOM 3226 C CA . ASP B 1 131 ? 12.344 -26.891 -8.922 1 91.62 131 ASP B CA 1
ATOM 3227 C C . ASP B 1 131 ? 11.164 -26.172 -9.562 1 91.62 131 ASP B C 1
ATOM 3229 O O . ASP B 1 131 ? 10.008 -26.5 -9.289 1 91.62 131 ASP B O 1
ATOM 3233 N N . PRO B 1 132 ? 11.414 -25.188 -10.445 1 95.31 132 PRO B N 1
ATOM 3234 C CA . PRO B 1 132 ? 10.297 -24.438 -11.039 1 95.31 132 PRO B CA 1
ATOM 3235 C C . PRO B 1 132 ? 9.617 -25.203 -12.18 1 95.31 132 PRO B C 1
ATOM 3237 O O . PRO B 1 132 ? 8.562 -24.797 -12.656 1 95.31 132 PRO B O 1
ATOM 3240 N N . ARG B 1 133 ? 10.156 -26.344 -12.695 1 97.19 133 ARG B N 1
ATOM 3241 C CA . ARG B 1 133 ? 9.711 -27.031 -13.906 1 97.19 133 ARG B CA 1
ATOM 3242 C C . ARG B 1 133 ? 8.273 -27.516 -13.75 1 97.19 133 ARG B C 1
ATOM 3244 O O . ARG B 1 133 ? 7.461 -27.375 -14.664 1 97.19 133 ARG B O 1
ATOM 3251 N N . PRO B 1 134 ? 7.934 -28.062 -12.516 1 96.94 134 PRO B N 1
ATOM 3252 C CA . PRO B 1 134 ? 6.535 -28.453 -12.367 1 96.94 134 PRO B CA 1
ATOM 3253 C C . PRO B 1 134 ? 5.566 -27.281 -12.492 1 96.94 134 PRO B C 1
ATOM 3255 O O . PRO B 1 134 ? 4.48 -27.422 -13.055 1 96.94 134 PRO B O 1
ATOM 3258 N N . VAL B 1 135 ? 5.895 -26.156 -11.961 1 97.75 135 VAL B N 1
ATOM 3259 C CA . VAL B 1 135 ? 5.074 -24.953 -12.07 1 97.75 135 VAL B CA 1
ATOM 3260 C C . VAL B 1 135 ? 4.984 -24.5 -13.523 1 97.75 135 VAL B C 1
ATOM 3262 O O . VAL B 1 135 ? 3.895 -24.219 -14.031 1 97.75 135 VAL B O 1
ATOM 3265 N N . ILE B 1 136 ? 6.117 -24.516 -14.258 1 98.5 136 ILE B N 1
ATOM 3266 C CA . ILE B 1 136 ? 6.176 -24.109 -15.656 1 98.5 136 ILE B CA 1
ATOM 3267 C C . ILE B 1 136 ? 5.258 -25 -16.484 1 98.5 136 ILE B C 1
ATOM 3269 O O . ILE B 1 136 ? 4.469 -24.5 -17.297 1 98.5 136 ILE B O 1
ATOM 3273 N N . ARG B 1 137 ? 5.332 -26.25 -16.281 1 98.31 137 ARG B N 1
ATOM 3274 C CA . ARG B 1 137 ? 4.527 -27.203 -17.047 1 98.31 137 ARG B CA 1
ATOM 3275 C C . ARG B 1 137 ? 3.037 -26.906 -16.875 1 98.31 137 ARG B C 1
ATOM 3277 O O . ARG B 1 137 ? 2.295 -26.891 -17.859 1 98.31 137 ARG B O 1
ATOM 3284 N N . ASN B 1 138 ? 2.652 -26.656 -15.672 1 98.69 138 ASN B N 1
ATOM 3285 C CA . ASN B 1 138 ? 1.233 -26.422 -15.414 1 98.69 138 ASN B CA 1
ATOM 3286 C C . ASN B 1 138 ? 0.794 -25.031 -15.875 1 98.69 138 ASN B C 1
ATOM 3288 O O . ASN B 1 138 ? -0.342 -24.859 -16.312 1 98.69 138 ASN B O 1
ATOM 3292 N N . LEU B 1 139 ? 1.661 -24.031 -15.766 1 98.81 139 LEU B N 1
ATOM 3293 C CA . LEU B 1 139 ? 1.359 -22.734 -16.375 1 98.81 139 LEU B CA 1
ATOM 3294 C C . LEU B 1 139 ? 1.146 -22.875 -17.875 1 98.81 139 LEU B C 1
ATOM 3296 O O . LEU B 1 139 ? 0.223 -22.266 -18.422 1 98.81 139 LEU B O 1
ATOM 3300 N N . MET B 1 140 ? 1.957 -23.688 -18.516 1 98.62 140 MET B N 1
ATOM 3301 C CA . MET B 1 140 ? 1.859 -23.922 -19.953 1 98.62 140 MET B CA 1
ATOM 3302 C C . MET B 1 140 ? 0.537 -24.578 -20.312 1 98.62 140 MET B C 1
ATOM 3304 O O . MET B 1 140 ? -0.022 -24.328 -21.375 1 98.62 140 MET B O 1
ATOM 3308 N N . ARG B 1 141 ? 0.062 -25.422 -19.422 1 98.75 141 ARG B N 1
ATOM 3309 C CA . ARG B 1 141 ? -1.214 -26.094 -19.672 1 98.75 141 ARG B CA 1
ATOM 3310 C C . ARG B 1 141 ? -2.359 -25.078 -19.703 1 98.75 141 ARG B C 1
ATOM 3312 O O . ARG B 1 141 ? -3.348 -25.281 -20.406 1 98.75 141 ARG B O 1
ATOM 3319 N N . LEU B 1 142 ? -2.248 -23.984 -18.953 1 98.81 142 LEU B N 1
ATOM 3320 C CA . LEU B 1 142 ? -3.287 -22.953 -18.875 1 98.81 142 LEU B CA 1
ATOM 3321 C C . LEU B 1 142 ? -3.291 -22.109 -20.141 1 98.81 142 LEU B C 1
ATOM 3323 O O . LEU B 1 142 ? -4.34 -21.609 -20.562 1 98.81 142 LEU B O 1
ATOM 3327 N N . VAL B 1 143 ? -2.152 -21.875 -20.75 1 98.31 143 VAL B N 1
ATOM 3328 C CA . VAL B 1 143 ? -1.978 -20.875 -21.797 1 98.31 143 VAL B CA 1
ATOM 3329 C C . VAL B 1 143 ? -2.338 -21.484 -23.141 1 98.31 143 VAL B C 1
ATOM 3331 O O . VAL B 1 143 ? -1.992 -22.625 -23.438 1 98.31 143 VAL B O 1
ATOM 3334 N N . LYS B 1 144 ? -2.953 -20.734 -23.984 1 96.94 144 LYS B N 1
ATOM 3335 C CA . LYS B 1 144 ? -3.209 -21.125 -25.375 1 96.94 144 LYS B CA 1
ATOM 3336 C C . LYS B 1 144 ? -1.904 -21.297 -26.141 1 96.94 144 LYS B C 1
ATOM 3338 O O . LYS B 1 144 ? -0.899 -20.656 -25.828 1 96.94 144 LYS B O 1
ATOM 3343 N N . PRO B 1 145 ? -1.98 -22.234 -27.172 1 96.75 145 PRO B N 1
ATOM 3344 C CA . PRO B 1 145 ? -0.832 -22.188 -28.078 1 96.75 145 PRO B CA 1
ATOM 3345 C C . PRO B 1 145 ? -0.567 -20.797 -28.641 1 96.75 145 PRO B C 1
ATOM 3347 O O . PRO B 1 145 ? -1.492 -20.125 -29.109 1 96.75 145 PRO B O 1
ATOM 3350 N N . GLY B 1 146 ? 0.605 -20.297 -28.531 1 95.25 146 GLY B N 1
ATOM 3351 C CA . GLY B 1 146 ? 0.954 -18.969 -28.984 1 95.25 146 GLY B CA 1
ATOM 3352 C C . GLY B 1 146 ? 0.753 -17.906 -27.922 1 95.25 146 GLY B C 1
ATOM 3353 O O . GLY B 1 146 ? 1.129 -16.734 -28.125 1 95.25 146 GLY B O 1
ATOM 3354 N N . GLY B 1 147 ? 0.186 -18.312 -26.766 1 97.12 147 GLY B N 1
ATOM 3355 C CA . GLY B 1 147 ? -0.037 -17.359 -25.688 1 97.12 147 GLY B CA 1
ATOM 3356 C C . GLY B 1 147 ? 1.206 -17.109 -24.859 1 97.12 147 GLY B C 1
ATOM 3357 O O . GLY B 1 147 ? 2.289 -17.594 -25.188 1 97.12 147 GLY B O 1
ATOM 3358 N N . TYR B 1 148 ? 1.052 -16.281 -23.828 1 98.44 148 TYR B N 1
ATOM 3359 C CA . TYR B 1 148 ? 2.209 -15.805 -23.078 1 98.44 148 TYR B CA 1
ATOM 3360 C C . TYR B 1 148 ? 2.145 -16.25 -21.625 1 98.44 148 TYR B C 1
ATOM 3362 O O . TYR B 1 148 ? 1.062 -16.312 -21.047 1 98.44 148 TYR B O 1
ATOM 3370 N N . ILE B 1 149 ? 3.309 -16.5 -21.094 1 98.88 149 ILE B N 1
ATOM 3371 C CA . ILE B 1 149 ? 3.516 -16.594 -19.656 1 98.88 149 ILE B CA 1
ATOM 3372 C C . ILE B 1 149 ? 4.344 -15.391 -19.188 1 98.88 149 ILE B C 1
ATOM 3374 O O . ILE B 1 149 ? 5.438 -15.141 -19.703 1 98.88 149 ILE B O 1
ATOM 3378 N N . GLN B 1 150 ? 3.844 -14.602 -18.344 1 98.88 150 GLN B N 1
ATOM 3379 C CA . GLN B 1 150 ? 4.586 -13.562 -17.641 1 98.88 150 GLN B CA 1
ATOM 3380 C C . GLN B 1 150 ? 4.781 -13.938 -16.172 1 98.88 150 GLN B C 1
ATOM 3382 O O . GLN B 1 150 ? 3.814 -14.016 -15.406 1 98.88 150 GLN B O 1
ATOM 3387 N N . TRP B 1 151 ? 6.004 -14.203 -15.805 1 98.75 151 TRP B N 1
ATOM 3388 C CA . TRP B 1 151 ? 6.344 -14.648 -14.453 1 98.75 151 TRP B CA 1
ATOM 3389 C C . TRP B 1 151 ? 7.316 -13.68 -13.789 1 98.75 151 TRP B C 1
ATOM 3391 O O . TRP B 1 151 ? 8.375 -13.375 -14.352 1 98.75 151 TRP B O 1
ATOM 3401 N N . GLU B 1 152 ? 6.957 -13.141 -12.609 1 98 152 GLU B N 1
ATOM 3402 C CA . GLU B 1 152 ? 7.742 -12.125 -11.914 1 98 152 GLU B CA 1
ATOM 3403 C C . GLU B 1 152 ? 8.227 -12.625 -10.562 1 98 152 GLU B C 1
ATOM 3405 O O . GLU B 1 152 ? 7.434 -13.094 -9.742 1 98 152 GLU B O 1
ATOM 3410 N N . GLU B 1 153 ? 9.547 -12.57 -10.297 1 94.88 153 GLU B N 1
ATOM 3411 C CA . GLU B 1 153 ? 10.148 -13.055 -9.055 1 94.88 153 GLU B CA 1
ATOM 3412 C C . GLU B 1 153 ? 11.312 -12.164 -8.625 1 94.88 153 GLU B C 1
ATOM 3414 O O . GLU B 1 153 ? 11.977 -11.555 -9.461 1 94.88 153 GLU B O 1
ATOM 3419 N N . PRO B 1 154 ? 11.516 -12.117 -7.309 1 91.19 154 PRO B N 1
ATOM 3420 C CA . PRO B 1 154 ? 12.75 -11.492 -6.832 1 91.19 154 PRO B CA 1
ATOM 3421 C C . PRO B 1 154 ? 13.969 -12.391 -7.008 1 91.19 154 PRO B C 1
ATOM 3423 O O . PRO B 1 154 ? 13.828 -13.594 -7.266 1 91.19 154 PRO B O 1
ATOM 3426 N N . ASN B 1 155 ? 15.062 -11.742 -6.906 1 82.88 155 ASN B N 1
ATOM 3427 C CA . ASN B 1 155 ? 16.266 -12.562 -6.875 1 82.88 155 ASN B CA 1
ATOM 3428 C C . ASN B 1 155 ? 16.297 -13.477 -5.656 1 82.88 155 ASN B C 1
ATOM 3430 O O . ASN B 1 155 ? 15.883 -13.078 -4.566 1 82.88 155 ASN B O 1
ATOM 3434 N N . ASP B 1 156 ? 16.594 -14.664 -5.828 1 66.69 156 ASP B N 1
ATOM 3435 C CA . ASP B 1 156 ? 16.656 -15.641 -4.742 1 66.69 156 ASP B CA 1
ATOM 3436 C C . ASP B 1 156 ? 18.094 -16.031 -4.43 1 66.69 156 ASP B C 1
ATOM 3438 O O . ASP B 1 156 ? 18.344 -16.953 -3.66 1 66.69 156 ASP B O 1
ATOM 3442 N N . ASP B 1 157 ? 18.922 -15.391 -5.082 1 61.56 157 ASP B N 1
ATOM 3443 C CA . ASP B 1 157 ? 20.328 -15.68 -4.762 1 61.56 157 ASP B CA 1
ATOM 3444 C C . ASP B 1 157 ? 20.781 -14.906 -3.525 1 61.56 157 ASP B C 1
ATOM 3446 O O . ASP B 1 157 ? 20.797 -13.672 -3.535 1 61.56 157 ASP B O 1
ATOM 3450 N N . ALA B 1 158 ? 20.672 -15.555 -2.33 1 51.41 158 ALA B N 1
ATOM 3451 C CA . ALA B 1 158 ? 20.984 -15 -1.016 1 51.41 158 ALA B CA 1
ATOM 3452 C C . ALA B 1 158 ? 22.203 -14.094 -1.075 1 51.41 158 ALA B C 1
ATOM 3454 O O . ALA B 1 158 ? 22.234 -13.023 -0.46 1 51.41 158 ALA B O 1
ATOM 3455 N N . GLY B 1 159 ? 23.234 -14.688 -1.44 1 50.22 159 GLY B N 1
ATOM 3456 C CA . GLY B 1 159 ? 24.5 -13.961 -1.383 1 50.22 159 GLY B CA 1
ATOM 3457 C C . GLY B 1 159 ? 24.453 -12.617 -2.086 1 50.22 159 GLY B C 1
ATOM 3458 O O . GLY B 1 159 ? 25.328 -11.781 -1.907 1 50.22 159 GLY B O 1
ATOM 3459 N N . ASN B 1 160 ? 23.234 -12.414 -2.639 1 58.78 160 ASN B N 1
ATOM 3460 C CA . ASN B 1 160 ? 23.219 -11.211 -3.475 1 58.78 160 ASN B CA 1
ATOM 3461 C C . ASN B 1 160 ? 22.078 -10.281 -3.102 1 58.78 160 ASN B C 1
ATOM 3463 O O . ASN B 1 160 ? 21.547 -9.555 -3.953 1 58.78 160 ASN B O 1
ATOM 3467 N N . ARG B 1 161 ? 21.562 -10.477 -1.894 1 62.78 161 ARG B N 1
ATOM 3468 C CA . ARG B 1 161 ? 20.656 -9.469 -1.353 1 62.78 161 ARG B CA 1
ATOM 3469 C C . ARG B 1 161 ? 21.375 -8.539 -0.388 1 62.78 161 ARG B C 1
ATOM 3471 O O . ARG B 1 161 ? 21.266 -8.688 0.831 1 62.78 161 ARG B O 1
ATOM 3478 N N . PRO B 1 162 ? 22.172 -7.699 -0.922 1 74.31 162 PRO B N 1
ATOM 3479 C CA . PRO B 1 162 ? 22.984 -6.844 -0.043 1 74.31 162 PRO B CA 1
ATOM 3480 C C . PRO B 1 162 ? 22.125 -5.887 0.786 1 74.31 162 PRO B C 1
ATOM 3482 O O . PRO B 1 162 ? 21.094 -5.41 0.315 1 74.31 162 PRO B O 1
ATOM 3485 N N . LEU B 1 163 ? 22.484 -5.855 2.047 1 86.5 163 LEU B N 1
ATOM 3486 C CA . LEU B 1 163 ? 21.984 -4.758 2.871 1 86.5 163 LEU B CA 1
ATOM 3487 C C . LEU B 1 163 ? 22.578 -3.426 2.42 1 86.5 163 LEU B C 1
ATOM 3489 O O . LEU B 1 163 ? 23.766 -3.344 2.102 1 86.5 163 LEU B O 1
ATOM 3493 N N . VAL B 1 164 ? 21.734 -2.525 2.201 1 89.56 164 VAL B N 1
ATOM 3494 C CA . VAL B 1 164 ? 22.141 -1.16 1.896 1 89.56 164 VAL B CA 1
ATOM 3495 C C . VAL B 1 164 ? 22.125 -0.316 3.168 1 89.56 164 VAL B C 1
ATOM 3497 O O . VAL B 1 164 ? 21.172 -0.4 3.959 1 89.56 164 VAL B O 1
ATOM 3500 N N . LYS B 1 165 ? 23.188 0.397 3.355 1 92.38 165 LYS B N 1
ATOM 3501 C CA . LYS B 1 165 ? 23.297 1.322 4.48 1 92.38 165 LYS B CA 1
ATOM 3502 C C . LYS B 1 165 ? 23.25 2.771 4.008 1 92.38 165 LYS B C 1
ATOM 3504 O O . LYS B 1 165 ? 23.922 3.127 3.029 1 92.38 165 LYS B O 1
ATOM 3509 N N . SER B 1 166 ? 22.438 3.559 4.641 1 90.62 166 SER B N 1
ATOM 3510 C CA . SER B 1 166 ? 22.344 4.969 4.277 1 90.62 166 SER B CA 1
ATOM 3511 C C . SER B 1 166 ? 23.672 5.688 4.5 1 90.62 166 SER B C 1
ATOM 3513 O O . SER B 1 166 ? 23.984 6.641 3.789 1 90.62 166 SER B O 1
ATOM 3515 N N . ASP B 1 167 ? 24.359 5.289 5.516 1 91.19 167 ASP B N 1
ATOM 3516 C CA . ASP B 1 167 ? 25.734 5.711 5.812 1 91.19 167 ASP B CA 1
ATOM 3517 C C . ASP B 1 167 ? 26.609 4.52 6.188 1 91.19 167 ASP B C 1
ATOM 3519 O O . ASP B 1 167 ? 26.484 3.98 7.293 1 91.19 167 ASP B O 1
ATOM 3523 N N . PRO B 1 168 ? 27.516 4.184 5.297 1 87.88 168 PRO B N 1
ATOM 3524 C CA . PRO B 1 168 ? 28.297 2.969 5.527 1 87.88 168 PRO B CA 1
ATOM 3525 C C . PRO B 1 168 ? 29.141 3.045 6.797 1 87.88 168 PRO B C 1
ATOM 3527 O O . PRO B 1 168 ? 29.469 2.012 7.391 1 87.88 168 PRO B O 1
ATOM 3530 N N . GLU B 1 169 ? 29.453 4.184 7.227 1 90.38 169 GLU B N 1
ATOM 3531 C CA . GLU B 1 169 ? 30.375 4.348 8.352 1 90.38 169 GLU B CA 1
ATOM 3532 C C . GLU B 1 169 ? 29.625 4.312 9.68 1 90.38 169 GLU B C 1
ATOM 3534 O O . GLU B 1 169 ? 30.141 3.793 10.672 1 90.38 169 GLU B O 1
ATOM 3539 N N . THR B 1 170 ? 28.406 4.676 9.68 1 90.69 170 THR B N 1
ATOM 3540 C CA . THR B 1 170 ? 27.766 4.918 10.969 1 90.69 170 THR B CA 1
ATOM 3541 C C . THR B 1 170 ? 26.531 4.035 11.141 1 90.69 170 THR B C 1
ATOM 3543 O O . THR B 1 170 ? 26.047 3.855 12.258 1 90.69 170 THR B O 1
ATOM 3546 N N . THR B 1 171 ? 26.031 3.484 10.062 1 93.25 171 THR B N 1
ATOM 3547 C CA . THR B 1 171 ? 24.781 2.73 10.133 1 93.25 171 THR B CA 1
ATOM 3548 C C . THR B 1 171 ? 25.016 1.344 10.727 1 93.25 171 THR B C 1
ATOM 3550 O O . THR B 1 171 ? 25.828 0.574 10.203 1 93.25 171 THR B O 1
ATOM 3553 N N . VAL B 1 172 ? 24.344 1.067 11.828 1 93.19 172 VAL B N 1
ATOM 3554 C CA . VAL B 1 172 ? 24.422 -0.231 12.492 1 93.19 172 VAL B CA 1
ATOM 3555 C C . VAL B 1 172 ? 23.469 -1.217 11.805 1 93.19 172 VAL B C 1
ATOM 3557 O O . VAL B 1 172 ? 22.312 -0.899 11.555 1 93.19 172 VAL B O 1
ATOM 3560 N N . SER B 1 173 ? 24 -2.412 11.469 1 94.44 173 SER B N 1
ATOM 3561 C CA . SER B 1 173 ? 23.188 -3.34 10.695 1 94.44 173 SER B CA 1
ATOM 3562 C C . SER B 1 173 ? 23.312 -4.766 11.219 1 94.44 173 SER B C 1
ATOM 3564 O O . SER B 1 173 ? 22.875 -5.715 10.57 1 94.44 173 SER B O 1
ATOM 3566 N N . GLU B 1 174 ? 23.875 -5.031 12.359 1 94.69 174 GLU B N 1
ATOM 3567 C CA . GLU B 1 174 ? 24.219 -6.363 12.836 1 94.69 174 GLU B CA 1
ATOM 3568 C C . GLU B 1 174 ? 22.969 -7.219 13.055 1 94.69 174 GLU B C 1
ATOM 3570 O O . GLU B 1 174 ? 22.969 -8.406 12.719 1 94.69 174 GLU B O 1
ATOM 3575 N N . ASN B 1 175 ? 21.984 -6.637 13.648 1 94.94 175 ASN B N 1
ATOM 3576 C CA . ASN B 1 175 ? 20.75 -7.387 13.898 1 94.94 175 ASN B CA 1
ATOM 3577 C C . ASN B 1 175 ? 20.031 -7.73 12.602 1 94.94 175 ASN B C 1
ATOM 3579 O O . ASN B 1 175 ? 19.469 -8.82 12.461 1 94.94 175 ASN B O 1
ATOM 3583 N N . SER B 1 176 ? 20.016 -6.797 11.703 1 93.12 176 SER B N 1
ATOM 3584 C CA . SER B 1 176 ? 19.422 -7.043 10.391 1 93.12 176 SER B CA 1
ATOM 3585 C C . SER B 1 176 ? 20.156 -8.172 9.656 1 93.12 176 SER B C 1
ATOM 3587 O O . SER B 1 176 ? 19.516 -9.031 9.047 1 93.12 176 SER B O 1
ATOM 3589 N N . GLU B 1 177 ? 21.422 -8.148 9.727 1 91.88 177 GLU B N 1
ATOM 3590 C CA . GLU B 1 177 ? 22.234 -9.188 9.102 1 91.88 177 GLU B CA 1
ATOM 3591 C C . GLU B 1 177 ? 21.953 -10.555 9.734 1 91.88 177 GLU B C 1
ATOM 3593 O O . GLU B 1 177 ? 21.797 -11.547 9.023 1 91.88 177 GLU B O 1
ATOM 3598 N N . GLU B 1 178 ? 21.875 -10.547 11.008 1 93.06 178 GLU B N 1
ATOM 3599 C CA . GLU B 1 178 ? 21.578 -11.789 11.711 1 93.06 178 GLU B CA 1
ATOM 3600 C C . GLU B 1 178 ? 20.172 -12.289 11.391 1 93.06 178 GLU B C 1
ATOM 3602 O O . GLU B 1 178 ? 19.969 -13.492 11.195 1 93.06 178 GLU B O 1
ATOM 3607 N N . LEU B 1 179 ? 19.234 -11.398 11.383 1 91.56 179 LEU B N 1
ATOM 3608 C CA . LEU B 1 179 ? 17.859 -11.766 11.039 1 91.56 179 LEU B CA 1
ATOM 3609 C C . LEU B 1 179 ? 17.797 -12.422 9.664 1 91.56 179 LEU B C 1
ATOM 3611 O O . LEU B 1 179 ? 17.188 -13.477 9.5 1 91.56 179 LEU B O 1
ATOM 3615 N N . MET B 1 180 ? 18.469 -11.812 8.766 1 87.06 180 MET B N 1
ATOM 3616 C CA . MET B 1 180 ? 18.469 -12.336 7.398 1 87.06 180 MET B CA 1
ATOM 3617 C C . MET B 1 180 ? 19.094 -13.727 7.348 1 87.06 180 MET B C 1
ATOM 3619 O O . MET B 1 180 ? 18.578 -14.617 6.668 1 87.06 180 MET B O 1
ATOM 3623 N N . LYS B 1 181 ? 20.141 -13.828 8.016 1 87.25 181 LYS B N 1
ATOM 3624 C CA . LYS B 1 181 ? 20.828 -15.117 8.07 1 87.25 181 LYS B CA 1
ATOM 3625 C C . LYS B 1 181 ? 19.906 -16.203 8.617 1 87.25 181 LYS B C 1
ATOM 3627 O O . LYS B 1 181 ? 19.812 -17.297 8.047 1 87.25 181 LYS B O 1
ATOM 3632 N N . ARG B 1 182 ? 19.219 -15.898 9.602 1 88.06 182 ARG B N 1
ATOM 3633 C CA . ARG B 1 182 ? 18.344 -16.875 10.258 1 88.06 182 ARG B CA 1
ATOM 3634 C C . ARG B 1 182 ? 17.125 -17.172 9.398 1 88.06 182 ARG B C 1
ATOM 3636 O O . ARG B 1 182 ? 16.688 -18.328 9.328 1 88.06 182 ARG B O 1
ATOM 3643 N N . ILE B 1 183 ? 16.547 -16.156 8.859 1 85 183 ILE B N 1
ATOM 3644 C CA . ILE B 1 183 ? 15.375 -16.328 7.996 1 85 183 ILE B CA 1
ATOM 3645 C C . ILE B 1 183 ? 15.766 -17.156 6.77 1 85 183 ILE B C 1
ATOM 3647 O O . ILE B 1 183 ? 15.039 -18.078 6.383 1 85 183 ILE B O 1
ATOM 3651 N N . ASP B 1 184 ? 16.859 -16.797 6.188 1 79.5 184 ASP B N 1
ATOM 3652 C CA . ASP B 1 184 ? 17.344 -17.547 5.031 1 79.5 184 ASP B CA 1
ATOM 3653 C C . ASP B 1 184 ? 17.609 -19.016 5.391 1 79.5 184 ASP B C 1
ATOM 3655 O O . ASP B 1 184 ? 17.281 -19.922 4.621 1 79.5 184 ASP B O 1
ATOM 3659 N N . GLY B 1 185 ? 18.234 -19.188 6.516 1 78.31 185 GLY B N 1
ATOM 3660 C CA . GLY B 1 185 ? 18.531 -20.531 6.961 1 78.31 185 GLY B CA 1
ATOM 3661 C C . GLY B 1 185 ? 17.281 -21.375 7.172 1 78.31 185 GLY B C 1
ATOM 3662 O O . GLY B 1 185 ? 17.297 -22.578 6.91 1 78.31 185 GLY B O 1
ATOM 3663 N N . LYS B 1 186 ? 16.281 -20.766 7.457 1 78.62 186 LYS B N 1
ATOM 3664 C CA . LYS B 1 186 ? 15.078 -21.5 7.832 1 78.62 186 LYS B CA 1
ATOM 3665 C C . LYS B 1 186 ? 14.133 -21.641 6.648 1 78.62 186 LYS B C 1
ATOM 3667 O O . LYS B 1 186 ? 13.445 -22.656 6.504 1 78.62 186 LYS B O 1
ATOM 3672 N N . PHE B 1 187 ? 14.055 -20.625 5.914 1 72.75 187 PHE B N 1
ATOM 3673 C CA . PHE B 1 187 ? 12.977 -20.562 4.941 1 72.75 187 PHE B CA 1
ATOM 3674 C C . PHE B 1 187 ? 13.516 -20.688 3.521 1 72.75 187 PHE B C 1
ATOM 3676 O O . PHE B 1 187 ? 12.75 -20.891 2.574 1 72.75 187 PHE B O 1
ATOM 3683 N N . ARG B 1 188 ? 14.727 -20.516 3.387 1 65.31 188 ARG B N 1
ATOM 3684 C CA . ARG B 1 188 ? 15.281 -20.625 2.039 1 65.31 188 ARG B CA 1
ATOM 3685 C C . ARG B 1 188 ? 15.648 -22.062 1.715 1 65.31 188 ARG B C 1
ATOM 3687 O O . ARG B 1 188 ? 16.141 -22.797 2.578 1 65.31 188 ARG B O 1
ATOM 3694 N N . SER B 1 189 ? 15.297 -22.266 0.466 1 59.44 189 SER B N 1
ATOM 3695 C CA . SER B 1 189 ? 15.656 -23.594 -0.045 1 59.44 189 SER B CA 1
ATOM 3696 C C . SER B 1 189 ? 17.172 -23.781 -0.076 1 59.44 189 SER B C 1
ATOM 3698 O O . SER B 1 189 ? 17.906 -22.828 -0.35 1 59.44 189 SER B O 1
ATOM 3700 N N . LYS B 1 190 ? 17.547 -24.766 0.505 1 59.91 190 LYS B N 1
ATOM 3701 C CA . LYS B 1 190 ? 18.953 -25.141 0.406 1 59.91 190 LYS B CA 1
ATOM 3702 C C . LYS B 1 190 ? 19.359 -25.359 -1.047 1 59.91 190 LYS B C 1
ATOM 3704 O O . LYS B 1 190 ? 20.547 -25.547 -1.344 1 59.91 190 LYS B O 1
ATOM 3709 N N . MET B 1 191 ? 18.359 -25.25 -1.865 1 58.5 191 MET B N 1
ATOM 3710 C CA . MET B 1 191 ? 18.641 -25.531 -3.271 1 58.5 191 MET B CA 1
ATOM 3711 C C . MET B 1 191 ? 19.156 -24.281 -3.984 1 58.5 191 MET B C 1
ATOM 3713 O O . MET B 1 191 ? 18.969 -23.172 -3.508 1 58.5 191 MET B O 1
ATOM 3717 N N . PRO B 1 192 ? 19.766 -24.562 -5.082 1 63 192 PRO B N 1
ATOM 3718 C CA . PRO B 1 192 ? 20.312 -23.469 -5.883 1 63 192 PRO B CA 1
ATOM 3719 C C . PRO B 1 192 ? 19.266 -22.422 -6.258 1 63 192 PRO B C 1
ATOM 3721 O O . PRO B 1 192 ? 18.078 -22.75 -6.324 1 63 192 PRO B O 1
ATOM 3724 N N . SER B 1 193 ? 19.719 -21.266 -6.496 1 81.94 193 SER B N 1
ATOM 3725 C CA . SER B 1 193 ? 18.891 -20.172 -6.973 1 81.94 193 SER B CA 1
ATOM 3726 C C . SER B 1 193 ? 18.156 -20.562 -8.258 1 81.94 193 SER B C 1
ATOM 3728 O O . SER B 1 193 ? 18.766 -21.125 -9.172 1 81.94 193 SER B O 1
ATOM 3730 N N . TRP B 1 194 ? 16.922 -20.516 -8.312 1 87.94 194 TRP B N 1
ATOM 3731 C CA . TRP B 1 194 ? 16.141 -20.891 -9.492 1 87.94 194 TRP B CA 1
ATOM 3732 C C . TRP B 1 194 ? 15.648 -19.641 -10.227 1 87.94 194 TRP B C 1
ATOM 3734 O O . TRP B 1 194 ? 15.562 -19.641 -11.461 1 87.94 194 TRP B O 1
ATOM 3744 N N . SER B 1 195 ? 15.312 -18.578 -9.484 1 89.25 195 SER B N 1
ATOM 3745 C CA . SER B 1 195 ? 14.672 -17.422 -10.094 1 89.25 195 SER B CA 1
ATOM 3746 C C . SER B 1 195 ? 15.617 -16.719 -11.062 1 89.25 195 SER B C 1
ATOM 3748 O O . SER B 1 195 ? 15.195 -16.297 -12.148 1 89.25 195 SER B O 1
ATOM 3750 N N . ILE B 1 196 ? 16.875 -16.625 -10.703 1 87.12 196 ILE B N 1
ATOM 3751 C CA . ILE B 1 196 ? 17.828 -15.922 -11.547 1 87.12 196 ILE B CA 1
ATOM 3752 C C . ILE B 1 196 ? 18.047 -16.703 -12.836 1 87.12 196 ILE B C 1
ATOM 3754 O O . ILE B 1 196 ? 18.531 -16.156 -13.836 1 87.12 196 ILE B O 1
ATOM 3758 N N . HIS B 1 197 ? 17.672 -18 -12.875 1 91.56 197 HIS B N 1
ATOM 3759 C CA . HIS B 1 197 ? 17.875 -18.875 -14.023 1 91.56 197 HIS B CA 1
ATOM 3760 C C . HIS B 1 197 ? 16.562 -19.188 -14.719 1 91.56 197 HIS B C 1
ATOM 3762 O O . HIS B 1 197 ? 16.516 -20.047 -15.602 1 91.56 197 HIS B O 1
ATOM 3768 N N . LEU B 1 198 ? 15.562 -18.516 -14.336 1 95.56 198 LEU B N 1
ATOM 3769 C CA . LEU B 1 198 ? 14.219 -18.891 -14.773 1 95.56 198 LEU B CA 1
ATOM 3770 C C . LEU B 1 198 ? 14.086 -18.719 -16.281 1 95.56 198 LEU B C 1
ATOM 3772 O O . LEU B 1 198 ? 13.391 -19.5 -16.938 1 95.56 198 LEU B O 1
ATOM 3776 N N . ALA B 1 199 ? 14.75 -17.766 -16.891 1 97.12 199 ALA B N 1
ATOM 3777 C CA . ALA B 1 199 ? 14.695 -17.578 -18.344 1 97.12 199 ALA B CA 1
ATOM 3778 C C . ALA B 1 199 ? 15.203 -18.828 -19.062 1 97.12 199 ALA B C 1
ATOM 3780 O O . ALA B 1 199 ? 14.562 -19.297 -20.016 1 97.12 199 ALA B O 1
ATOM 3781 N N . SER B 1 200 ? 16.344 -19.312 -18.641 1 97 200 SER B N 1
ATOM 3782 C CA . SER B 1 200 ? 16.922 -20.5 -19.25 1 97 200 SER B CA 1
ATOM 3783 C C . SER B 1 200 ? 16.031 -21.719 -19.047 1 97 200 SER B C 1
ATOM 3785 O O . SER B 1 200 ? 15.859 -22.547 -19.953 1 97 200 SER B O 1
ATOM 3787 N N . THR B 1 201 ? 15.484 -21.828 -17.844 1 97.19 201 THR B N 1
ATOM 3788 C CA . THR B 1 201 ? 14.609 -22.953 -17.531 1 97.19 201 THR B CA 1
ATOM 3789 C C . THR B 1 201 ? 13.367 -22.922 -18.422 1 97.19 201 THR B C 1
ATOM 3791 O O . THR B 1 201 ? 12.922 -23.969 -18.906 1 97.19 201 THR B O 1
ATOM 3794 N N . LEU B 1 202 ? 12.781 -21.719 -18.609 1 98.38 202 LEU B N 1
ATOM 3795 C CA . LEU B 1 202 ? 11.625 -21.562 -19.484 1 98.38 202 LEU B CA 1
ATOM 3796 C C . LEU B 1 202 ? 11.953 -22.016 -20.906 1 98.38 202 LEU B C 1
ATOM 3798 O O . LEU B 1 202 ? 11.188 -22.766 -21.516 1 98.38 202 LEU B O 1
ATOM 3802 N N . ALA B 1 203 ? 13.102 -21.641 -21.406 1 98.25 203 ALA B N 1
ATOM 3803 C CA . ALA B 1 203 ? 13.531 -22.031 -22.75 1 98.25 203 ALA B CA 1
ATOM 3804 C C . ALA B 1 203 ? 13.734 -23.531 -22.859 1 98.25 203 ALA B C 1
ATOM 3806 O O . ALA B 1 203 ? 13.336 -24.156 -23.844 1 98.25 203 ALA B O 1
ATOM 3807 N N . GLU B 1 204 ? 14.312 -24.078 -21.859 1 98 204 GLU B N 1
ATOM 3808 C CA . GLU B 1 204 ? 14.586 -25.516 -21.844 1 98 204 GLU B CA 1
ATOM 3809 C C . GLU B 1 204 ? 13.289 -26.312 -21.844 1 98 204 GLU B C 1
ATOM 3811 O O . GLU B 1 204 ? 13.266 -27.453 -22.312 1 98 204 GLU B O 1
ATOM 3816 N N . GLN B 1 205 ? 12.266 -25.703 -21.312 1 97.62 205 GLN B N 1
ATOM 3817 C CA . GLN B 1 205 ? 10.969 -26.375 -21.266 1 97.62 205 GLN B CA 1
ATOM 3818 C C . GLN B 1 205 ? 10.211 -26.219 -22.578 1 97.62 205 GLN B C 1
ATOM 3820 O O . GLN B 1 205 ? 9.055 -26.641 -22.688 1 97.62 205 GLN B O 1
ATOM 3825 N N . GLY B 1 206 ? 10.789 -25.531 -23.531 1 97.44 206 GLY B N 1
ATOM 3826 C CA . GLY B 1 206 ? 10.227 -25.484 -24.875 1 97.44 206 GLY B CA 1
ATOM 3827 C C . GLY B 1 206 ? 9.523 -24.172 -25.188 1 97.44 206 GLY B C 1
ATOM 3828 O O . GLY B 1 206 ? 8.938 -24.016 -26.25 1 97.44 206 GLY B O 1
ATOM 3829 N N . LEU B 1 207 ? 9.547 -23.219 -24.281 1 98.44 207 LEU B N 1
ATOM 3830 C CA . LEU B 1 207 ? 8.945 -21.922 -24.547 1 98.44 207 LEU B CA 1
ATOM 3831 C C . LEU B 1 207 ? 9.859 -21.078 -25.438 1 98.44 207 LEU B C 1
ATOM 3833 O O . LEU B 1 207 ? 11.078 -21.25 -25.422 1 98.44 207 LEU B O 1
ATOM 3837 N N . ARG B 1 208 ? 9.211 -20.203 -26.188 1 97.88 208 ARG B N 1
ATOM 3838 C CA . ARG B 1 208 ? 9.945 -19.391 -27.172 1 97.88 208 ARG B CA 1
ATOM 3839 C C . ARG B 1 208 ? 9.906 -17.922 -26.797 1 97.88 208 ARG B C 1
ATOM 3841 O O . ARG B 1 208 ? 9.172 -17.516 -25.906 1 97.88 208 ARG B O 1
ATOM 3848 N N . ASP B 1 209 ? 10.805 -17.094 -27.453 1 97.81 209 ASP B N 1
ATOM 3849 C CA . ASP B 1 209 ? 10.852 -15.641 -27.312 1 97.81 209 ASP B CA 1
ATOM 3850 C C . ASP B 1 209 ? 10.977 -15.242 -25.844 1 97.81 209 ASP B C 1
ATOM 3852 O O . ASP B 1 209 ? 10.227 -14.383 -25.375 1 97.81 209 ASP B O 1
ATOM 3856 N N . VAL B 1 210 ? 11.852 -15.953 -25.203 1 98.62 210 VAL B N 1
ATOM 3857 C CA . VAL B 1 210 ? 12 -15.719 -23.766 1 98.62 210 VAL B CA 1
ATOM 3858 C C . VAL B 1 210 ? 12.711 -14.391 -23.531 1 98.62 210 VAL B C 1
ATOM 3860 O O . VAL B 1 210 ? 13.773 -14.133 -24.109 1 98.62 210 VAL B O 1
ATOM 3863 N N . LEU B 1 211 ? 12.125 -13.539 -22.75 1 98.38 211 LEU B N 1
ATOM 3864 C CA . LEU B 1 211 ? 12.688 -12.258 -22.359 1 98.38 211 LEU B CA 1
ATOM 3865 C C . LEU B 1 211 ? 12.836 -12.172 -20.844 1 98.38 211 LEU B C 1
ATOM 3867 O O . LEU B 1 211 ? 12.086 -12.82 -20.109 1 98.38 211 LEU B O 1
ATOM 3871 N N . ARG B 1 212 ? 13.773 -11.453 -20.438 1 97.62 212 ARG B N 1
ATOM 3872 C CA . ARG B 1 212 ? 14.008 -11.164 -19.031 1 97.62 212 ARG B CA 1
ATOM 3873 C C . ARG B 1 212 ? 14.234 -9.672 -18.797 1 97.62 212 ARG B C 1
ATOM 3875 O O . ARG B 1 212 ? 15.164 -9.094 -19.359 1 97.62 212 ARG B O 1
ATOM 3882 N N . ASP B 1 213 ? 13.391 -9.062 -18.047 1 97.19 213 ASP B N 1
ATOM 3883 C CA . ASP B 1 213 ? 13.633 -7.715 -17.531 1 97.19 213 ASP B CA 1
ATOM 3884 C C . ASP B 1 213 ? 14.141 -7.766 -16.094 1 97.19 213 ASP B C 1
ATOM 3886 O O . ASP B 1 213 ? 13.688 -8.602 -15.297 1 97.19 213 ASP B O 1
ATOM 3890 N N . GLU B 1 214 ? 15.07 -6.949 -15.805 1 94.94 214 GLU B N 1
ATOM 3891 C CA . GLU B 1 214 ? 15.586 -6.793 -14.445 1 94.94 214 GLU B CA 1
ATOM 3892 C C . GLU B 1 214 ? 15.391 -5.367 -13.945 1 94.94 214 GLU B C 1
ATOM 3894 O O . GLU B 1 214 ? 15.766 -4.406 -14.617 1 94.94 214 GLU B O 1
ATOM 3899 N N . CYS B 1 215 ? 14.758 -5.293 -12.82 1 93.31 215 CYS B N 1
ATOM 3900 C CA . CYS B 1 215 ? 14.469 -3.992 -12.227 1 93.31 215 CYS B CA 1
ATOM 3901 C C . CYS B 1 215 ? 15.148 -3.844 -10.875 1 93.31 215 CYS B C 1
ATOM 3903 O O . CYS B 1 215 ? 15.039 -4.719 -10.016 1 93.31 215 CYS B O 1
ATOM 3905 N N . HIS B 1 216 ? 15.812 -2.707 -10.734 1 88.81 216 HIS B N 1
ATOM 3906 C CA . HIS B 1 216 ? 16.453 -2.354 -9.477 1 88.81 216 HIS B CA 1
ATOM 3907 C C . HIS B 1 216 ? 15.633 -1.312 -8.711 1 88.81 216 HIS B C 1
ATOM 3909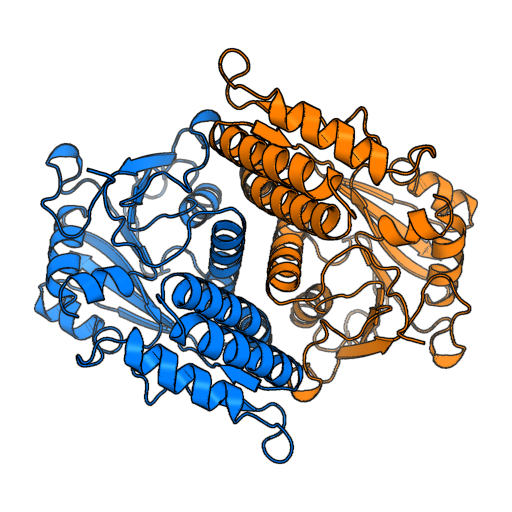 O O . HIS B 1 216 ? 15.062 -0.407 -9.32 1 88.81 216 HIS B O 1
ATOM 3915 N N . PRO B 1 217 ? 15.664 -1.509 -7.406 1 86.31 217 PRO B N 1
ATOM 3916 C CA . PRO B 1 217 ? 14.883 -0.524 -6.652 1 86.31 217 PRO B CA 1
ATOM 3917 C C . PRO B 1 217 ? 15.5 0.873 -6.695 1 86.31 217 PRO B C 1
ATOM 3919 O O . PRO B 1 217 ? 16.719 1.017 -6.582 1 86.31 217 PRO B O 1
ATOM 3922 N N . GLY B 1 218 ? 14.625 1.863 -6.988 1 87.06 218 GLY B N 1
ATOM 3923 C CA . GLY B 1 218 ? 15.016 3.24 -6.727 1 87.06 218 GLY B CA 1
ATOM 3924 C C . GLY B 1 218 ? 14.812 3.648 -5.277 1 87.06 218 GLY B C 1
ATOM 3925 O O . GLY B 1 218 ? 14.414 2.832 -4.445 1 87.06 218 GLY B O 1
ATOM 3926 N N . THR B 1 219 ? 15.18 4.902 -4.945 1 86.56 219 THR B N 1
ATOM 3927 C CA . THR B 1 219 ? 15.055 5.402 -3.58 1 86.56 219 THR B CA 1
ATOM 3928 C C . THR B 1 219 ? 13.617 5.242 -3.076 1 86.56 219 THR B C 1
ATOM 3930 O O . THR B 1 219 ? 13.398 4.754 -1.967 1 86.56 219 THR B O 1
ATOM 3933 N N . TYR B 1 220 ? 12.734 5.594 -3.918 1 90.69 220 TYR B N 1
ATOM 3934 C CA . TYR B 1 220 ? 11.32 5.543 -3.562 1 90.69 220 TYR B CA 1
ATOM 3935 C C . TYR B 1 220 ? 10.906 4.125 -3.184 1 90.69 220 TYR B C 1
ATOM 3937 O O . TYR B 1 220 ? 10.367 3.898 -2.096 1 90.69 220 TYR B O 1
ATOM 3945 N N . THR B 1 221 ? 11.18 3.121 -3.99 1 92.44 221 THR B N 1
ATOM 3946 C CA . THR B 1 221 ? 10.742 1.749 -3.748 1 92.44 221 THR B CA 1
ATOM 3947 C C . THR B 1 221 ? 11.586 1.104 -2.648 1 92.44 221 THR B C 1
ATOM 3949 O O . THR B 1 221 ? 11.102 0.235 -1.921 1 92.44 221 THR B O 1
ATOM 3952 N N . LEU B 1 222 ? 12.812 1.588 -2.488 1 91.06 222 LEU B N 1
ATOM 3953 C CA . LEU B 1 222 ? 13.672 1.062 -1.432 1 91.06 222 LEU B CA 1
ATOM 3954 C C . LEU B 1 222 ? 13.07 1.337 -0.058 1 91.06 222 LEU B C 1
ATOM 3956 O O . LEU B 1 222 ? 13 0.441 0.787 1 91.06 222 LEU B O 1
ATOM 3960 N N . ILE B 1 223 ? 12.594 2.508 0.122 1 89.25 223 ILE B N 1
ATOM 3961 C CA . ILE B 1 223 ? 12.031 2.924 1.402 1 89.25 223 ILE B CA 1
ATOM 3962 C C . ILE B 1 223 ? 10.742 2.154 1.673 1 89.25 223 ILE B C 1
ATOM 3964 O O . ILE B 1 223 ? 10.531 1.654 2.779 1 89.25 223 ILE B O 1
ATOM 3968 N N . LEU B 1 224 ? 9.898 1.964 0.657 1 91.25 224 LEU B N 1
ATOM 3969 C CA . LEU B 1 224 ? 8.656 1.21 0.804 1 91.25 224 LEU B CA 1
ATOM 3970 C C . LEU B 1 224 ? 8.945 -0.264 1.071 1 91.25 224 LEU B C 1
ATOM 3972 O O . LEU B 1 224 ? 8.273 -0.892 1.896 1 91.25 224 LEU B O 1
ATOM 3976 N N . ASP B 1 225 ? 9.922 -0.79 0.466 1 90.88 225 ASP B N 1
ATOM 3977 C CA . ASP B 1 225 ? 10.273 -2.205 0.555 1 90.88 225 ASP B CA 1
ATOM 3978 C C . ASP B 1 225 ? 10.758 -2.566 1.956 1 90.88 225 ASP B C 1
ATOM 3980 O O . ASP B 1 225 ? 10.562 -3.693 2.416 1 90.88 225 ASP B O 1
ATOM 3984 N N . GLN B 1 226 ? 11.367 -1.603 2.559 1 88.19 226 GLN B N 1
ATOM 3985 C CA . GLN B 1 226 ? 11.898 -1.862 3.893 1 88.19 226 GLN B CA 1
ATOM 3986 C C . GLN B 1 226 ? 10.797 -2.309 4.848 1 88.19 226 GLN B C 1
ATOM 3988 O O . GLN B 1 226 ? 10.93 -3.328 5.527 1 88.19 226 GLN B O 1
ATOM 3993 N N . MET B 1 227 ? 9.75 -1.563 4.828 1 87.38 227 MET B N 1
ATOM 3994 C CA . MET B 1 227 ? 8.633 -1.881 5.715 1 87.38 227 MET B CA 1
ATOM 3995 C C . MET B 1 227 ? 7.914 -3.143 5.25 1 87.38 227 MET B C 1
ATOM 3997 O O . MET B 1 227 ? 7.488 -3.957 6.07 1 87.38 227 MET B O 1
ATOM 4001 N N . ASN B 1 228 ? 7.805 -3.295 3.994 1 91.62 228 ASN B N 1
ATOM 4002 C CA . ASN B 1 228 ? 7.137 -4.465 3.441 1 91.62 228 ASN B CA 1
ATOM 4003 C C . ASN B 1 228 ? 7.871 -5.754 3.801 1 91.62 228 ASN B C 1
ATOM 4005 O O . ASN B 1 228 ? 7.246 -6.734 4.211 1 91.62 228 ASN B O 1
ATOM 4009 N N . TYR B 1 229 ? 9.164 -5.754 3.736 1 89.44 229 TYR B N 1
ATOM 4010 C CA . TYR B 1 229 ? 9.938 -6.957 4.023 1 89.44 229 TYR B CA 1
ATOM 4011 C C . TYR B 1 229 ? 9.938 -7.266 5.516 1 89.44 229 TYR B C 1
ATOM 4013 O O . TYR B 1 229 ? 9.898 -8.43 5.914 1 89.44 229 TYR B O 1
ATOM 4021 N N . LEU B 1 230 ? 10.086 -6.246 6.293 1 90.81 230 LEU B N 1
ATOM 4022 C CA . LEU B 1 230 ? 9.992 -6.48 7.73 1 90.81 230 LEU B CA 1
ATOM 4023 C C . LEU B 1 230 ? 8.656 -7.129 8.086 1 90.81 230 LEU B C 1
ATOM 4025 O O . LEU B 1 230 ? 8.602 -8.023 8.938 1 90.81 230 LEU B O 1
ATOM 4029 N N . GLY B 1 231 ? 7.605 -6.625 7.391 1 89.56 231 GLY B N 1
ATOM 4030 C CA . GLY B 1 231 ? 6.316 -7.273 7.566 1 89.56 231 GLY B CA 1
ATOM 4031 C C . GLY B 1 231 ? 6.316 -8.727 7.129 1 89.56 231 GLY B C 1
ATOM 4032 O O . GLY B 1 231 ? 5.754 -9.586 7.809 1 89.56 231 GLY B O 1
ATOM 4033 N N . LEU B 1 232 ? 6.875 -8.992 6.023 1 89.69 232 LEU B N 1
ATOM 4034 C CA . LEU B 1 232 ? 6.977 -10.352 5.5 1 89.69 232 LEU B CA 1
ATOM 4035 C C . LEU B 1 232 ? 7.727 -11.25 6.477 1 89.69 232 LEU B C 1
ATOM 4037 O O . LEU B 1 232 ? 7.305 -12.383 6.734 1 89.69 232 LEU B O 1
ATOM 4041 N N . PHE B 1 233 ? 8.836 -10.766 7.047 1 89.25 233 PHE B N 1
ATOM 4042 C CA . PHE B 1 233 ? 9.602 -11.539 8.016 1 89.25 233 PHE B CA 1
ATOM 4043 C C . PHE B 1 233 ? 8.766 -11.844 9.25 1 89.25 233 PHE B C 1
ATOM 4045 O O . PHE B 1 233 ? 8.836 -12.953 9.797 1 89.25 233 PHE B O 1
ATOM 4052 N N . GLY B 1 234 ? 8.047 -10.797 9.633 1 88.69 234 GLY B N 1
ATOM 4053 C CA . GLY B 1 234 ? 7.148 -11.031 10.75 1 88.69 234 GLY B CA 1
ATOM 4054 C C . GLY B 1 234 ? 6.164 -12.156 10.492 1 88.69 234 GLY B C 1
ATOM 4055 O O . GLY B 1 234 ? 5.895 -12.969 11.383 1 88.69 234 GLY B O 1
ATOM 4056 N N . GLU B 1 235 ? 5.594 -12.219 9.289 1 86.19 235 GLU B N 1
ATOM 4057 C CA . GLU B 1 235 ? 4.664 -13.273 8.906 1 86.19 235 GLU B CA 1
ATOM 4058 C C . GLU B 1 235 ? 5.348 -14.641 8.922 1 86.19 235 GLU B C 1
ATOM 4060 O O . GLU B 1 235 ? 4.781 -15.617 9.414 1 86.19 235 GLU B O 1
ATOM 4065 N N . LEU B 1 236 ? 6.547 -14.719 8.391 1 85 236 LEU B N 1
ATOM 4066 C CA . LEU B 1 236 ? 7.293 -15.969 8.375 1 85 236 LEU B CA 1
ATOM 4067 C C . LEU B 1 236 ? 7.598 -16.438 9.797 1 85 236 LEU B C 1
ATOM 4069 O O . LEU B 1 236 ? 7.43 -17.625 10.109 1 85 236 LEU B O 1
ATOM 4073 N N . ILE B 1 237 ? 8.023 -15.539 10.656 1 88.94 237 ILE B N 1
ATOM 4074 C CA . ILE B 1 237 ? 8.398 -15.844 12.031 1 88.94 237 ILE B CA 1
ATOM 4075 C C . ILE B 1 237 ? 7.18 -16.359 12.797 1 88.94 237 ILE B C 1
ATOM 4077 O O . ILE B 1 237 ? 7.301 -17.266 13.633 1 88.94 237 ILE B O 1
ATOM 4081 N N . SER B 1 238 ? 6 -15.797 12.469 1 86.12 238 SER B N 1
ATOM 4082 C CA . SER B 1 238 ? 4.781 -16.203 13.156 1 86.12 238 SER B CA 1
ATOM 4083 C C . SER B 1 238 ? 4.496 -17.688 12.961 1 86.12 238 SER B C 1
ATOM 4085 O O . SER B 1 238 ? 3.742 -18.281 13.734 1 86.12 238 SER B O 1
ATOM 4087 N N . LYS B 1 239 ? 5.094 -18.328 11.984 1 82.12 239 LYS B N 1
ATOM 4088 C CA . LYS B 1 239 ? 4.863 -19.734 11.68 1 82.12 239 LYS B CA 1
ATOM 4089 C C . LYS B 1 239 ? 5.922 -20.625 12.328 1 82.12 239 LYS B C 1
ATOM 4091 O O . LYS B 1 239 ? 5.859 -21.844 12.227 1 82.12 239 LYS B O 1
ATOM 4096 N N . VAL B 1 240 ? 6.953 -20 12.953 1 84.31 240 VAL B N 1
ATOM 4097 C CA . VAL B 1 240 ? 8.016 -20.734 13.633 1 84.31 240 VAL B CA 1
ATOM 4098 C C . VAL B 1 240 ? 7.531 -21.156 15.016 1 84.31 240 VAL B C 1
ATOM 4100 O O . VAL B 1 240 ? 6.965 -20.359 15.766 1 84.31 240 VAL B O 1
ATOM 4103 N N . PRO B 1 241 ? 7.617 -22.438 15.328 1 82.06 241 PRO B N 1
ATOM 4104 C CA . PRO B 1 241 ? 7.172 -22.922 16.641 1 82.06 241 PRO B CA 1
ATOM 4105 C C . PRO B 1 241 ? 8.195 -22.656 17.734 1 82.06 241 PRO B C 1
ATOM 4107 O O . PRO B 1 241 ? 9.359 -22.391 17.453 1 82.06 241 PRO B O 1
ATOM 4110 N N . GLY B 1 242 ? 7.703 -22.719 19.031 1 81.44 242 GLY B N 1
ATOM 4111 C CA . GLY B 1 242 ? 8.531 -22.859 20.203 1 81.44 242 GLY B CA 1
ATOM 4112 C C . GLY B 1 242 ? 9.273 -21.594 20.578 1 81.44 242 GLY B C 1
ATOM 4113 O O . GLY B 1 242 ? 8.805 -20.484 20.297 1 81.44 242 GLY B O 1
ATOM 4114 N N . GLU B 1 243 ? 10.344 -21.781 21.25 1 85.56 243 GLU B N 1
ATOM 4115 C CA . GLU B 1 243 ? 11.141 -20.703 21.828 1 85.56 243 GLU B CA 1
ATOM 4116 C C . GLU B 1 243 ? 11.852 -19.891 20.75 1 85.56 243 GLU B C 1
ATOM 4118 O O . GLU B 1 243 ? 12.094 -18.703 20.906 1 85.56 243 GLU B O 1
ATOM 4123 N N . GLU B 1 244 ? 12.086 -20.531 19.609 1 90 244 GLU B N 1
ATOM 4124 C CA . GLU B 1 244 ? 12.789 -19.859 18.516 1 90 244 GLU B CA 1
ATOM 4125 C C . GLU B 1 244 ? 11.977 -18.672 17.984 1 90 244 GLU B C 1
ATOM 4127 O O . GLU B 1 244 ? 12.539 -17.688 17.516 1 90 244 GLU B O 1
ATOM 4132 N N . LYS B 1 245 ? 10.711 -18.797 18.094 1 91 245 LYS B N 1
ATOM 4133 C CA . LYS B 1 245 ? 9.828 -17.719 17.656 1 91 245 LYS B CA 1
ATOM 4134 C C . LYS B 1 245 ? 10.102 -16.438 18.453 1 91 245 LYS B C 1
ATOM 4136 O O . LYS B 1 245 ? 10.18 -15.352 17.859 1 91 245 LYS B O 1
ATOM 4141 N N . GLY B 1 246 ? 10.266 -16.609 19.719 1 92.12 246 GLY B N 1
ATOM 4142 C CA . GLY B 1 246 ? 10.531 -15.453 20.562 1 92.12 246 GLY B CA 1
ATOM 4143 C C . GLY B 1 246 ? 11.828 -14.75 20.219 1 92.12 246 GLY B C 1
ATOM 4144 O O . GLY B 1 246 ? 11.875 -13.523 20.141 1 92.12 246 GLY B O 1
ATOM 4145 N N . GLU B 1 247 ? 12.867 -15.523 20 1 93.31 247 GLU B N 1
ATOM 4146 C CA . GLU B 1 247 ? 14.172 -14.977 19.641 1 93.31 247 GLU B CA 1
ATOM 4147 C C . GLU B 1 247 ? 14.125 -14.234 18.312 1 93.31 247 GLU B C 1
ATOM 4149 O O . GLU B 1 247 ? 14.695 -13.156 18.172 1 93.31 247 GLU B O 1
ATOM 4154 N N . LEU B 1 248 ? 13.469 -14.781 17.391 1 94.5 248 LEU B N 1
ATOM 4155 C CA . LEU B 1 248 ? 13.375 -14.18 16.078 1 94.5 248 LEU B CA 1
ATOM 4156 C C . LEU B 1 248 ? 12.547 -12.898 16.125 1 94.5 248 LEU B C 1
ATOM 4158 O O . LEU B 1 248 ? 12.844 -11.93 15.414 1 94.5 248 LEU B O 1
ATOM 4162 N N . ASN B 1 249 ? 11.539 -12.93 16.953 1 92.88 249 ASN B N 1
ATOM 4163 C CA . ASN B 1 249 ? 10.734 -11.719 17.125 1 92.88 249 ASN B CA 1
ATOM 4164 C C . ASN B 1 249 ? 11.555 -10.578 17.719 1 92.88 249 ASN B C 1
ATOM 4166 O O . ASN B 1 249 ? 11.398 -9.422 17.312 1 92.88 249 ASN B O 1
ATOM 4170 N N . GLU B 1 250 ? 12.344 -10.93 18.672 1 94.25 250 GLU B N 1
ATOM 4171 C CA . GLU B 1 250 ? 13.227 -9.922 19.25 1 94.25 250 GLU B CA 1
ATOM 4172 C C . GLU B 1 250 ? 14.188 -9.367 18.203 1 94.25 250 GLU B C 1
ATOM 4174 O O . GLU B 1 250 ? 14.422 -8.156 18.156 1 94.25 250 GLU B O 1
ATOM 4179 N N . LEU B 1 251 ? 14.727 -10.25 17.438 1 94.81 251 LEU B N 1
ATOM 4180 C CA . LEU B 1 251 ? 15.641 -9.844 16.375 1 94.81 251 LEU B CA 1
ATOM 4181 C C . LEU B 1 251 ? 14.922 -8.961 15.359 1 94.81 251 LEU B C 1
ATOM 4183 O O . LEU B 1 251 ? 15.492 -7.988 14.867 1 94.81 251 LEU B O 1
ATOM 4187 N N . LEU B 1 252 ? 13.734 -9.32 15.031 1 94.12 252 LEU B N 1
ATOM 4188 C CA . LEU B 1 252 ? 12.93 -8.531 14.102 1 94.12 252 LEU B CA 1
ATOM 4189 C C . LEU B 1 252 ? 12.719 -7.121 14.633 1 94.12 252 LEU B C 1
ATOM 4191 O O . LEU B 1 252 ? 12.805 -6.152 13.875 1 94.12 252 LEU B O 1
ATOM 4195 N N . GLU B 1 253 ? 12.469 -6.988 15.891 1 92.5 253 GLU B N 1
ATOM 4196 C CA . GLU B 1 253 ? 12.273 -5.68 16.5 1 92.5 253 GLU B CA 1
ATOM 4197 C C . GLU B 1 253 ? 13.539 -4.828 16.406 1 92.5 253 GLU B C 1
ATOM 4199 O O . GLU B 1 253 ? 13.469 -3.635 16.109 1 92.5 253 GLU B O 1
ATOM 4204 N N . LYS B 1 254 ? 14.617 -5.461 16.672 1 94.56 254 LYS B N 1
ATOM 4205 C CA . LYS B 1 254 ? 15.891 -4.754 16.578 1 94.56 254 LYS B CA 1
ATOM 4206 C C . LYS B 1 254 ? 16.203 -4.367 15.133 1 94.56 254 LYS B C 1
ATOM 4208 O O . LYS B 1 254 ? 16.766 -3.301 14.875 1 94.56 254 LYS B O 1
ATOM 4213 N N . ALA B 1 255 ? 15.852 -5.23 14.211 1 93.12 255 ALA B N 1
ATOM 4214 C CA . ALA B 1 255 ? 16.047 -4.941 12.789 1 93.12 255 ALA B CA 1
ATOM 4215 C C . ALA B 1 255 ? 15.188 -3.766 12.344 1 93.12 255 ALA B C 1
ATOM 4217 O O . ALA B 1 255 ? 15.602 -2.971 11.5 1 93.12 255 ALA B O 1
ATOM 4218 N N . ALA B 1 256 ? 14.016 -3.713 12.906 1 91.12 256 ALA B N 1
ATOM 4219 C CA . ALA B 1 256 ? 13.141 -2.592 12.586 1 91.12 256 ALA B CA 1
ATOM 4220 C C . ALA B 1 256 ? 13.766 -1.267 13.016 1 91.12 256 ALA B C 1
ATOM 4222 O O . ALA B 1 256 ? 13.664 -0.266 12.305 1 91.12 256 ALA B O 1
ATOM 4223 N N . VAL B 1 257 ? 14.406 -1.27 14.156 1 90 257 VAL B N 1
ATOM 4224 C CA . VAL B 1 257 ? 15.102 -0.079 14.633 1 90 257 VAL B CA 1
ATOM 4225 C C . VAL B 1 257 ? 16.234 0.271 13.68 1 90 257 VAL B C 1
ATOM 4227 O O . VAL B 1 257 ? 16.422 1.436 13.32 1 90 257 VAL B O 1
ATOM 4230 N N . GLU B 1 258 ? 16.984 -0.72 13.266 1 92.19 258 GLU B N 1
ATOM 4231 C CA . GLU B 1 258 ? 18.094 -0.506 12.352 1 92.19 258 GLU B CA 1
ATOM 4232 C C . GLU B 1 258 ? 17.594 -0.008 10.992 1 92.19 258 GLU B C 1
ATOM 4234 O O . GLU B 1 258 ? 18.266 0.794 10.344 1 92.19 258 GLU B O 1
ATOM 4239 N N . ALA B 1 259 ? 16.484 -0.524 10.586 1 90.5 259 ALA B N 1
ATOM 4240 C CA . ALA B 1 259 ? 15.906 -0.059 9.328 1 90.5 259 ALA B CA 1
ATOM 4241 C C . ALA B 1 259 ? 15.602 1.435 9.383 1 90.5 259 ALA B C 1
ATOM 4243 O O . ALA B 1 259 ? 15.883 2.17 8.438 1 90.5 259 ALA B O 1
ATOM 4244 N N . ARG B 1 260 ? 15.086 1.884 10.477 1 87.69 260 ARG B N 1
ATOM 4245 C CA . ARG B 1 260 ? 14.805 3.303 10.672 1 87.69 260 ARG B CA 1
ATOM 4246 C C . ARG B 1 260 ? 16.094 4.109 10.75 1 87.69 260 ARG B C 1
ATOM 4248 O O . ARG B 1 260 ? 16.109 5.297 10.43 1 87.69 260 ARG B O 1
ATOM 4255 N N . GLY B 1 261 ? 17.078 3.391 11.188 1 90.38 261 GLY B N 1
ATOM 4256 C CA . GLY B 1 261 ? 18.375 4.023 11.289 1 90.38 261 GLY B CA 1
ATOM 4257 C C . GLY B 1 261 ? 19.141 4.043 9.977 1 90.38 261 GLY B C 1
ATOM 4258 O O . GLY B 1 261 ? 20.219 4.633 9.883 1 90.38 261 GLY B O 1
ATOM 4259 N N . GLY B 1 262 ? 18.625 3.34 8.969 1 92.19 262 GLY B N 1
ATOM 4260 C CA . GLY B 1 262 ? 19.25 3.496 7.66 1 92.19 262 GLY B CA 1
ATOM 4261 C C . GLY B 1 262 ? 19.672 2.178 7.035 1 92.19 262 GLY B C 1
ATOM 4262 O O . GLY B 1 262 ? 20.594 2.137 6.223 1 92.19 262 GLY B O 1
ATOM 4263 N N . VAL B 1 263 ? 19.109 1.142 7.461 1 92.12 263 VAL B N 1
ATOM 4264 C CA . VAL B 1 263 ? 19.359 -0.153 6.836 1 92.12 263 VAL B CA 1
ATOM 4265 C C . VAL B 1 263 ? 18.203 -0.523 5.918 1 92.12 263 VAL B C 1
ATOM 4267 O O . VAL B 1 263 ? 17.031 -0.351 6.281 1 92.12 263 VAL B O 1
ATOM 4270 N N . ALA B 1 264 ? 18.516 -0.96 4.715 1 90.31 264 ALA B N 1
ATOM 4271 C CA . ALA B 1 264 ? 17.5 -1.442 3.777 1 90.31 264 ALA B CA 1
ATOM 4272 C C . ALA B 1 264 ? 18 -2.682 3.033 1 90.31 264 ALA B C 1
ATOM 4274 O O . ALA B 1 264 ? 19.188 -2.984 3.037 1 90.31 264 ALA B O 1
ATOM 4275 N N . TRP B 1 265 ? 17.047 -3.375 2.551 1 84.12 265 TRP B N 1
ATOM 4276 C CA . TRP B 1 265 ? 17.344 -4.535 1.72 1 84.12 265 TRP B CA 1
ATOM 4277 C C . TRP B 1 265 ? 17.094 -4.234 0.247 1 84.12 265 TRP B C 1
ATOM 4279 O O . TRP B 1 265 ? 15.984 -3.844 -0.129 1 84.12 265 TRP B O 1
ATOM 4289 N N . LYS B 1 266 ? 18.141 -4.379 -0.478 1 85.38 266 LYS B N 1
ATOM 4290 C CA . LYS B 1 266 ? 18 -4.16 -1.914 1 85.38 266 LYS B CA 1
ATOM 4291 C C . LYS B 1 266 ? 17.594 -5.449 -2.631 1 85.38 266 LYS B C 1
ATOM 4293 O O . LYS B 1 266 ? 18.359 -6.418 -2.646 1 85.38 266 LYS B O 1
ATOM 4298 N N . VAL B 1 267 ? 16.438 -5.469 -3.154 1 85.5 267 VAL B N 1
ATOM 4299 C CA . VAL B 1 267 ? 15.914 -6.648 -3.834 1 85.5 267 VAL B CA 1
ATOM 4300 C C . VAL B 1 267 ? 15.75 -6.355 -5.324 1 85.5 267 VAL B C 1
ATOM 4302 O O . VAL B 1 267 ? 15.094 -5.387 -5.707 1 85.5 267 VAL B O 1
ATOM 4305 N N . ARG B 1 268 ? 16.406 -7.199 -6.07 1 89.44 268 ARG B N 1
ATOM 4306 C CA . ARG B 1 268 ? 16.203 -7.133 -7.512 1 89.44 268 ARG B CA 1
ATOM 4307 C C . ARG B 1 268 ? 14.953 -7.887 -7.926 1 89.44 268 ARG B C 1
ATOM 4309 O O . ARG B 1 268 ? 14.641 -8.945 -7.367 1 89.44 268 ARG B O 1
ATOM 4316 N N . ARG B 1 269 ? 14.297 -7.352 -8.883 1 93.69 269 ARG B N 1
ATOM 4317 C CA . ARG B 1 269 ? 13.07 -7.965 -9.383 1 93.69 269 ARG B CA 1
ATOM 4318 C C . ARG B 1 269 ? 13.203 -8.328 -10.852 1 93.69 269 ARG B C 1
ATOM 4320 O O . ARG B 1 269 ? 13.781 -7.574 -11.641 1 93.69 269 ARG B O 1
ATOM 4327 N N . PHE B 1 270 ? 12.727 -9.477 -11.164 1 95.75 270 PHE B N 1
ATOM 4328 C CA . PHE B 1 270 ? 12.797 -9.969 -12.531 1 95.75 270 PHE B CA 1
ATOM 4329 C C . PHE B 1 270 ? 11.398 -10.164 -13.102 1 95.75 270 PHE B C 1
ATOM 4331 O O . PHE B 1 270 ? 10.492 -10.617 -12.398 1 95.75 270 PHE B O 1
ATOM 4338 N N . VAL B 1 271 ? 11.242 -9.789 -14.312 1 98.06 271 VAL B N 1
ATOM 4339 C CA . VAL B 1 271 ? 10.07 -10.156 -15.109 1 98.06 271 VAL B CA 1
ATOM 4340 C C . VAL B 1 271 ? 10.492 -11.078 -16.25 1 98.06 271 VAL B C 1
ATOM 4342 O O . VAL B 1 271 ? 11.336 -10.703 -17.078 1 98.06 271 VAL B O 1
ATOM 4345 N N . PHE B 1 272 ? 9.938 -12.219 -16.297 1 98.62 272 PHE B N 1
ATOM 4346 C CA . PHE B 1 272 ? 10.18 -13.156 -17.391 1 98.62 272 PHE B CA 1
ATOM 4347 C C . PHE B 1 272 ? 8.953 -13.266 -18.281 1 98.62 272 PHE B C 1
ATOM 4349 O O . PHE B 1 272 ? 7.828 -13.422 -17.797 1 98.62 272 PHE B O 1
ATOM 4356 N N . LEU B 1 273 ? 9.18 -13.133 -19.531 1 98.75 273 LEU B N 1
ATOM 4357 C CA . LEU B 1 273 ? 8.141 -13.328 -20.531 1 98.75 273 LEU B CA 1
ATOM 4358 C C . LEU B 1 273 ? 8.516 -14.461 -21.484 1 98.75 273 LEU B C 1
ATOM 4360 O O . LEU B 1 273 ? 9.664 -14.547 -21.938 1 98.75 273 LEU B O 1
ATOM 4364 N N . ALA B 1 274 ? 7.598 -15.328 -21.734 1 98.75 274 ALA B N 1
ATOM 4365 C CA . ALA B 1 274 ? 7.832 -16.422 -22.672 1 98.75 274 ALA B CA 1
ATOM 4366 C C . ALA B 1 274 ? 6.555 -16.797 -23.422 1 98.75 274 ALA B C 1
ATOM 4368 O O . ALA B 1 274 ? 5.449 -16.594 -22.906 1 98.75 274 ALA B O 1
ATOM 4369 N N . ARG B 1 275 ? 6.746 -17.312 -24.578 1 98 275 ARG B N 1
ATOM 4370 C CA . ARG B 1 275 ? 5.621 -17.688 -25.422 1 98 275 ARG B CA 1
ATOM 4371 C C . ARG B 1 275 ? 5.551 -19.203 -25.578 1 98 275 ARG B C 1
ATOM 4373 O O . ARG B 1 275 ? 6.578 -19.875 -25.766 1 98 275 ARG B O 1
ATOM 4380 N N . LYS B 1 276 ? 4.34 -19.719 -25.422 1 97.69 276 LYS B N 1
ATOM 4381 C CA . LYS B 1 276 ? 4.125 -21.141 -25.625 1 97.69 276 LYS B CA 1
ATOM 4382 C C . LYS B 1 276 ? 4.145 -21.484 -27.109 1 97.69 276 LYS B C 1
ATOM 4384 O O . LYS B 1 276 ? 3.385 -20.922 -27.891 1 97.69 276 LYS B O 1
#

pLDDT: mean 88.84, std 14.07, range [22.81, 98.88]

Solvent-accessible surface area (backbone atoms only — not comparable to full-atom values): 29739 Å² total; per-residue (Å²): 131,81,80,75,68,85,63,64,62,63,61,46,54,68,41,49,40,45,52,55,37,47,50,52,46,49,38,70,52,66,70,52,91,64,65,85,85,66,75,67,88,71,53,88,59,49,62,78,42,29,36,34,30,44,62,31,57,58,38,57,66,56,56,58,45,36,76,79,39,69,52,23,41,35,38,32,24,17,78,60,71,74,42,36,64,21,72,63,63,45,56,90,42,51,49,77,44,79,42,55,64,84,47,84,75,57,75,90,46,47,47,60,16,48,31,34,34,35,50,68,53,61,68,59,26,47,73,54,73,42,40,58,61,61,47,50,55,41,52,53,44,31,21,20,88,70,13,32,39,40,42,33,39,52,64,55,47,68,97,65,52,50,72,42,52,44,39,82,87,73,43,61,48,67,44,43,52,50,41,50,52,50,48,44,68,70,71,42,65,92,51,71,60,45,56,80,43,39,57,59,52,45,42,73,72,65,34,38,82,66,41,74,48,77,33,66,66,49,64,69,45,36,62,55,44,38,37,47,48,55,48,50,49,50,36,48,44,71,67,44,69,73,71,60,27,57,56,50,51,53,34,48,53,50,22,52,54,25,34,43,57,17,36,34,62,50,60,42,37,33,42,34,37,31,27,76,131,82,81,75,69,84,63,65,62,64,62,47,55,68,41,49,40,46,50,55,36,47,50,51,46,50,38,69,54,67,70,52,92,65,64,86,84,68,76,68,88,69,61,86,58,50,64,78,40,28,37,33,31,43,62,30,57,59,38,57,67,56,56,57,44,35,76,77,40,69,52,22,42,36,37,31,24,16,76,60,71,75,43,35,64,22,71,63,61,45,58,90,44,50,47,78,44,80,42,56,63,85,46,85,77,57,74,91,47,49,46,60,16,49,30,35,35,35,51,68,55,60,68,58,27,46,74,54,71,44,39,58,61,63,47,50,54,43,53,53,44,32,21,21,89,70,13,31,40,40,42,32,39,52,62,54,48,66,97,64,51,49,72,43,51,42,40,80,87,74,41,61,50,67,46,43,52,49,44,48,52,52,50,43,67,70,69,42,63,90,50,70,60,43,55,82,44,40,58,61,52,45,43,73,73,65,34,39,83,65,41,76,47,77,33,66,64,49,65,69,45,37,61,54,44,37,38,46,48,54,49,50,50,52,36,50,43,71,67,46,68,73,71,60,28,57,56,51,50,53,34,49,53,50,22,52,53,26,34,44,57,19,35,34,61,51,60,42,37,33,41,33,36,31,27,77

InterPro domains:
  IPR025714 Methyltransferase domain [PF13847] (46-178)
  IPR029063 S-adenosyl-L-methionine-dependent methyltransferase superfamily [G3DSA:3.40.50.150] (33-196)
  IPR029063 S-adenosyl-L-methionine-dependent methyltransferase superfamily [SSF53335] (45-160)

Organism: Aspergillus tubingensis (strain CBS 134.48) (NCBI:txid767770)

Foldseek 3Di:
DPPPPLDLFDLDPLRLVLVLLVVVLVCVFPVDLDDPVQDDPPCPPLLEAEEEEEQCRLVNSVVVVCVVRVNYQYEYEDQDCSNYDDPVVDRPSYDYDYDDLLDADDPVQFQRHLEYEYEDCQSVCVVVVVHCLSSLVSSNRRHHAFHKYKYKYWWLQLVPFDKDFPDPVPQDQVLVVVLSVVCCVVRNRPDDTCVVCVQVVNVVSPWPPKDKDKTWDDPVSQLSVQVSVLSVSLSNLVSDDDPVSVVSVVSSVVNVVSVVSGITIIIMMMIIMTTD/DPPPPLDLFDLDPLRLVLVLLVVVLVCVFPVDLDDPVQDDVPVPPLLEAEEEEEQCRLVNSVVVVCVVRVNYQYEYEDQDCSNYDDPVVDRPSYYYDYDDLLDADDPVQFQRHLEYEYEDCQSVCVVVLVHCLSSLVSSNRRHHAFHKYKYKYWWLPLVPFDKDFPDPVPQDCVLVVVLSVVCCVVRNRPDDTCVVCVQVVNVVSPWPPKDKDKTWDDPVSQLSVQVSVLSVSLSNLVSDDDPVSVVSVVSSVVNVVSVVRGITIIIMMMIIMTTD

Secondary structure (DSSP, 8-state):
--------S--SHHHHHHHHHHHHHHHHHH--SS-TT---TTTTSGGG-EEEEET-TTSHHHHHHHTT-TTSEEEEEES--TTPPPGGGS-TTEEEEE--TTSPPPGGGTT-EEEEEEE--HHHHHHTTT--HHHHHHHHHHEEEEEEEEEEEE---GGG-PEEESSTTT---HHHHHHHHHHHHHHS-SSPP-GGGHHHHHHHTT-EEEEEEEE---HHHHHHHHHHHHHHHHHHHTT--SHHHHHHHHHHHHHHHHHHTTEEE---EEEEEEE-/--------S--SHHHHHHHHHHHHHHHHHH--SS-TT---SSTT-GGG-EEEEET-TTSHHHHHHHHH-TTSEEEEEES--TTPPPGGGS-TTEEEEE--TTSPPPGGGTT-EEEEEEE--HHHHHHTTT--HHHHHHHHHHEEEEEEEEEEEE---GGG-PEEESSTTT---HHHHHHHHHHHHHHS-SSPP-GGGHHHHHHHTT-EEEEEEEE---HHHHHHHHHHHHHHHHHHHTT--SHHHHHHHHHHHHHHHHHHTTEEE---EEEEEEE-

Nearest PDB structures (foldseek):
  9fd3-assembly1_A  TM=5.753E-01  e=5.897E-08  Kitasatospora cystarginea
  6f5z-assembly1_A  TM=6.063E-01  e=1.873E-07  Haloferax volcanii DS2
  4qtt-assembly2_D  TM=6.123E-01  e=2.379E-06  Saccharomyces cerevisiae S288C
  7ux8-assembly1_B  TM=6.112E-01  e=6.353E-06  Streptomyces drozdowiczii
  4qtt-assembly1_B  TM=4.971E-01  e=1.682E-06  Saccharomyces cerevisiae S288C